Protein AF-A0A7S0NFE3-F1 (afdb_monomer)

Structure (mmCIF, N/CA/C/O backbone):
data_AF-A0A7S0NFE3-F1
#
_entry.id   AF-A0A7S0NFE3-F1
#
loop_
_atom_site.group_PDB
_atom_site.id
_atom_site.type_symbol
_atom_site.label_atom_id
_atom_site.label_alt_id
_atom_site.label_comp_id
_atom_site.label_asym_id
_atom_site.label_entity_id
_atom_site.label_seq_id
_atom_site.pdbx_PDB_ins_code
_atom_site.Cartn_x
_atom_site.Cartn_y
_atom_site.Cartn_z
_atom_site.occupancy
_atom_site.B_iso_or_equiv
_atom_site.auth_seq_id
_atom_site.auth_comp_id
_atom_site.auth_asym_id
_atom_site.auth_atom_id
_atom_site.pdbx_PDB_model_num
ATOM 1 N N . LEU A 1 1 ? -7.585 -5.184 -28.538 1.00 37.84 1 LEU A N 1
ATOM 2 C CA . LEU A 1 1 ? -7.773 -5.172 -27.074 1.00 37.84 1 LEU A CA 1
ATOM 3 C C . LEU A 1 1 ? -7.102 -3.910 -26.572 1.00 37.84 1 LEU A C 1
ATOM 5 O O . LEU A 1 1 ? -5.896 -3.920 -26.364 1.00 37.84 1 LEU A O 1
ATOM 9 N N . THR A 1 2 ? -7.840 -2.806 -26.509 1.00 42.78 2 THR A N 1
ATOM 10 C CA . THR A 1 2 ? -7.392 -1.635 -25.757 1.00 42.78 2 THR A CA 1
ATOM 11 C C . THR A 1 2 ? -7.282 -2.099 -24.308 1.00 42.78 2 THR A C 1
ATOM 13 O O . THR A 1 2 ? -8.281 -2.431 -23.675 1.00 42.78 2 THR A O 1
ATOM 16 N N . ARG A 1 3 ? -6.047 -2.299 -23.838 1.00 48.16 3 ARG A N 1
ATOM 17 C CA . ARG A 1 3 ? -5.763 -2.458 -22.413 1.00 48.16 3 ARG A CA 1
ATOM 18 C C . ARG A 1 3 ? -5.982 -1.076 -21.816 1.00 48.16 3 ARG A C 1
ATOM 20 O O . ARG A 1 3 ? -5.022 -0.332 -21.672 1.00 48.16 3 ARG A O 1
ATOM 27 N N . ASP A 1 4 ? -7.229 -0.733 -21.519 1.00 52.25 4 ASP A N 1
ATOM 28 C CA . ASP A 1 4 ? -7.480 0.269 -20.493 1.00 52.25 4 ASP A CA 1
ATOM 29 C C . ASP A 1 4 ? -6.938 -0.366 -19.214 1.00 52.25 4 ASP A C 1
ATOM 31 O O . ASP A 1 4 ? -7.537 -1.279 -18.640 1.00 52.25 4 ASP A O 1
ATOM 35 N N . ALA A 1 5 ? -5.692 -0.024 -18.880 1.00 54.56 5 ALA A N 1
ATOM 36 C CA . ALA A 1 5 ? -5.099 -0.435 -17.626 1.00 54.56 5 ALA A CA 1
ATOM 37 C C . ALA A 1 5 ? -6.020 0.100 -16.522 1.00 54.56 5 ALA A C 1
ATOM 39 O O . ALA A 1 5 ? -6.394 1.273 -16.589 1.00 54.56 5 ALA A O 1
ATOM 40 N N . PRO A 1 6 ? -6.445 -0.726 -15.551 1.00 57.88 6 PRO A N 1
ATOM 41 C CA . PRO A 1 6 ? -7.205 -0.212 -14.426 1.00 57.88 6 PRO A CA 1
ATOM 42 C C . PRO A 1 6 ? -6.345 0.855 -13.749 1.00 57.88 6 PRO A C 1
ATOM 44 O O . PRO A 1 6 ? -5.284 0.546 -13.209 1.00 57.88 6 PRO A O 1
ATOM 47 N N . THR A 1 7 ? -6.766 2.114 -13.842 1.00 60.34 7 THR A N 1
ATOM 48 C CA . THR A 1 7 ? -6.118 3.220 -13.150 1.00 60.34 7 THR A CA 1
ATOM 49 C C . THR A 1 7 ? -6.381 3.029 -11.664 1.00 60.34 7 THR A C 1
ATOM 51 O O . THR A 1 7 ? -7.494 3.221 -11.174 1.00 60.34 7 THR A O 1
ATOM 54 N N . LEU A 1 8 ? -5.362 2.561 -10.944 1.00 72.38 8 LEU A N 1
ATOM 55 C CA . LEU A 1 8 ? -5.360 2.570 -9.489 1.00 72.38 8 LEU A CA 1
ATOM 56 C C . LEU A 1 8 ? -5.305 4.038 -9.061 1.00 72.38 8 LEU A C 1
ATOM 58 O O . LEU A 1 8 ? -4.272 4.685 -9.186 1.00 72.38 8 LEU A O 1
ATOM 62 N N . ALA A 1 9 ? -6.445 4.582 -8.644 1.00 80.56 9 ALA A N 1
ATOM 63 C CA . ALA A 1 9 ? -6.526 5.957 -8.178 1.00 80.56 9 ALA A CA 1
ATOM 64 C C . ALA A 1 9 ? -6.012 6.033 -6.735 1.00 80.56 9 ALA A C 1
ATOM 66 O O . ALA A 1 9 ? -6.588 5.406 -5.844 1.00 80.56 9 ALA A O 1
ATOM 67 N N . PHE A 1 10 ? -4.946 6.802 -6.530 1.00 87.50 10 PHE A N 1
ATOM 68 C CA . PHE A 1 10 ? -4.470 7.226 -5.217 1.00 87.50 10 PHE A CA 1
ATOM 69 C C . PHE A 1 10 ? -4.757 8.718 -5.035 1.00 87.50 10 PHE A C 1
ATOM 71 O O . PHE A 1 10 ? -4.716 9.489 -5.997 1.00 87.50 10 PHE A O 1
ATOM 78 N N . SER A 1 11 ? -5.064 9.125 -3.807 1.00 88.12 11 SER A N 1
ATOM 79 C CA . SER A 1 11 ? -5.062 10.537 -3.416 1.00 88.12 11 SER A CA 1
ATOM 80 C C . SER A 1 11 ? -3.634 11.087 -3.486 1.00 88.12 11 SER A C 1
ATOM 82 O O . SER A 1 11 ? -2.669 10.350 -3.280 1.00 88.12 11 SER A O 1
ATOM 84 N N . GLY A 1 12 ? -3.487 12.395 -3.716 1.00 84.94 12 GLY A N 1
ATOM 85 C CA . GLY A 1 12 ? -2.175 13.049 -3.665 1.00 84.94 12 GLY A CA 1
ATOM 86 C C . GLY A 1 12 ? -1.484 12.865 -2.308 1.00 84.94 12 GLY A C 1
ATOM 87 O O . GLY A 1 12 ? -0.281 12.632 -2.254 1.00 84.94 12 GLY A O 1
ATOM 88 N N . GLU A 1 13 ? -2.254 12.861 -1.215 1.00 87.25 13 GLU A N 1
ATOM 89 C CA . GLU A 1 13 ? -1.731 12.644 0.143 1.00 87.25 13 GLU A CA 1
ATOM 90 C C . GLU A 1 13 ? -1.296 11.186 0.396 1.00 87.25 13 GLU A C 1
ATOM 92 O O . GLU A 1 13 ? -0.476 10.934 1.276 1.00 87.25 13 GLU A O 1
ATOM 97 N N . GLU A 1 14 ? -1.793 10.214 -0.383 1.00 91.69 14 GLU A N 1
ATOM 98 C CA . GLU A 1 14 ? -1.367 8.809 -0.279 1.00 91.69 14 GLU A CA 1
ATOM 99 C C . GLU A 1 14 ? -0.014 8.552 -0.962 1.00 91.69 14 GLU A C 1
ATOM 101 O O . GLU A 1 14 ? 0.603 7.519 -0.698 1.00 91.69 14 GLU A O 1
ATOM 106 N N . ALA A 1 15 ?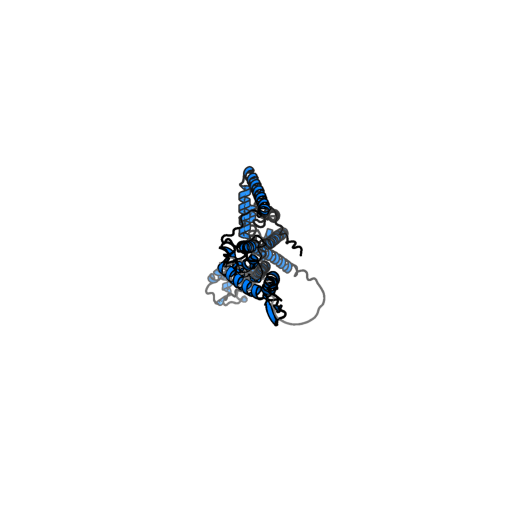 0.446 9.463 -1.833 1.00 89.38 15 ALA A N 1
ATOM 107 C CA . ALA A 1 15 ? 1.704 9.361 -2.579 1.00 89.38 15 ALA A CA 1
ATOM 108 C C . ALA A 1 15 ? 1.923 7.953 -3.176 1.00 89.38 15 ALA A C 1
ATOM 110 O O . ALA A 1 15 ? 2.861 7.246 -2.808 1.00 89.38 15 ALA A O 1
ATOM 111 N N . GLU A 1 16 ? 0.990 7.522 -4.034 1.00 88.94 16 GLU A N 1
ATOM 112 C CA . GLU A 1 16 ? 0.988 6.204 -4.699 1.00 88.94 16 GLU A CA 1
ATOM 113 C C . GLU A 1 16 ? 1.041 4.996 -3.743 1.00 88.94 16 GLU A C 1
ATOM 115 O O . GLU A 1 16 ? 1.573 3.933 -4.066 1.00 88.94 16 GLU A O 1
ATOM 120 N N . GLY A 1 17 ? 0.464 5.140 -2.548 1.00 90.69 17 GLY A N 1
ATOM 121 C CA . GLY A 1 17 ? 0.424 4.074 -1.547 1.00 90.69 17 GLY A CA 1
ATOM 122 C C . GLY A 1 17 ? 1.651 4.029 -0.637 1.00 90.69 17 GLY A C 1
ATOM 123 O O . GLY A 1 17 ? 1.864 3.030 0.045 1.00 90.69 17 GLY A O 1
ATOM 124 N N . LYS A 1 18 ? 2.450 5.100 -0.610 1.00 92.38 18 LYS A N 1
ATOM 125 C CA . LYS A 1 18 ? 3.511 5.295 0.382 1.00 92.38 18 LYS A CA 1
ATOM 126 C C . LYS A 1 18 ? 2.958 5.720 1.742 1.00 92.38 18 LYS A C 1
ATOM 128 O O . LYS A 1 18 ? 3.503 5.344 2.772 1.00 92.38 18 LYS A O 1
ATOM 133 N N . TYR A 1 19 ? 1.889 6.509 1.745 1.00 95.75 19 TYR A N 1
ATOM 134 C CA . TYR A 1 19 ? 1.243 7.009 2.955 1.00 95.75 19 TYR A CA 1
ATOM 135 C C . TYR A 1 19 ? -0.253 6.703 2.934 1.00 95.75 19 TYR A C 1
ATOM 137 O O . TYR A 1 19 ? -0.802 6.292 1.908 1.00 95.75 19 TYR A O 1
ATOM 145 N N . VAL A 1 20 ? -0.923 6.903 4.069 1.00 96.38 20 VAL A N 1
ATOM 146 C CA . VAL A 1 20 ? -2.386 6.822 4.166 1.00 96.38 20 VAL A CA 1
ATOM 147 C C . VAL A 1 20 ? -3.020 8.199 4.344 1.00 96.38 20 VAL A C 1
ATOM 149 O O . VAL A 1 20 ? -2.558 9.023 5.131 1.00 96.38 20 VAL A O 1
ATOM 152 N N . ASP A 1 21 ? -4.147 8.421 3.678 1.00 95.31 21 ASP A N 1
ATOM 153 C CA . ASP A 1 21 ? -5.003 9.581 3.884 1.00 95.31 21 ASP A CA 1
ATOM 154 C C . ASP A 1 21 ? -6.182 9.230 4.805 1.00 95.31 21 ASP A C 1
ATOM 156 O O . ASP A 1 21 ? -7.270 8.838 4.383 1.00 95.31 21 ASP A O 1
ATOM 160 N N . MET A 1 22 ? -5.946 9.355 6.111 1.00 96.38 22 MET A N 1
ATOM 161 C CA . MET A 1 22 ? -6.927 9.074 7.161 1.00 96.38 22 MET A CA 1
ATOM 162 C C . MET A 1 22 ? -7.635 10.332 7.679 1.00 96.38 22 MET A C 1
ATOM 164 O O . MET A 1 22 ? -8.343 10.240 8.685 1.00 96.38 22 MET A O 1
ATOM 168 N N . HIS A 1 23 ? -7.495 11.497 7.031 1.00 95.31 23 HIS A N 1
ATOM 169 C CA . HIS A 1 23 ? -8.097 12.751 7.511 1.00 95.31 23 HIS A CA 1
ATOM 170 C C . HIS A 1 23 ? -9.615 12.639 7.666 1.00 95.31 23 HIS A C 1
ATOM 172 O O . HIS A 1 23 ? -10.156 13.005 8.707 1.00 95.31 23 HIS A O 1
ATOM 178 N N . GLY A 1 24 ? -10.302 12.036 6.691 1.00 95.75 24 GLY A N 1
ATOM 179 C CA . GLY A 1 24 ? -11.749 11.818 6.782 1.00 95.75 24 GLY A CA 1
ATOM 180 C C . GLY A 1 24 ? -12.146 10.952 7.986 1.00 95.75 24 GLY A C 1
ATOM 181 O O . GLY A 1 24 ? -13.131 11.236 8.667 1.00 95.75 24 GLY A O 1
ATOM 182 N N . CYS A 1 25 ? -11.352 9.927 8.309 1.00 96.88 25 CYS A N 1
ATOM 183 C CA . CYS A 1 25 ? -11.579 9.107 9.501 1.00 96.88 25 CYS A CA 1
ATOM 184 C C . CYS A 1 25 ? -11.259 9.877 10.793 1.00 96.88 25 CYS A C 1
ATOM 186 O O . CYS A 1 25 ? -11.993 9.751 11.773 1.00 96.88 25 CYS A O 1
ATOM 188 N N . HIS A 1 26 ? -10.211 10.705 10.796 1.00 97.56 26 HIS A N 1
ATOM 189 C CA . HIS A 1 26 ? -9.845 11.549 11.936 1.00 97.56 26 HIS A CA 1
ATOM 190 C C . HIS A 1 26 ? -10.924 12.588 12.252 1.00 97.56 26 HIS A C 1
ATOM 192 O O . HIS A 1 26 ? -11.317 12.724 13.408 1.00 97.56 26 HIS A O 1
ATOM 198 N N . GLU A 1 27 ? -11.498 13.244 11.243 1.00 97.19 27 GLU A N 1
ATOM 199 C CA . GLU A 1 27 ? -12.633 14.155 11.431 1.00 97.19 27 GLU A CA 1
ATOM 200 C C . GLU A 1 27 ? -13.839 13.437 12.049 1.00 97.19 27 GLU A C 1
ATOM 202 O O . GLU A 1 27 ? -14.482 13.945 12.972 1.00 97.19 27 GLU A O 1
ATOM 207 N N . MET A 1 28 ? -14.148 12.225 11.580 1.00 97.12 28 MET A N 1
ATOM 208 C CA . MET A 1 28 ? -15.206 11.408 12.178 1.00 97.12 28 MET A CA 1
ATOM 209 C C . MET A 1 28 ? -14.897 11.048 13.636 1.00 97.12 28 MET A C 1
ATOM 211 O O . MET A 1 28 ? -15.813 11.069 14.459 1.00 97.12 28 MET A O 1
ATOM 215 N N . TYR A 1 29 ? -13.634 10.757 13.960 1.00 97.06 29 TYR A N 1
ATOM 216 C CA . TYR A 1 29 ? -13.176 10.480 15.320 1.00 97.06 29 TYR A CA 1
ATOM 217 C C . TYR A 1 29 ? -13.327 11.701 16.240 1.00 97.06 29 TYR A C 1
ATOM 219 O O . TYR A 1 29 ? -13.902 11.580 17.319 1.00 97.06 29 TYR A O 1
ATOM 227 N N . LEU A 1 30 ? -12.907 12.891 15.798 1.00 96.38 30 LEU A N 1
ATOM 228 C CA . LEU A 1 30 ? -13.047 14.140 16.561 1.00 96.38 30 LEU A CA 1
ATOM 229 C C . LEU A 1 30 ? -14.512 14.496 16.856 1.00 96.38 30 LEU A C 1
ATOM 231 O O . LEU A 1 30 ? -14.819 15.122 17.870 1.00 96.38 30 LEU A O 1
ATOM 235 N N . ASN A 1 31 ? -15.433 14.066 15.993 1.00 95.88 31 ASN A N 1
ATOM 236 C CA . ASN A 1 31 ? -16.868 14.261 16.178 1.00 95.88 31 ASN A CA 1
ATOM 237 C C . ASN A 1 31 ? -17.508 13.279 17.183 1.00 95.88 31 ASN A C 1
ATOM 239 O O . ASN A 1 31 ? -18.686 13.440 17.531 1.00 95.88 31 ASN A O 1
ATOM 243 N N . LEU A 1 32 ? -16.772 12.274 17.674 1.00 95.19 32 LEU A N 1
ATOM 244 C CA . LEU A 1 32 ? -17.267 11.334 18.679 1.00 95.19 32 LEU A CA 1
ATOM 245 C C . LEU A 1 32 ? -17.353 12.003 20.053 1.00 95.19 32 LEU A C 1
ATOM 247 O O . LEU A 1 32 ? -16.357 12.342 20.690 1.00 95.19 32 LEU A O 1
ATOM 251 N N . LYS A 1 33 ? -18.576 12.141 20.568 1.00 93.38 33 LYS A N 1
ATOM 252 C CA . LYS A 1 33 ? -18.804 12.721 21.896 1.00 93.38 33 LYS A CA 1
ATOM 253 C C . LYS A 1 33 ? -18.232 11.818 22.991 1.00 93.38 33 LYS A C 1
ATOM 255 O O . LYS A 1 33 ? -18.724 10.710 23.183 1.00 93.38 33 LYS A O 1
ATOM 260 N N . GLY A 1 34 ? -17.265 12.336 23.745 1.00 88.88 34 GLY A N 1
ATOM 261 C CA . GLY A 1 34 ? -16.628 11.629 24.861 1.00 88.88 34 GLY A CA 1
ATOM 262 C C . GLY A 1 34 ? -15.387 10.822 24.477 1.00 88.88 34 GLY A C 1
ATOM 263 O O . GLY A 1 34 ? -14.842 10.150 25.346 1.00 88.88 34 GLY A O 1
ATOM 264 N N . ALA A 1 35 ? -14.947 10.881 23.216 1.00 91.75 35 ALA A N 1
ATOM 265 C CA . ALA A 1 35 ? -13.622 10.409 22.828 1.00 91.75 35 ALA A CA 1
ATOM 266 C C . ALA A 1 35 ? -12.550 11.454 23.182 1.00 91.75 35 ALA A C 1
ATOM 268 O O . ALA A 1 35 ? -12.834 12.655 23.236 1.00 91.75 35 ALA A O 1
ATOM 269 N N . ASP A 1 36 ? -11.322 10.991 23.409 1.00 91.69 36 ASP A N 1
ATOM 270 C CA . ASP A 1 36 ? -10.181 11.871 23.652 1.00 91.69 36 ASP A CA 1
ATOM 271 C C . ASP A 1 36 ? -9.848 12.673 22.392 1.00 91.69 36 ASP A C 1
ATOM 273 O O . ASP A 1 36 ? -9.865 12.140 21.282 1.00 91.69 36 ASP A O 1
ATOM 277 N N . HIS A 1 37 ? -9.495 13.946 22.555 1.00 92.81 37 HIS A N 1
ATOM 278 C CA . HIS A 1 37 ? -9.080 14.783 21.435 1.00 92.81 37 HIS A CA 1
ATOM 279 C C . HIS A 1 37 ? -7.613 14.502 21.084 1.00 92.81 37 HIS A C 1
ATOM 281 O O . HIS A 1 37 ? -6.708 14.933 21.797 1.00 92.81 37 HIS A O 1
ATOM 287 N N . LEU A 1 38 ? -7.383 13.804 19.973 1.00 94.25 38 LEU A N 1
ATOM 288 C CA . LEU A 1 38 ? -6.051 13.495 19.447 1.00 94.25 38 LEU A CA 1
ATOM 289 C C . LEU A 1 38 ? -5.743 14.401 18.253 1.00 94.25 38 LEU A C 1
ATOM 291 O O . LEU A 1 38 ? -6.623 14.645 17.424 1.00 94.25 38 LEU A O 1
ATOM 295 N N . ASP A 1 39 ? -4.507 14.889 18.149 1.00 95.44 39 ASP A N 1
ATOM 296 C CA . ASP A 1 39 ? -4.022 15.472 16.896 1.00 95.44 39 ASP A CA 1
ATOM 297 C C . ASP A 1 39 ? -3.871 14.380 15.819 1.00 95.44 39 ASP A C 1
ATOM 299 O O . ASP A 1 39 ? -4.047 13.191 16.089 1.00 95.44 39 ASP A O 1
ATOM 303 N N . TYR A 1 40 ? -3.615 14.774 14.569 1.00 96.50 40 TYR A N 1
ATOM 304 C CA . TYR A 1 40 ? -3.630 13.818 13.458 1.00 96.50 40 TYR A CA 1
ATOM 305 C C . TYR A 1 40 ? -2.515 12.762 13.565 1.00 96.50 40 TYR A C 1
ATOM 307 O O . TYR A 1 40 ? -2.757 11.585 13.307 1.00 96.50 40 TYR A O 1
ATOM 315 N N . ALA A 1 41 ? -1.315 13.153 14.008 1.00 96.00 41 ALA A N 1
ATOM 316 C CA . ALA A 1 41 ? -0.195 12.230 14.180 1.00 96.00 41 ALA A CA 1
ATOM 317 C C . ALA A 1 41 ? -0.453 11.210 15.303 1.00 96.00 41 ALA A C 1
ATOM 319 O O . ALA A 1 41 ? -0.343 10.004 15.069 1.00 96.00 41 ALA A O 1
ATOM 320 N N . ALA A 1 42 ? -0.888 11.657 16.489 1.00 96.19 42 ALA A N 1
ATOM 321 C CA . ALA A 1 42 ? -1.229 10.746 17.582 1.00 96.19 42 ALA A CA 1
ATOM 322 C C . ALA A 1 42 ? -2.458 9.889 17.249 1.00 96.19 42 ALA A C 1
ATOM 324 O O . ALA A 1 42 ? -2.558 8.745 17.697 1.00 96.19 42 ALA A O 1
ATOM 325 N N . TYR A 1 43 ? -3.393 10.419 16.454 1.00 97.44 43 TYR A N 1
ATOM 326 C CA . TYR A 1 43 ? -4.510 9.646 15.929 1.00 97.44 43 TYR A CA 1
ATOM 327 C C . TYR A 1 43 ? -4.020 8.490 15.055 1.00 97.44 43 TYR A C 1
ATOM 329 O O . TYR A 1 43 ? -4.398 7.357 15.324 1.00 97.44 43 TYR A O 1
ATOM 337 N N . LEU A 1 44 ? -3.158 8.735 14.062 1.00 97.00 44 LEU A N 1
ATOM 338 C CA . LEU A 1 44 ? -2.628 7.687 13.180 1.00 97.00 44 LEU A CA 1
ATOM 339 C C . LEU A 1 44 ? -1.948 6.557 13.966 1.00 97.00 44 LEU A C 1
ATOM 341 O O . LEU A 1 44 ? -2.215 5.387 13.697 1.00 97.00 44 LEU A O 1
ATOM 345 N N . GLN A 1 45 ? -1.160 6.903 14.988 1.00 95.69 45 GLN A N 1
ATOM 346 C CA . GLN A 1 45 ? -0.477 5.932 15.853 1.00 95.69 45 GLN A CA 1
ATOM 347 C C . GLN A 1 45 ? -1.444 5.051 16.661 1.00 95.69 45 GLN A C 1
ATOM 349 O O . GLN A 1 45 ? -1.118 3.911 16.975 1.00 95.69 45 GLN A O 1
ATOM 354 N N . ARG A 1 46 ? -2.632 5.563 17.012 1.00 94.81 46 ARG A N 1
ATOM 355 C CA . ARG A 1 46 ? -3.570 4.901 17.941 1.00 94.81 46 ARG A CA 1
ATOM 356 C C . ARG A 1 46 ? -4.903 4.511 17.308 1.00 94.81 46 ARG A C 1
ATOM 358 O O . ARG A 1 46 ? -5.767 3.957 17.985 1.00 94.81 46 ARG A O 1
ATOM 365 N N . CYS A 1 47 ? -5.107 4.788 16.022 1.00 94.81 47 CYS A N 1
ATOM 366 C CA . CYS A 1 47 ? -6.406 4.644 15.364 1.00 94.81 47 CYS A CA 1
ATOM 367 C C . CYS A 1 47 ? -6.922 3.193 15.357 1.00 94.81 47 CYS A C 1
ATOM 369 O O . CYS A 1 47 ? -8.135 2.977 15.382 1.00 94.81 47 CYS A O 1
ATOM 371 N N . SER A 1 48 ? -6.019 2.208 15.393 1.00 92.81 48 SER A N 1
ATOM 372 C CA . SER A 1 48 ? -6.319 0.772 15.473 1.00 92.81 48 SER A CA 1
ATOM 373 C C . SER A 1 48 ? -6.547 0.254 16.906 1.00 92.81 48 SER A C 1
ATOM 375 O O . SER A 1 48 ? -7.088 -0.843 17.082 1.00 92.81 48 SER A O 1
ATOM 377 N N . GLU A 1 49 ? -6.221 1.044 17.940 1.00 92.88 49 GLU A N 1
ATOM 378 C CA . GLU A 1 49 ? -6.364 0.712 19.369 1.00 92.88 49 GLU A CA 1
ATOM 379 C C . GLU A 1 49 ? -7.798 0.947 19.889 1.00 92.88 49 GLU A C 1
ATOM 381 O O . GLU A 1 49 ? -8.038 1.567 20.928 1.00 92.88 49 GLU A O 1
ATOM 386 N N . LEU A 1 50 ? -8.800 0.421 19.185 1.00 92.62 50 LEU A N 1
ATOM 387 C CA . LEU A 1 50 ? -10.224 0.662 19.470 1.00 92.62 50 LEU A CA 1
ATOM 388 C C . LEU A 1 50 ? -10.692 0.173 20.857 1.00 92.62 50 LEU A C 1
ATOM 390 O O . LEU A 1 50 ? -11.742 0.592 21.360 1.00 92.62 50 LEU A O 1
ATOM 394 N N . ALA A 1 51 ? -9.915 -0.705 21.495 1.00 89.62 51 ALA A N 1
ATOM 395 C CA . ALA A 1 51 ? -10.135 -1.164 22.865 1.00 89.62 51 ALA A CA 1
ATOM 396 C C . ALA A 1 51 ? -9.958 -0.053 23.915 1.00 89.62 51 ALA A C 1
ATOM 398 O O . ALA A 1 51 ? -10.574 -0.133 24.978 1.00 89.62 51 ALA A O 1
ATOM 399 N N . ALA A 1 52 ? -9.156 0.978 23.621 1.00 90.06 52 ALA A N 1
ATOM 400 C CA . ALA A 1 52 ? -8.898 2.093 24.531 1.00 90.06 52 ALA A CA 1
ATOM 401 C C . ALA A 1 52 ? -10.080 3.074 24.632 1.00 90.06 52 ALA A C 1
ATOM 403 O O . ALA A 1 52 ? -10.211 3.787 25.625 1.00 90.06 52 ALA A O 1
ATOM 404 N N . ILE A 1 53 ? -10.955 3.104 23.624 1.00 91.94 53 ILE A N 1
ATOM 405 C CA . ILE A 1 53 ? -12.120 3.992 23.589 1.00 91.94 53 ILE A CA 1
ATOM 406 C C . ILE A 1 53 ? -13.155 3.514 24.614 1.00 91.94 53 ILE A C 1
ATOM 408 O O . ILE A 1 53 ? -13.437 2.320 24.732 1.00 91.94 53 ILE A O 1
ATOM 412 N N . ASP A 1 54 ? -13.769 4.431 25.359 1.00 91.25 54 ASP A N 1
ATOM 413 C CA . ASP A 1 54 ? -14.760 4.039 26.359 1.00 91.25 54 ASP A CA 1
ATOM 414 C C . ASP A 1 54 ? -15.970 3.322 25.725 1.00 91.25 54 ASP A C 1
ATOM 416 O O . ASP A 1 54 ? -16.457 3.670 24.643 1.00 91.25 54 ASP A O 1
ATOM 420 N N . LYS A 1 55 ? -16.496 2.305 26.419 1.00 90.31 55 LYS A N 1
ATOM 421 C CA . LYS A 1 55 ? -17.618 1.496 25.919 1.00 90.31 55 LYS A CA 1
ATOM 422 C C . LYS A 1 55 ? -18.878 2.333 25.666 1.00 90.31 55 LYS A C 1
ATOM 424 O O . LYS A 1 55 ? -19.665 1.981 24.784 1.00 90.31 55 LYS A O 1
ATOM 429 N N . SER A 1 56 ? -19.098 3.415 26.416 1.00 90.62 56 SER A N 1
ATOM 430 C CA . SER A 1 56 ? -20.249 4.302 26.211 1.00 90.62 56 SER A CA 1
ATOM 431 C C . SER A 1 56 ? -20.190 4.998 24.850 1.00 90.62 56 SER A C 1
ATOM 433 O O . SER A 1 56 ? -21.203 5.032 24.151 1.00 90.62 56 SER A O 1
ATOM 435 N N . VAL A 1 57 ? -18.999 5.439 24.430 1.00 93.12 57 VAL A N 1
ATOM 436 C CA . VAL A 1 57 ? -18.737 6.019 23.105 1.00 93.12 57 VAL A CA 1
ATOM 437 C C . VAL A 1 57 ? -18.845 4.938 22.033 1.00 93.12 57 VAL A C 1
ATOM 439 O O . VAL A 1 57 ? -19.551 5.120 21.038 1.00 93.12 57 VAL A O 1
ATOM 442 N N . ALA A 1 58 ? -18.229 3.775 22.269 1.00 92.00 58 ALA A N 1
ATOM 443 C CA . ALA A 1 58 ? -18.215 2.665 21.319 1.00 92.00 58 ALA A CA 1
ATOM 444 C C . ALA A 1 58 ? -19.614 2.077 21.040 1.00 92.00 58 ALA A C 1
ATOM 446 O O . ALA A 1 58 ? -19.866 1.472 20.000 1.00 92.00 58 ALA A O 1
ATOM 447 N N . SER A 1 59 ? -20.561 2.275 21.959 1.00 90.94 59 SER A N 1
ATOM 448 C CA . SER A 1 59 ? -21.954 1.840 21.798 1.00 90.94 59 SER A CA 1
ATOM 449 C C . SER A 1 59 ? -22.793 2.779 20.916 1.00 90.94 59 SER A C 1
ATOM 451 O O . SER A 1 59 ? -23.962 2.490 20.654 1.00 90.94 59 SER A O 1
ATOM 453 N N . THR A 1 60 ? -22.243 3.915 20.477 1.00 93.56 60 THR A N 1
ATOM 454 C CA . THR A 1 60 ? -22.968 4.899 19.663 1.00 93.56 60 THR A CA 1
ATOM 455 C C . THR A 1 60 ? -22.994 4.530 18.177 1.00 93.56 60 THR A C 1
ATOM 457 O O . THR A 1 60 ? -22.079 3.913 17.632 1.00 93.56 60 THR A O 1
ATOM 460 N N . THR A 1 61 ? -24.037 4.972 17.470 1.00 94.25 61 THR A N 1
ATOM 461 C CA . THR A 1 61 ? -24.139 4.793 16.011 1.00 94.25 61 THR A CA 1
ATOM 462 C C . THR A 1 61 ? -23.042 5.551 15.256 1.00 94.25 61 THR A C 1
ATOM 464 O O . THR A 1 61 ? -22.563 5.066 14.234 1.00 94.25 61 THR A O 1
ATOM 467 N N . GLN A 1 62 ? -22.622 6.717 15.764 1.00 95.25 62 GLN A N 1
ATOM 468 C CA . GLN A 1 62 ? -21.544 7.520 15.173 1.00 95.25 62 GLN A CA 1
ATOM 469 C C . GLN A 1 62 ? -20.218 6.760 15.189 1.00 95.25 62 GLN A C 1
ATOM 471 O O . GLN A 1 62 ? -19.570 6.652 14.152 1.00 95.25 62 GLN A O 1
ATOM 476 N N . TYR A 1 63 ? -19.880 6.139 16.323 1.00 96.19 63 TYR A N 1
ATOM 477 C CA . TYR A 1 63 ? -18.704 5.282 16.429 1.00 96.19 63 TYR A CA 1
ATOM 478 C C . TYR A 1 63 ? -18.750 4.117 15.442 1.00 96.19 63 TYR A C 1
ATOM 480 O O . TYR A 1 63 ? -17.789 3.864 14.720 1.00 96.19 63 TYR A O 1
ATOM 488 N N . ARG A 1 64 ? -19.899 3.439 15.335 1.00 95.31 64 ARG A N 1
ATOM 489 C CA . ARG A 1 64 ? -20.058 2.352 14.364 1.00 95.31 64 ARG A CA 1
ATOM 490 C C . ARG A 1 64 ? -19.851 2.834 12.925 1.00 95.31 64 ARG A C 1
ATOM 492 O O . ARG A 1 64 ? -19.264 2.103 12.133 1.00 95.31 64 ARG A O 1
ATOM 499 N N . SER A 1 65 ? -20.325 4.030 12.575 1.00 96.75 65 SER A N 1
ATOM 500 C CA . SER A 1 65 ? -20.087 4.624 11.252 1.00 96.75 65 SER A CA 1
ATOM 501 C C . SER A 1 65 ? -18.603 4.906 11.020 1.00 96.75 65 SER A C 1
ATOM 503 O O . SER A 1 65 ? -18.093 4.598 9.949 1.00 96.75 65 SER A O 1
ATOM 505 N N . TYR A 1 66 ? -17.920 5.446 12.029 1.00 97.25 66 TYR A N 1
ATOM 506 C CA . TYR A 1 66 ? -16.485 5.720 12.011 1.00 97.25 66 TYR A CA 1
ATOM 507 C C . TYR A 1 66 ? -15.651 4.448 11.779 1.00 97.25 66 TYR A C 1
ATOM 509 O O . TYR A 1 66 ? -14.884 4.387 10.822 1.00 97.25 66 TYR A O 1
ATOM 517 N N . VAL A 1 67 ? -15.861 3.392 12.575 1.00 97.00 67 VAL A N 1
ATOM 518 C CA . VAL A 1 67 ? -15.101 2.134 12.434 1.00 97.00 67 VAL A CA 1
ATOM 519 C C . VAL A 1 67 ? -15.384 1.451 11.090 1.00 97.00 67 VAL A C 1
ATOM 521 O O . VAL A 1 67 ? -14.478 0.877 10.488 1.00 97.00 67 VAL A O 1
ATOM 524 N N . ASN A 1 68 ? -16.618 1.534 10.575 1.00 96.81 68 ASN A N 1
ATOM 525 C CA . ASN A 1 68 ? -16.925 1.031 9.230 1.00 96.81 68 ASN A CA 1
ATOM 526 C C . ASN A 1 68 ? -16.181 1.805 8.137 1.00 96.81 68 ASN A C 1
ATOM 528 O O . ASN A 1 68 ? -15.659 1.174 7.223 1.00 96.81 68 ASN A O 1
ATOM 532 N N . ALA A 1 69 ? -16.131 3.138 8.223 1.00 97.81 69 ALA A N 1
ATOM 533 C CA . ALA A 1 69 ? -15.406 3.968 7.263 1.00 97.81 69 ALA A CA 1
ATOM 534 C C . ALA A 1 69 ? -13.903 3.646 7.276 1.00 97.81 69 ALA A C 1
ATOM 536 O O . ALA A 1 69 ? -13.324 3.414 6.218 1.00 97.81 69 ALA A O 1
ATOM 537 N N . MET A 1 70 ? -13.314 3.508 8.466 1.00 97.38 70 MET A N 1
ATOM 538 C CA . MET A 1 70 ? -11.926 3.071 8.639 1.00 97.38 70 MET A CA 1
ATOM 539 C C . MET A 1 70 ? -11.670 1.693 8.019 1.00 97.38 70 MET A C 1
ATOM 541 O O . MET A 1 70 ? -10.737 1.536 7.238 1.00 97.38 70 MET A O 1
ATOM 545 N N . CYS A 1 71 ? -12.506 0.691 8.319 1.00 97.12 71 CYS A N 1
ATOM 546 C CA . CYS A 1 71 ? -12.360 -0.642 7.728 1.00 97.12 71 CYS A CA 1
ATOM 547 C C . CYS A 1 71 ? -12.463 -0.599 6.201 1.00 97.12 71 CYS A C 1
ATOM 549 O O . CYS A 1 71 ? -11.686 -1.258 5.515 1.00 97.12 71 CYS A O 1
ATOM 551 N N . ALA A 1 72 ? -13.433 0.152 5.670 1.00 97.12 72 ALA A N 1
ATOM 552 C CA . ALA A 1 72 ? -13.628 0.291 4.233 1.00 97.12 72 ALA A CA 1
ATOM 553 C C . ALA A 1 72 ? -12.389 0.903 3.571 1.00 97.12 72 ALA A C 1
ATOM 555 O O . ALA A 1 72 ? -11.908 0.349 2.586 1.00 97.12 72 ALA A O 1
ATOM 556 N N . TYR A 1 73 ? -11.844 1.970 4.160 1.00 96.81 73 TYR A N 1
ATOM 557 C CA . TYR A 1 73 ? -10.623 2.609 3.690 1.00 96.81 73 TYR A CA 1
ATOM 558 C C . TYR A 1 73 ? -9.424 1.650 3.733 1.00 96.81 73 TYR A C 1
ATOM 560 O O . TYR A 1 73 ? -8.776 1.452 2.711 1.00 96.81 73 TYR A O 1
ATOM 568 N N . PHE A 1 74 ? -9.164 0.975 4.858 1.00 96.94 74 PHE A N 1
ATOM 569 C CA . PHE A 1 74 ? -8.040 0.035 4.965 1.00 96.94 74 PHE A CA 1
ATOM 570 C C . PHE A 1 74 ? -8.136 -1.132 3.978 1.00 96.94 74 PHE A C 1
ATOM 572 O O . PHE A 1 74 ? -7.136 -1.520 3.377 1.00 96.94 74 PHE A O 1
ATOM 579 N N . ILE A 1 75 ? -9.334 -1.691 3.778 1.00 96.31 75 ILE A N 1
ATOM 580 C CA . ILE A 1 75 ? -9.550 -2.771 2.805 1.00 96.31 75 ILE A CA 1
ATOM 581 C C . ILE A 1 75 ? -9.267 -2.283 1.385 1.00 96.31 75 ILE A C 1
ATOM 583 O O . ILE A 1 75 ? -8.644 -2.996 0.602 1.00 96.31 75 ILE A O 1
ATOM 587 N N . ASP A 1 76 ? -9.771 -1.104 1.037 1.00 95.19 76 ASP A N 1
ATOM 588 C CA . ASP A 1 76 ? -9.604 -0.509 -0.284 1.00 95.19 76 ASP A CA 1
ATOM 589 C C . ASP A 1 76 ? -8.129 -0.165 -0.553 1.00 95.19 76 ASP A C 1
ATOM 591 O O . ASP A 1 76 ? -7.577 -0.559 -1.580 1.00 95.19 76 ASP A O 1
ATOM 595 N N . TYR A 1 77 ? -7.454 0.427 0.433 1.00 95.88 77 TYR A N 1
ATOM 596 C CA . TYR A 1 77 ? -6.024 0.717 0.404 1.00 95.88 77 TYR A CA 1
ATOM 597 C C . TYR A 1 77 ? -5.179 -0.544 0.180 1.00 95.88 77 TYR A C 1
ATOM 599 O O . TYR A 1 77 ? -4.391 -0.597 -0.760 1.00 95.88 77 TYR A O 1
ATOM 607 N N . LEU A 1 78 ? -5.392 -1.601 0.976 1.00 95.50 78 LEU A N 1
ATOM 608 C CA . LEU A 1 78 ? -4.662 -2.870 0.841 1.00 95.50 78 LEU A CA 1
ATOM 609 C C . LEU A 1 78 ? -4.912 -3.553 -0.509 1.00 95.50 78 LEU A C 1
ATOM 611 O O . LEU A 1 78 ? -4.003 -4.158 -1.071 1.00 95.50 78 LEU A O 1
ATOM 615 N N . LYS A 1 79 ? -6.125 -3.448 -1.065 1.00 94.12 79 LYS A N 1
ATOM 616 C CA . LYS A 1 79 ? -6.415 -3.969 -2.411 1.00 94.12 79 LYS A CA 1
ATOM 617 C C . LYS A 1 79 ? -5.649 -3.224 -3.499 1.00 94.12 79 LYS A C 1
ATOM 619 O O . LYS A 1 79 ? -5.282 -3.854 -4.490 1.00 94.12 79 LYS A O 1
ATOM 624 N N . ARG A 1 80 ? -5.427 -1.915 -3.330 1.00 93.56 80 ARG A N 1
ATOM 625 C CA . ARG A 1 80 ? -4.636 -1.106 -4.266 1.00 93.56 80 ARG A CA 1
ATOM 626 C C . ARG A 1 80 ? -3.140 -1.381 -4.138 1.00 93.56 80 ARG A C 1
ATOM 628 O O . ARG A 1 80 ? -2.486 -1.592 -5.153 1.00 93.56 80 ARG A O 1
ATOM 635 N N . THR A 1 81 ? -2.607 -1.392 -2.917 1.00 94.25 81 THR A N 1
ATOM 636 C CA . THR A 1 81 ? -1.157 -1.476 -2.667 1.00 94.25 81 THR A CA 1
ATOM 637 C C . THR A 1 81 ? -0.623 -2.906 -2.679 1.00 94.25 81 THR A C 1
ATOM 639 O O . THR A 1 81 ? 0.526 -3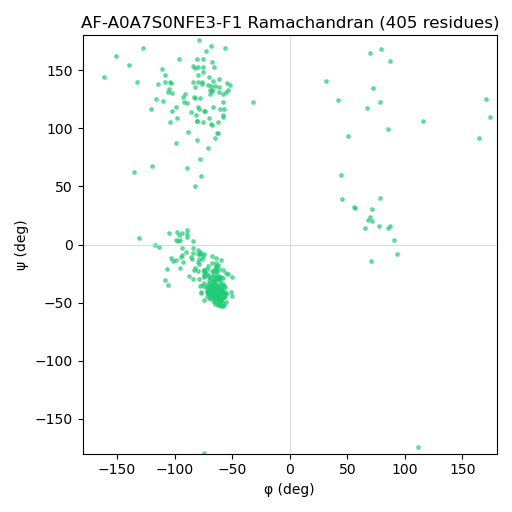.135 -3.052 1.00 94.25 81 THR A O 1
ATOM 642 N N . GLN A 1 82 ? -1.444 -3.892 -2.311 1.00 93.38 82 GLN A N 1
ATOM 643 C CA . GLN A 1 82 ? -1.037 -5.294 -2.186 1.00 93.38 82 GLN A CA 1
ATOM 644 C C . GLN A 1 82 ? -2.061 -6.252 -2.829 1.00 93.38 82 GLN A C 1
ATOM 646 O O . GLN A 1 82 ? -2.613 -7.128 -2.159 1.00 93.38 82 GLN A O 1
ATOM 651 N N . PRO A 1 83 ? -2.299 -6.168 -4.153 1.00 92.00 83 PRO A N 1
ATOM 652 C CA . PRO A 1 83 ? -3.345 -6.941 -4.834 1.00 92.00 83 PRO A CA 1
ATOM 653 C C . PRO A 1 83 ? -3.130 -8.463 -4.806 1.00 92.00 83 PRO A C 1
ATOM 655 O O . PRO A 1 83 ? -4.071 -9.224 -5.023 1.00 92.00 83 PRO A O 1
ATOM 658 N N . LEU A 1 84 ? -1.898 -8.921 -4.559 1.00 93.31 84 LEU A N 1
ATOM 659 C CA . LEU A 1 84 ? -1.560 -10.344 -4.448 1.00 93.31 84 LEU A CA 1
ATOM 660 C C . LEU A 1 84 ? -1.781 -10.910 -3.037 1.00 93.31 84 LEU A C 1
ATOM 662 O O . LEU A 1 84 ? -1.719 -12.126 -2.857 1.00 93.31 84 LEU A O 1
ATOM 666 N N . MET A 1 85 ? -2.025 -10.059 -2.036 1.00 93.50 85 MET A N 1
ATOM 667 C CA . MET A 1 85 ? -2.331 -10.511 -0.684 1.00 93.50 85 MET A CA 1
ATOM 668 C C . MET A 1 85 ? -3.715 -11.186 -0.664 1.00 93.50 85 MET A C 1
ATOM 670 O O . MET A 1 85 ? -4.687 -10.600 -1.149 1.00 93.50 85 MET A O 1
ATOM 674 N N . PRO A 1 86 ? -3.866 -12.374 -0.046 1.00 95.06 86 PRO A N 1
ATOM 675 C CA . PRO A 1 86 ? -5.154 -13.056 0.080 1.00 95.06 86 PRO A CA 1
ATOM 676 C C . PRO A 1 86 ? -6.032 -12.416 1.175 1.00 95.06 86 PRO A C 1
ATOM 678 O O . PRO A 1 86 ? -6.438 -13.061 2.141 1.00 95.06 86 PRO A O 1
ATOM 681 N N . LEU A 1 87 ? -6.342 -11.122 1.039 1.00 94.81 87 LEU A N 1
ATOM 682 C CA . LEU A 1 87 ? -7.026 -10.319 2.060 1.00 94.81 87 LEU A CA 1
ATOM 683 C C . LEU A 1 87 ? -8.389 -10.902 2.461 1.00 94.81 87 LEU A C 1
ATOM 685 O O . LEU A 1 87 ? -8.740 -10.915 3.638 1.00 94.81 87 LEU A O 1
ATOM 689 N N . ALA A 1 88 ? -9.156 -11.415 1.495 1.00 94.44 88 ALA A N 1
ATOM 690 C CA . ALA A 1 88 ? -10.460 -12.019 1.765 1.00 94.44 88 ALA A CA 1
ATOM 691 C C . ALA A 1 88 ? -10.351 -13.265 2.661 1.00 94.44 88 ALA A C 1
ATOM 693 O O . ALA A 1 88 ? -11.173 -13.448 3.556 1.00 94.44 88 ALA A O 1
ATOM 694 N N . GLU A 1 89 ? -9.324 -14.092 2.453 1.00 95.50 89 GLU A N 1
ATOM 695 C CA . GLU A 1 89 ? -9.082 -15.295 3.255 1.00 95.50 89 GLU A CA 1
ATOM 696 C C . GLU A 1 89 ? -8.621 -14.931 4.669 1.00 95.50 89 GLU A C 1
ATOM 698 O O . GLU A 1 89 ? -9.101 -15.513 5.642 1.00 95.50 89 GLU A O 1
ATOM 703 N N . LEU A 1 90 ? -7.748 -13.925 4.796 1.00 94.31 90 LEU A N 1
ATOM 704 C CA . LEU A 1 90 ? -7.295 -13.411 6.091 1.00 94.31 90 LEU A CA 1
ATOM 705 C C . LEU A 1 90 ? -8.461 -12.857 6.919 1.00 94.31 90 LEU A C 1
ATOM 707 O O . LEU A 1 90 ? -8.591 -13.189 8.098 1.00 94.31 90 LEU A O 1
ATOM 711 N N . LEU A 1 91 ? -9.345 -12.068 6.301 1.00 93.88 91 LEU A N 1
ATOM 712 C CA . LEU A 1 91 ? -10.532 -11.533 6.970 1.00 93.88 91 LEU A CA 1
ATOM 713 C C . LEU A 1 91 ? -11.529 -12.636 7.338 1.00 93.88 91 LEU A C 1
ATOM 715 O O . LEU A 1 91 ? -12.054 -12.623 8.448 1.00 93.88 91 LEU A O 1
ATOM 719 N N . ALA A 1 92 ? -11.761 -13.614 6.457 1.00 95.38 92 ALA A N 1
ATOM 720 C CA . ALA A 1 92 ? -12.638 -14.748 6.752 1.00 95.38 92 ALA A CA 1
ATOM 721 C C . ALA A 1 92 ? -12.109 -15.592 7.922 1.00 95.38 92 ALA A C 1
ATOM 723 O O . ALA A 1 92 ? -12.875 -15.994 8.799 1.00 95.38 92 ALA A O 1
ATOM 724 N N . LYS A 1 93 ? -10.791 -15.814 7.977 1.00 95.12 93 LYS A N 1
ATOM 725 C CA . LYS A 1 93 ? -10.143 -16.474 9.112 1.00 95.12 93 LYS A CA 1
ATOM 726 C C . LYS A 1 93 ? -10.322 -15.669 10.401 1.00 95.12 93 LYS A C 1
ATOM 728 O O . LYS A 1 93 ? -10.712 -16.238 11.414 1.00 95.12 93 LYS A O 1
ATOM 733 N N . ALA A 1 94 ? -10.114 -14.352 10.357 1.00 93.12 94 ALA A N 1
ATOM 734 C CA . ALA A 1 94 ? -10.324 -13.487 11.517 1.00 93.12 94 ALA A CA 1
ATOM 735 C C . ALA A 1 94 ? -11.784 -13.511 12.012 1.00 93.12 94 ALA A C 1
ATOM 737 O O . ALA A 1 94 ? -12.021 -13.544 13.219 1.00 93.12 94 ALA A O 1
ATOM 738 N N . GLU A 1 95 ? -12.768 -13.546 11.106 1.00 94.81 95 GLU A N 1
ATOM 739 C CA . GLU A 1 95 ? -14.186 -13.711 11.457 1.00 94.81 95 GLU A CA 1
ATOM 740 C C . GLU A 1 95 ? -14.472 -15.058 12.132 1.00 94.81 95 GLU A C 1
ATOM 742 O O . GLU A 1 95 ? -15.230 -15.109 13.103 1.00 94.81 95 GLU A O 1
ATOM 747 N N . PHE A 1 96 ? -13.867 -16.140 11.635 1.00 94.69 96 PHE A N 1
ATOM 748 C CA . PHE A 1 96 ? -13.997 -17.475 12.217 1.00 94.69 96 PHE A CA 1
ATOM 749 C C . PHE A 1 96 ? -13.393 -17.535 13.628 1.00 94.69 96 PHE A C 1
ATOM 751 O O . PHE A 1 96 ? -14.068 -17.946 14.574 1.00 94.69 96 PHE A O 1
ATOM 758 N N . ASP A 1 97 ? -12.163 -17.043 13.791 1.00 94.12 97 ASP A N 1
ATOM 759 C CA . ASP A 1 97 ? -11.468 -16.994 15.080 1.00 94.12 97 ASP A CA 1
ATOM 760 C C . ASP A 1 97 ? -12.198 -16.072 16.076 1.00 94.12 97 ASP A C 1
ATOM 762 O O . ASP A 1 97 ? -12.249 -16.339 17.278 1.00 94.12 97 ASP A O 1
ATOM 766 N N . PHE A 1 98 ? -12.796 -14.976 15.598 1.00 94.81 98 PHE A N 1
ATOM 767 C CA . PHE A 1 98 ? -13.680 -14.132 16.404 1.00 94.81 98 PHE A CA 1
ATOM 768 C C . PHE A 1 98 ? -14.929 -14.886 16.857 1.00 94.81 98 PHE A C 1
ATOM 770 O O . PHE A 1 98 ? -15.297 -14.790 18.024 1.00 94.81 98 PHE A O 1
ATOM 777 N N . ALA A 1 99 ? -15.596 -15.616 15.958 1.00 92.69 99 ALA A N 1
ATOM 778 C CA . ALA A 1 99 ? -16.811 -16.348 16.297 1.00 92.69 99 ALA A CA 1
ATOM 779 C C . ALA A 1 99 ? -16.539 -17.384 17.396 1.00 92.69 99 ALA A C 1
ATOM 781 O O . ALA A 1 99 ? -17.284 -17.424 18.370 1.00 92.69 99 ALA A O 1
ATOM 782 N N . ALA A 1 100 ? -15.427 -18.119 17.300 1.00 92.38 100 ALA A N 1
ATOM 783 C CA . ALA A 1 100 ? -15.003 -19.060 18.333 1.00 92.38 100 ALA A CA 1
ATOM 784 C C . ALA A 1 100 ? -14.775 -18.376 19.695 1.00 92.38 100 ALA A C 1
ATOM 786 O O . ALA A 1 100 ? -15.320 -18.821 20.703 1.00 92.38 100 ALA A O 1
ATOM 787 N N . ARG A 1 101 ? -14.034 -17.256 19.730 1.00 91.19 101 ARG A N 1
ATOM 788 C CA . ARG A 1 101 ? -13.794 -16.480 20.966 1.00 91.19 101 ARG A CA 1
ATOM 789 C C . ARG A 1 101 ? -15.066 -15.856 21.535 1.00 91.19 101 ARG A C 1
ATOM 791 O O . ARG A 1 101 ? -15.224 -15.749 22.751 1.00 91.19 101 ARG A O 1
ATOM 798 N N . TRP A 1 102 ? -15.979 -15.434 20.663 1.00 90.75 102 TRP A N 1
ATOM 799 C CA . TRP A 1 102 ? -17.288 -14.936 21.059 1.00 90.75 102 TRP A CA 1
ATOM 800 C C . TRP A 1 102 ? -18.102 -16.058 21.709 1.00 90.75 102 TRP A C 1
ATOM 802 O O . TRP A 1 102 ? -18.584 -15.892 22.823 1.00 90.75 102 TRP A O 1
ATOM 812 N N . ASP A 1 103 ? -18.216 -17.221 21.079 1.00 87.94 103 ASP A N 1
ATOM 813 C CA . ASP A 1 103 ? -18.992 -18.334 21.633 1.00 87.94 103 ASP A CA 1
ATOM 814 C C . ASP A 1 103 ? -18.372 -18.882 22.935 1.00 87.94 103 ASP A C 1
ATOM 816 O O . ASP A 1 103 ? -19.099 -19.319 23.825 1.00 87.94 103 ASP A O 1
ATOM 820 N N . ALA A 1 104 ? -17.049 -18.763 23.096 1.00 86.75 104 ALA A N 1
ATOM 821 C CA . ALA A 1 104 ? -16.325 -19.069 24.333 1.00 86.75 104 ALA A CA 1
ATOM 822 C C . ALA A 1 104 ? -16.486 -18.016 25.452 1.00 86.75 104 ALA A C 1
ATOM 824 O O . ALA A 1 104 ? -16.078 -18.260 26.587 1.00 86.75 104 ALA A O 1
ATOM 825 N N . GLY A 1 105 ? -17.073 -16.848 25.171 1.00 85.44 105 GLY A N 1
ATOM 826 C CA . GLY A 1 105 ? -17.271 -15.796 26.173 1.00 85.44 105 GLY A CA 1
ATOM 827 C C . GLY A 1 105 ? -16.016 -14.973 26.502 1.00 85.44 105 GLY A C 1
ATOM 828 O O . GLY A 1 105 ? -15.980 -14.289 27.527 1.00 85.44 105 GLY A O 1
ATOM 829 N N . GLU A 1 106 ? -14.977 -15.028 25.663 1.00 87.44 106 GLU A N 1
ATOM 830 C CA . GLU A 1 106 ? -13.697 -14.345 25.907 1.00 87.44 106 GLU A CA 1
ATOM 831 C C . GLU A 1 106 ? -13.786 -12.823 25.678 1.00 87.44 106 GLU A C 1
ATOM 833 O O . GLU A 1 106 ? -13.009 -12.046 26.240 1.00 87.44 106 GLU A O 1
ATOM 838 N N . ILE A 1 107 ? -14.767 -12.358 24.895 1.00 86.81 107 ILE A N 1
ATOM 839 C CA . ILE A 1 107 ? -14.937 -10.946 24.511 1.00 86.81 107 ILE A CA 1
ATOM 840 C C . ILE A 1 107 ? -15.800 -10.223 25.556 1.00 86.81 107 ILE A C 1
ATOM 842 O O . ILE A 1 107 ? -16.913 -9.733 25.325 1.00 86.81 107 ILE A O 1
ATOM 846 N N . THR A 1 108 ? -15.233 -10.124 26.755 1.00 83.31 108 THR A N 1
ATOM 847 C CA . THR A 1 108 ? -15.906 -9.623 27.963 1.00 83.31 108 THR A CA 1
ATOM 848 C C . THR A 1 108 ? -16.422 -8.186 27.830 1.00 83.31 108 THR A C 1
ATOM 850 O O . THR A 1 108 ? -17.509 -7.876 28.335 1.00 83.31 108 THR A O 1
ATOM 853 N N . ARG A 1 109 ? -15.714 -7.315 27.083 1.00 86.38 109 ARG A N 1
ATOM 854 C CA . ARG A 1 109 ? -16.113 -5.913 26.828 1.00 86.38 109 ARG A CA 1
ATOM 855 C C . ARG A 1 109 ? -17.554 -5.820 26.329 1.00 86.38 109 ARG A C 1
ATOM 857 O O . ARG A 1 109 ? -18.300 -4.950 26.779 1.00 86.38 109 ARG A O 1
ATOM 864 N N . TRP A 1 110 ? -17.977 -6.724 25.447 1.00 88.12 110 TRP A N 1
ATOM 865 C CA . TRP A 1 110 ? -19.263 -6.647 24.746 1.00 88.12 110 TRP A CA 1
ATOM 866 C C . TRP A 1 110 ? -20.314 -7.643 25.247 1.00 88.12 110 TRP A C 1
ATOM 868 O O . TRP A 1 110 ? -21.510 -7.383 25.091 1.00 88.12 110 TRP A O 1
ATOM 878 N N . GLN A 1 111 ? -19.887 -8.722 25.906 1.00 79.88 111 GLN A N 1
ATOM 879 C CA . GLN A 1 111 ? -20.754 -9.823 26.345 1.00 79.88 111 GLN A CA 1
ATOM 880 C C . GLN A 1 111 ? -21.350 -9.637 27.751 1.00 79.88 111 GLN A C 1
ATOM 882 O O . GLN A 1 111 ? -22.250 -10.371 28.153 1.00 79.88 111 GLN A O 1
ATOM 887 N N . GLY A 1 112 ? -20.935 -8.586 28.467 1.00 65.00 112 GLY A N 1
ATOM 888 C CA . GLY A 1 112 ? -21.455 -8.259 29.795 1.00 65.00 112 GLY A CA 1
ATOM 889 C C . GLY A 1 112 ? -21.026 -9.268 30.867 1.00 65.00 112 GLY A C 1
ATOM 890 O O . GLY A 1 112 ? -20.575 -10.370 30.580 1.00 65.00 112 GLY A O 1
ATOM 891 N N . ALA A 1 113 ? -21.187 -8.902 32.140 1.00 50.69 113 ALA A N 1
ATOM 892 C CA . ALA A 1 113 ? -20.785 -9.746 33.273 1.00 50.69 113 ALA A CA 1
ATOM 893 C C . ALA A 1 113 ? -21.558 -11.085 33.379 1.00 50.69 113 ALA A C 1
ATOM 895 O O . ALA A 1 113 ? -21.162 -11.951 34.151 1.00 50.69 113 ALA A O 1
ATOM 896 N N . SER A 1 114 ? -22.645 -11.265 32.615 1.00 51.03 114 SER A N 1
ATOM 897 C CA . SER A 1 114 ? -23.468 -12.485 32.631 1.00 51.03 114 SER A CA 1
ATOM 898 C C . SER A 1 114 ? -22.762 -13.679 31.986 1.00 51.03 114 SER A C 1
ATOM 900 O O . SER A 1 114 ? -22.802 -14.763 32.550 1.00 51.03 114 SER A O 1
ATOM 902 N N . ALA A 1 115 ? -22.053 -13.484 30.868 1.00 46.78 115 ALA A N 1
ATOM 903 C CA . ALA A 1 115 ? -21.377 -14.579 30.166 1.00 46.78 115 ALA A CA 1
ATOM 904 C C . ALA A 1 115 ? -20.145 -15.092 30.933 1.00 46.78 115 ALA A C 1
ATOM 906 O O . ALA A 1 115 ? -19.909 -16.292 30.999 1.00 46.78 115 ALA A O 1
ATOM 907 N N . ALA A 1 116 ? -19.406 -14.201 31.607 1.00 42.09 116 ALA A N 1
ATOM 908 C CA . ALA A 1 116 ? -18.323 -14.594 32.512 1.00 42.09 116 ALA A CA 1
ATOM 909 C C . ALA A 1 116 ? -18.846 -15.340 33.758 1.00 42.09 116 ALA A C 1
ATOM 911 O O . ALA A 1 116 ? -18.181 -16.240 34.260 1.00 42.09 116 ALA A O 1
ATOM 912 N N . ALA A 1 117 ? -20.052 -15.007 34.239 1.00 42.72 117 ALA A N 1
ATOM 913 C CA . ALA A 1 117 ? -20.720 -15.739 35.315 1.00 42.72 117 ALA A CA 1
ATOM 914 C C . ALA A 1 117 ? -21.283 -17.101 34.848 1.00 42.72 117 ALA A C 1
ATOM 916 O O . ALA A 1 117 ? -21.268 -18.058 35.620 1.00 42.72 117 ALA A O 1
ATOM 917 N N . GLU A 1 118 ? -21.729 -17.222 33.594 1.00 46.81 118 GLU A N 1
ATOM 918 C CA . GLU A 1 118 ? -22.143 -18.492 32.969 1.00 46.81 118 GLU A CA 1
ATOM 919 C C . GLU A 1 118 ? -20.946 -19.414 32.668 1.00 46.81 118 GLU A C 1
ATOM 921 O O . GLU A 1 118 ? -20.992 -20.604 32.966 1.00 46.81 118 GLU A O 1
ATOM 926 N N . ALA A 1 119 ? -19.818 -18.868 32.207 1.00 46.50 119 ALA A N 1
ATOM 927 C CA . ALA A 1 119 ? -18.569 -19.619 32.062 1.00 46.50 119 ALA A CA 1
ATOM 928 C C . ALA A 1 119 ? -17.977 -20.034 33.425 1.00 46.50 119 ALA A C 1
ATOM 930 O O . ALA A 1 119 ? -17.460 -21.139 33.571 1.00 46.50 119 ALA A O 1
ATOM 931 N N . ALA A 1 120 ? -18.106 -19.193 34.460 1.00 45.78 120 ALA A N 1
ATOM 932 C CA . ALA A 1 120 ? -17.681 -19.525 35.823 1.00 45.78 120 ALA A CA 1
ATOM 933 C C . ALA A 1 120 ? -18.622 -20.515 36.540 1.00 45.78 120 ALA A C 1
ATOM 935 O O . ALA A 1 120 ? -18.178 -21.232 37.435 1.00 45.78 120 ALA A O 1
ATOM 936 N N . THR A 1 121 ? -19.904 -20.593 36.160 1.00 47.72 121 THR A N 1
ATOM 937 C CA . THR A 1 121 ? -20.842 -21.606 36.692 1.00 47.72 121 THR A CA 1
ATOM 938 C C . THR A 1 121 ? -20.630 -22.995 36.091 1.00 47.72 121 THR A C 1
ATOM 940 O O . THR A 1 121 ? -21.115 -23.966 36.666 1.00 47.72 121 THR A O 1
ATOM 943 N N . ALA A 1 122 ? -19.843 -23.118 35.016 1.00 49.84 122 ALA A N 1
ATOM 944 C CA . ALA A 1 122 ? -19.366 -24.406 34.509 1.00 49.84 122 ALA A CA 1
ATOM 945 C C . ALA A 1 122 ? -18.251 -25.030 35.377 1.00 49.84 122 ALA A C 1
ATOM 947 O O . ALA A 1 122 ? -17.889 -26.188 35.172 1.00 49.84 122 ALA A O 1
ATOM 948 N N . VAL A 1 123 ? -17.714 -24.300 36.366 1.00 53.88 123 VAL A N 1
ATOM 949 C CA . VAL A 1 123 ? -16.797 -24.866 37.362 1.00 53.88 123 VAL A CA 1
ATOM 950 C C . VAL A 1 123 ? -17.622 -25.595 38.427 1.00 53.88 123 VAL A C 1
ATOM 952 O O . VAL A 1 123 ? -18.034 -25.014 39.434 1.00 53.88 123 VAL A O 1
ATOM 955 N N . GLU A 1 124 ? -17.872 -26.888 38.216 1.00 56.38 124 GLU A N 1
ATOM 956 C CA . GLU A 1 124 ? -18.362 -27.781 39.270 1.00 56.38 124 GLU A CA 1
ATOM 957 C C . GLU A 1 124 ? -17.290 -27.914 40.363 1.00 56.38 124 GLU A C 1
ATOM 959 O O . GLU A 1 124 ? -16.386 -28.741 40.293 1.00 56.38 124 GLU A O 1
ATOM 964 N N . VAL A 1 125 ? -17.360 -27.060 41.385 1.00 67.25 125 VAL A N 1
ATOM 965 C CA . VAL A 1 125 ? -16.530 -27.206 42.586 1.00 67.25 125 VAL A CA 1
ATOM 966 C C . VAL A 1 125 ? -17.146 -28.284 43.478 1.00 67.25 125 VAL A C 1
ATOM 968 O O . VAL A 1 125 ? -18.261 -28.106 43.985 1.00 67.25 125 VAL A O 1
ATOM 971 N N . ASP A 1 126 ? -16.416 -29.383 43.684 1.00 69.62 126 ASP A N 1
ATOM 972 C CA . ASP A 1 126 ? -16.756 -30.409 44.672 1.00 69.62 126 ASP A CA 1
ATOM 973 C C . ASP A 1 126 ? -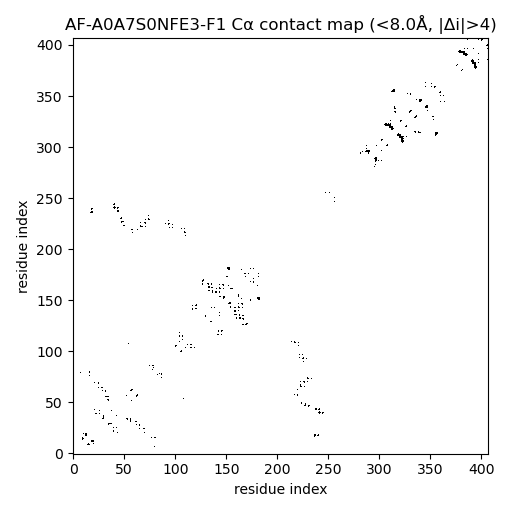16.535 -29.861 46.091 1.00 69.62 126 ASP A C 1
ATOM 975 O O . ASP A 1 126 ? -15.410 -29.624 46.534 1.00 69.62 126 ASP A O 1
ATOM 979 N N . ILE A 1 127 ? -17.637 -29.619 46.803 1.00 70.75 127 ILE A N 1
ATOM 980 C CA . ILE A 1 127 ? -17.627 -29.035 48.150 1.00 70.75 127 ILE A CA 1
ATOM 981 C C . ILE A 1 127 ? -17.107 -30.046 49.186 1.00 70.75 127 ILE A C 1
ATOM 983 O O . ILE A 1 127 ? -16.564 -29.642 50.217 1.00 70.75 127 ILE A O 1
ATOM 987 N N . GLU A 1 128 ? -17.234 -31.351 48.925 1.00 73.31 128 GLU A N 1
ATOM 988 C CA . GLU A 1 128 ? -16.829 -32.399 49.869 1.00 73.31 128 GLU A CA 1
ATOM 989 C C . GLU A 1 128 ? -15.302 -32.555 49.949 1.00 73.31 128 GLU A C 1
ATOM 991 O O . GLU A 1 128 ? -14.768 -32.899 51.010 1.00 73.31 128 GLU A O 1
ATOM 996 N N . ALA A 1 129 ? -14.591 -32.216 48.870 1.00 75.19 129 ALA A N 1
ATOM 997 C CA . ALA A 1 129 ? -13.136 -32.305 48.779 1.00 75.19 129 ALA A CA 1
ATOM 998 C C . ALA A 1 129 ? -12.385 -31.222 49.581 1.00 75.19 129 ALA A C 1
ATOM 1000 O O . ALA A 1 129 ? -11.235 -31.440 49.960 1.00 75.19 129 ALA A O 1
ATOM 1001 N N . ALA A 1 130 ? -13.013 -30.077 49.874 1.00 75.06 130 ALA A N 1
ATOM 1002 C CA . ALA A 1 130 ? -12.335 -28.940 50.506 1.00 75.06 130 ALA A CA 1
ATOM 1003 C C . ALA A 1 130 ? -12.136 -29.138 52.018 1.00 75.06 130 ALA A C 1
ATOM 1005 O O . ALA A 1 130 ? -13.099 -29.389 52.746 1.00 75.06 130 ALA A O 1
ATOM 1006 N N . GLY A 1 131 ? -10.911 -29.007 52.529 1.00 74.12 131 GLY A N 1
ATOM 1007 C CA . GLY A 1 131 ? -10.565 -29.236 53.941 1.00 74.12 131 GLY A CA 1
ATOM 1008 C C . GLY A 1 131 ? -10.905 -28.072 54.876 1.00 74.12 131 GLY A C 1
ATOM 1009 O O . GLY A 1 131 ? -11.091 -28.271 56.080 1.00 74.12 131 GLY A O 1
ATOM 1010 N N . SER A 1 132 ? -11.018 -26.861 54.330 1.00 84.56 132 SER A N 1
ATOM 1011 C CA . SER A 1 132 ? -11.246 -25.626 55.081 1.00 84.56 132 SER A CA 1
ATOM 1012 C C . SER A 1 132 ? -12.016 -24.584 54.262 1.00 84.56 132 SER A C 1
ATOM 1014 O O . SER A 1 132 ? -12.081 -24.652 53.037 1.00 84.56 132 SER A O 1
ATOM 1016 N N . ALA A 1 133 ? -12.591 -23.580 54.933 1.00 83.38 133 ALA A N 1
ATOM 1017 C CA . ALA A 1 133 ? -13.239 -22.457 54.251 1.00 83.38 133 ALA A CA 1
ATOM 1018 C C . ALA A 1 133 ? -12.238 -21.563 53.489 1.00 83.38 133 ALA A C 1
ATOM 1020 O O . ALA A 1 133 ? -12.634 -20.896 52.540 1.00 83.38 133 ALA A O 1
ATOM 1021 N N . GLU A 1 134 ? -10.958 -21.568 53.873 1.00 83.38 134 GLU A N 1
ATOM 1022 C CA . GLU A 1 134 ? -9.908 -20.748 53.253 1.00 83.38 134 GLU A CA 1
ATOM 1023 C C . GLU A 1 134 ? -9.576 -21.210 51.825 1.00 83.38 134 GLU A C 1
ATOM 1025 O O . GLU A 1 134 ? -9.256 -20.394 50.967 1.00 83.38 134 GLU A O 1
ATOM 1030 N N . GLU A 1 135 ? -9.748 -22.497 51.513 1.00 80.69 135 GLU A N 1
ATOM 1031 C CA . GLU A 1 135 ? -9.554 -23.028 50.153 1.00 80.69 135 GLU A CA 1
ATOM 1032 C C . GLU A 1 135 ? -10.548 -22.426 49.146 1.00 80.69 135 GLU A C 1
ATOM 1034 O O . GLU A 1 135 ? -10.221 -22.229 47.976 1.00 80.69 135 GLU A O 1
ATOM 1039 N N . PHE A 1 136 ? -11.743 -22.047 49.608 1.00 81.38 136 PHE A N 1
ATOM 1040 C CA . PHE A 1 136 ? -12.743 -21.377 48.778 1.00 81.38 136 PHE A CA 1
ATOM 1041 C C . PHE A 1 136 ? -12.475 -19.877 48.602 1.00 81.38 136 PHE A C 1
ATOM 1043 O O . PHE A 1 136 ? -13.044 -19.264 47.699 1.00 81.38 136 PHE A O 1
ATOM 1050 N N . GLU A 1 137 ? -11.597 -19.272 49.409 1.00 85.12 137 GLU A N 1
ATOM 1051 C CA . GLU A 1 137 ? -11.196 -17.870 49.245 1.00 85.12 137 GLU A CA 1
ATOM 1052 C C . GLU A 1 137 ? -10.427 -17.654 47.931 1.00 85.12 137 GLU A C 1
ATOM 1054 O O . GLU A 1 137 ? -10.608 -16.627 47.270 1.00 85.12 137 GLU A O 1
ATOM 1059 N N . ALA A 1 138 ? -9.654 -18.660 47.502 1.00 80.44 138 ALA A N 1
ATOM 1060 C CA . ALA A 1 138 ? -8.881 -18.647 46.259 1.00 80.44 138 ALA A CA 1
ATOM 1061 C C . ALA A 1 138 ? -9.752 -18.592 44.989 1.00 80.44 138 ALA A C 1
ATOM 1063 O O . ALA A 1 138 ? -9.280 -18.152 43.943 1.00 80.44 138 ALA A O 1
ATOM 1064 N N . LEU A 1 139 ? -11.031 -18.982 45.076 1.00 78.00 139 LEU A N 1
ATOM 1065 C CA . LEU A 1 139 ? -11.981 -18.905 43.960 1.00 78.00 139 LEU A CA 1
ATOM 1066 C C . LEU A 1 139 ? -12.384 -17.459 43.629 1.00 78.00 139 LEU A C 1
ATOM 1068 O O . LEU A 1 139 ? -12.878 -17.197 42.534 1.00 78.00 139 LEU A O 1
ATOM 1072 N N . GLY A 1 140 ? -12.183 -16.513 44.551 1.00 79.81 140 GLY A N 1
ATOM 1073 C CA . GLY A 1 140 ? -12.500 -15.101 44.347 1.00 79.81 140 GLY A CA 1
ATOM 1074 C C . GLY A 1 140 ? -13.984 -14.740 44.513 1.00 79.81 140 GLY A C 1
ATOM 1075 O O . GLY A 1 140 ? -14.879 -15.582 44.613 1.00 79.81 140 GLY A O 1
ATOM 1076 N N . LEU A 1 141 ? -14.259 -13.431 44.579 1.00 76.56 141 LEU A N 1
ATOM 1077 C CA . LEU A 1 141 ? -15.569 -12.886 44.970 1.00 76.56 141 LEU A CA 1
ATOM 1078 C C . LEU A 1 141 ? -16.715 -13.233 44.009 1.00 76.56 141 LEU A C 1
ATOM 1080 O O . LEU A 1 141 ? -17.829 -13.484 44.482 1.00 76.56 141 LEU A O 1
ATOM 1084 N N . GLU A 1 142 ? -16.468 -13.205 42.699 1.00 76.50 142 GLU A N 1
ATOM 1085 C CA . GLU A 1 142 ? -17.504 -13.417 41.678 1.00 76.50 142 GLU A CA 1
ATOM 1086 C C . GLU A 1 142 ? -17.865 -14.899 41.527 1.00 76.50 142 GLU A C 1
ATOM 1088 O O . GLU A 1 142 ? -19.046 -15.242 41.519 1.00 76.50 142 GLU A O 1
ATOM 1093 N N . THR A 1 143 ? -16.878 -15.795 41.551 1.00 78.81 143 THR A N 1
ATOM 1094 C CA . THR A 1 143 ? -17.090 -17.251 41.510 1.00 78.81 143 THR A CA 1
ATOM 1095 C C . THR A 1 143 ? -17.874 -17.728 42.734 1.00 78.81 143 THR A C 1
ATOM 1097 O O . THR A 1 143 ? -18.871 -18.440 42.609 1.00 78.81 143 THR A O 1
ATOM 1100 N N . LEU A 1 144 ? -17.512 -17.245 43.933 1.00 83.06 144 LEU A N 1
ATOM 1101 C CA . LEU A 1 144 ? -18.254 -17.527 45.168 1.00 83.06 144 LEU A CA 1
ATOM 1102 C C . LEU A 1 144 ? -19.691 -16.999 45.123 1.00 83.06 144 LEU A C 1
ATOM 1104 O O . LEU A 1 144 ? -20.607 -17.647 45.627 1.00 83.06 144 LEU A O 1
ATOM 1108 N N . LYS A 1 145 ? -19.911 -15.824 44.526 1.00 84.88 145 LYS A N 1
ATOM 1109 C CA . LYS A 1 145 ? -21.256 -15.269 44.343 1.00 84.88 145 LYS A CA 1
ATOM 1110 C C . LYS A 1 145 ? -22.091 -16.161 43.424 1.00 84.88 145 LYS A C 1
ATOM 1112 O O . LYS A 1 145 ? -23.233 -16.451 43.780 1.00 84.88 145 LYS A O 1
ATOM 1117 N N . GLY A 1 146 ? -21.529 -16.626 42.307 1.00 77.88 146 GLY A N 1
ATOM 1118 C CA . GLY A 1 146 ? -22.183 -17.568 41.394 1.00 77.88 146 GLY A CA 1
ATOM 1119 C C . GLY A 1 146 ? -22.581 -18.871 42.091 1.00 77.88 146 GLY A C 1
ATOM 1120 O O . GLY A 1 146 ? -23.760 -19.222 42.107 1.00 77.88 146 GLY A O 1
ATOM 1121 N N . LEU A 1 147 ? -21.629 -19.522 42.770 1.00 81.56 147 LEU A N 1
ATOM 1122 C CA . LEU A 1 147 ? -21.846 -20.794 43.474 1.00 81.56 147 LEU A CA 1
ATOM 1123 C C . LEU A 1 147 ? -22.875 -20.692 44.611 1.00 81.56 147 LEU A C 1
ATOM 1125 O O . LEU A 1 147 ? -23.689 -21.601 44.790 1.00 81.56 147 LEU A O 1
ATOM 1129 N N . LEU A 1 148 ? -22.863 -19.593 45.377 1.00 86.19 148 LEU A N 1
ATOM 1130 C CA . LEU A 1 148 ? -23.850 -19.344 46.434 1.00 86.19 148 LEU A CA 1
ATOM 1131 C C . LEU A 1 148 ? -25.247 -19.100 45.857 1.00 86.19 148 LEU A C 1
ATOM 1133 O O . LEU A 1 148 ? -26.219 -19.641 46.380 1.00 86.19 148 LEU A O 1
ATOM 1137 N N . THR A 1 149 ? -25.344 -18.334 44.767 1.00 83.81 149 THR A N 1
ATOM 1138 C CA . THR A 1 149 ? -26.623 -18.033 44.106 1.00 83.81 149 THR A CA 1
ATOM 1139 C C . THR A 1 149 ? -27.233 -19.301 43.505 1.00 83.81 149 THR A C 1
ATOM 1141 O O . THR A 1 149 ? -28.406 -19.582 43.737 1.00 83.81 149 THR A O 1
ATOM 1144 N N . GLN A 1 150 ? -26.422 -20.123 42.828 1.00 80.12 150 GLN A N 1
ATOM 1145 C CA . GLN A 1 150 ? -26.834 -21.417 42.269 1.00 80.12 150 GLN A CA 1
ATOM 1146 C C . GLN A 1 150 ? -27.364 -22.376 43.348 1.00 80.12 150 GLN A C 1
ATOM 1148 O O . GLN A 1 150 ? -28.297 -23.135 43.105 1.00 80.12 150 GLN A O 1
ATOM 1153 N N . ARG A 1 151 ? -26.792 -22.328 44.559 1.00 81.81 151 ARG A N 1
ATOM 1154 C CA . ARG A 1 151 ? -27.187 -23.174 45.699 1.00 81.81 151 ARG A CA 1
ATOM 1155 C C . ARG A 1 151 ? -28.213 -22.519 46.637 1.00 81.81 151 ARG A C 1
ATOM 1157 O O . ARG A 1 151 ? -28.487 -23.057 47.708 1.00 81.81 151 ARG A O 1
ATOM 1164 N N . GLY A 1 152 ? -28.797 -21.380 46.253 1.00 82.50 152 GLY A N 1
ATOM 1165 C CA . GLY A 1 152 ? -29.880 -20.723 46.998 1.00 82.50 152 GLY A CA 1
ATOM 1166 C C . GLY A 1 152 ? -29.454 -20.075 48.323 1.00 82.50 152 GLY A C 1
ATOM 1167 O O . GLY A 1 152 ? -30.239 -20.028 49.277 1.00 82.50 152 GLY A O 1
ATOM 1168 N N . LEU A 1 153 ? -28.212 -19.592 48.417 1.00 85.94 153 LEU A N 1
ATOM 1169 C CA . LEU A 1 153 ? -27.666 -18.902 49.591 1.00 85.94 153 LEU A CA 1
ATOM 1170 C C . LEU A 1 153 ? -27.417 -17.424 49.309 1.00 85.94 153 LEU A C 1
ATOM 1172 O O . LEU A 1 153 ? -27.048 -17.025 48.209 1.00 85.94 153 LEU A O 1
ATOM 1176 N N . LYS A 1 154 ? -27.510 -16.608 50.360 1.00 87.62 154 LYS A N 1
ATOM 1177 C CA . LYS A 1 154 ? -27.240 -15.170 50.273 1.00 87.62 154 LYS A CA 1
ATOM 1178 C C . LYS A 1 154 ? -25.765 -14.879 49.988 1.00 87.62 154 LYS A C 1
ATOM 1180 O O . LYS A 1 154 ? -24.869 -15.337 50.703 1.00 87.62 154 LYS A O 1
ATOM 1185 N N . CYS A 1 155 ? -25.531 -13.985 49.031 1.00 84.88 155 CYS A N 1
ATOM 1186 C CA . CYS A 1 155 ? -24.200 -13.590 48.568 1.00 84.88 155 CYS A CA 1
ATOM 1187 C C . CYS A 1 155 ? -23.622 -12.309 49.220 1.00 84.88 155 CYS A C 1
ATOM 1189 O O . CYS A 1 155 ? -22.546 -11.857 48.837 1.00 84.88 155 CYS A O 1
ATOM 1191 N N . GLY A 1 156 ? -24.293 -11.683 50.195 1.00 79.62 156 GLY A N 1
ATOM 1192 C CA . GLY A 1 156 ? -23.814 -10.436 50.829 1.00 79.62 156 GLY A CA 1
ATOM 1193 C C . GLY A 1 156 ? -22.657 -10.640 51.824 1.00 79.62 156 GLY A C 1
ATOM 1194 O O . GLY A 1 156 ? -22.606 -11.665 52.488 1.00 79.62 156 GLY A O 1
ATOM 1195 N N . GLY A 1 157 ? -21.737 -9.684 51.980 1.00 85.56 157 GLY A N 1
ATOM 1196 C CA . GLY A 1 157 ? -20.616 -9.756 52.943 1.00 85.56 157 GLY A CA 1
ATOM 1197 C C . GLY A 1 157 ? -19.234 -9.900 52.296 1.00 85.56 157 GLY A C 1
ATOM 1198 O O . GLY A 1 157 ? -19.116 -9.815 51.071 1.00 85.56 157 GLY A O 1
ATOM 1199 N N . SER A 1 158 ? -18.204 -10.083 53.130 1.00 87.19 158 SER A N 1
ATOM 1200 C CA . SER A 1 158 ? -16.802 -10.181 52.701 1.00 87.19 158 SER A CA 1
ATOM 1201 C C . SER A 1 158 ? -16.495 -11.510 51.997 1.00 87.19 158 SER A C 1
ATOM 1203 O O . SER A 1 158 ? -17.280 -12.458 52.061 1.00 87.19 158 SER A O 1
ATOM 1205 N N . LEU A 1 159 ? -15.341 -11.594 51.327 1.00 86.56 159 LEU A N 1
ATOM 1206 C CA . LEU A 1 159 ? -14.871 -12.814 50.659 1.00 86.56 159 LEU A CA 1
ATOM 1207 C C . LEU A 1 159 ? -14.820 -14.008 51.636 1.00 86.56 159 LEU A C 1
ATOM 1209 O O . LEU A 1 159 ? -15.340 -15.076 51.313 1.00 86.56 159 LEU A O 1
ATOM 1213 N N . LYS A 1 160 ? -14.342 -13.782 52.868 1.00 87.94 160 LYS A N 1
ATOM 1214 C CA . LYS A 1 160 ? -14.318 -14.785 53.947 1.00 87.94 160 LYS A CA 1
ATOM 1215 C C . LYS A 1 160 ? -15.715 -15.251 54.347 1.00 87.94 160 LYS A C 1
ATOM 1217 O O . LYS A 1 160 ? -15.960 -16.441 54.519 1.00 87.94 160 LYS A O 1
ATOM 1222 N N . ASP A 1 161 ? -16.667 -14.320 54.440 1.00 87.50 161 ASP A N 1
ATOM 1223 C CA . ASP A 1 161 ? -18.051 -14.653 54.794 1.00 87.50 161 ASP A CA 1
ATOM 1224 C C . ASP A 1 161 ? -18.741 -15.493 53.711 1.00 87.50 161 ASP A C 1
ATOM 1226 O O . ASP A 1 161 ? -19.577 -16.347 54.020 1.00 87.50 161 ASP A O 1
ATOM 1230 N N . ARG A 1 162 ? -18.420 -15.236 52.436 1.00 87.94 162 ARG A N 1
ATOM 1231 C CA . ARG A 1 162 ? -18.943 -16.006 51.298 1.00 87.94 162 ARG A CA 1
ATOM 1232 C C . ARG A 1 162 ? -18.348 -17.413 51.272 1.00 87.94 162 ARG A C 1
ATOM 1234 O O . ARG A 1 162 ? -19.106 -18.374 51.160 1.00 87.94 162 ARG A O 1
ATOM 1241 N N . ALA A 1 163 ? -17.035 -17.529 51.455 1.00 87.69 163 ALA A N 1
ATOM 1242 C CA . ALA A 1 163 ? -16.325 -18.802 51.526 1.00 87.69 163 ALA A CA 1
ATOM 1243 C C . ALA A 1 163 ? -16.819 -19.671 52.699 1.00 87.69 163 ALA A C 1
ATOM 1245 O O . ALA A 1 163 ? -17.167 -20.838 52.516 1.00 87.69 163 ALA A O 1
ATOM 1246 N N . ALA A 1 164 ? -16.993 -19.072 53.883 1.00 88.25 164 ALA A N 1
ATOM 1247 C CA . ALA A 1 164 ? -17.554 -19.748 55.050 1.00 88.25 164 ALA A CA 1
ATOM 1248 C C . ALA A 1 164 ? -18.989 -20.247 54.813 1.00 88.25 164 ALA A C 1
ATOM 1250 O O . ALA A 1 164 ? -19.331 -21.349 55.237 1.00 88.25 164 ALA A O 1
ATOM 1251 N N . ARG A 1 165 ? -19.841 -19.472 54.125 1.00 88.44 165 ARG A N 1
ATOM 1252 C CA . ARG A 1 165 ? -21.213 -19.904 53.793 1.00 88.44 165 ARG A CA 1
ATOM 1253 C C . ARG A 1 165 ? -21.255 -21.035 52.779 1.00 88.44 165 ARG A C 1
ATOM 1255 O O . ARG A 1 165 ? -22.119 -21.895 52.913 1.00 88.44 165 ARG A O 1
ATOM 1262 N N . LEU A 1 166 ? -20.348 -21.043 51.806 1.00 85.12 166 LEU A N 1
ATOM 1263 C CA . LEU A 1 166 ? -20.236 -22.148 50.858 1.00 85.12 166 LEU A CA 1
ATOM 1264 C C . LEU A 1 166 ? -19.784 -23.427 51.583 1.00 85.12 166 LEU A C 1
ATOM 1266 O O . LEU A 1 166 ? -20.398 -24.475 51.407 1.00 85.12 166 LEU A O 1
ATOM 1270 N N . TYR A 1 167 ? -18.811 -23.314 52.496 1.00 87.44 167 TYR A N 1
ATOM 1271 C CA . TYR A 1 167 ? -18.343 -24.424 53.333 1.00 87.44 167 TYR A CA 1
ATOM 1272 C C . TYR A 1 167 ? -19.427 -24.980 54.277 1.00 87.44 167 TYR A C 1
ATOM 1274 O O . TYR A 1 167 ? -19.414 -26.166 54.592 1.00 87.44 167 TYR A O 1
ATOM 1282 N N . MET A 1 168 ? -20.417 -24.180 54.705 1.00 85.50 168 MET A N 1
ATOM 1283 C CA . MET 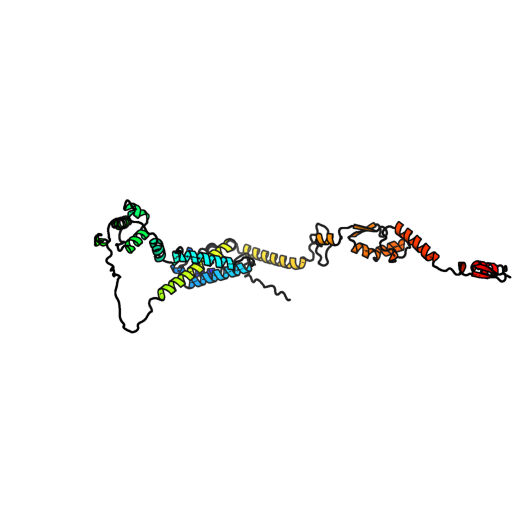A 1 168 ? -21.526 -24.679 55.542 1.00 85.50 168 MET A CA 1
ATOM 1284 C C . MET A 1 168 ? -22.379 -25.759 54.861 1.00 85.50 168 MET A C 1
ATOM 1286 O O . MET A 1 168 ? -23.058 -26.496 55.577 1.00 85.50 168 MET A O 1
ATOM 1290 N N . LEU A 1 169 ? -22.360 -25.855 53.524 1.00 81.88 169 LEU A N 1
ATOM 1291 C CA . LEU A 1 169 ? -23.032 -26.932 52.788 1.00 81.88 169 LEU A CA 1
ATOM 1292 C C . LEU A 1 169 ? -22.266 -28.250 52.767 1.00 81.88 169 LEU A C 1
ATOM 1294 O O . LEU A 1 169 ? -22.834 -29.250 52.340 1.00 81.88 169 LEU A O 1
ATOM 1298 N N . LYS A 1 170 ? -21.019 -28.281 53.241 1.00 82.12 170 LYS A N 1
ATOM 1299 C CA . LYS A 1 170 ? -20.254 -29.521 53.328 1.00 82.12 170 LYS A CA 1
ATOM 1300 C C . LYS A 1 170 ? -20.970 -30.518 54.247 1.00 82.12 170 LYS A C 1
ATOM 1302 O O . LYS A 1 170 ? -21.176 -30.243 55.433 1.00 82.12 170 LYS A O 1
ATOM 1307 N N . GLY A 1 171 ? -21.389 -31.651 53.688 1.00 73.56 171 GLY A N 1
ATOM 1308 C CA . GLY A 1 171 ? -22.126 -32.716 54.365 1.00 73.56 171 GLY A CA 1
ATOM 1309 C C . GLY A 1 171 ? -23.534 -32.340 54.842 1.00 73.56 171 GLY A C 1
ATOM 1310 O O . GLY A 1 171 ? -24.096 -33.057 55.671 1.00 73.56 171 GLY A O 1
ATOM 1311 N N . LYS A 1 172 ? -24.106 -31.214 54.387 1.00 80.62 172 LYS A N 1
ATOM 1312 C CA . LYS A 1 172 ? -25.414 -30.712 54.843 1.00 80.62 172 LYS A CA 1
ATOM 1313 C C . LYS A 1 172 ? -26.302 -30.309 53.680 1.00 80.62 172 LYS A C 1
ATOM 1315 O O . LYS A 1 172 ? -25.868 -29.666 52.729 1.00 80.62 172 LYS A O 1
ATOM 1320 N N . THR A 1 173 ? -27.588 -30.626 53.789 1.00 76.81 173 THR A N 1
ATOM 1321 C CA . THR A 1 173 ? -28.567 -30.195 52.791 1.00 76.81 173 THR A CA 1
ATOM 1322 C C . THR A 1 173 ? -28.975 -28.744 53.041 1.00 76.81 173 THR A C 1
ATOM 1324 O O . THR A 1 173 ? -28.857 -28.226 54.153 1.00 76.81 173 THR A O 1
ATOM 1327 N N . LEU A 1 174 ? -29.518 -28.067 52.025 1.00 74.62 174 LEU A N 1
ATOM 1328 C CA . LEU A 1 174 ? -30.005 -26.687 52.158 1.00 74.62 174 LEU A CA 1
ATOM 1329 C C . LEU A 1 174 ? -31.044 -26.527 53.293 1.00 74.62 174 LEU A C 1
ATOM 1331 O O . LEU A 1 174 ? -31.199 -25.433 53.839 1.00 74.62 174 LEU A O 1
ATOM 1335 N N . ALA A 1 175 ? -31.745 -27.604 53.672 1.00 74.38 175 ALA A N 1
ATOM 1336 C CA . ALA A 1 175 ? -32.699 -27.622 54.779 1.00 74.38 175 ALA A CA 1
ATOM 1337 C C . ALA A 1 175 ? -32.038 -27.399 56.152 1.00 74.38 175 ALA A C 1
ATOM 1339 O O . ALA A 1 175 ? -32.627 -26.718 56.994 1.00 74.38 175 ALA A O 1
ATOM 1340 N N . ASP A 1 176 ? -30.808 -27.888 56.329 1.00 77.88 176 ASP A N 1
ATOM 1341 C CA . ASP A 1 176 ? -30.047 -27.858 57.585 1.00 77.88 176 ASP A CA 1
ATOM 1342 C C . ASP A 1 176 ? -29.304 -26.527 57.804 1.00 77.88 176 ASP A C 1
ATOM 1344 O O . ASP A 1 176 ? -28.733 -26.271 58.869 1.00 77.88 176 ASP A O 1
ATOM 1348 N N . ILE A 1 177 ? -29.314 -25.648 56.796 1.00 83.56 177 ILE A N 1
ATOM 1349 C CA . ILE A 1 177 ? -28.673 -24.333 56.843 1.00 83.56 177 ILE A CA 1
ATOM 1350 C C . ILE A 1 177 ? -29.586 -23.314 57.550 1.00 83.56 177 ILE A C 1
ATOM 1352 O O . ILE A 1 177 ? -30.779 -23.213 57.235 1.00 83.56 177 ILE A O 1
ATOM 1356 N N . PRO A 1 178 ? -29.054 -22.475 58.463 1.00 81.12 178 PRO A N 1
ATOM 1357 C CA . PRO A 1 178 ? -29.832 -21.432 59.123 1.00 81.12 178 PRO A CA 1
ATOM 1358 C C . PRO A 1 178 ? -30.554 -20.508 58.132 1.00 81.12 178 PRO A C 1
ATOM 1360 O O . PRO A 1 178 ? -29.935 -19.951 57.223 1.00 81.12 178 PRO A O 1
ATOM 1363 N N . LYS A 1 179 ? -31.848 -20.242 58.373 1.00 79.44 179 LYS A N 1
ATOM 1364 C CA . LYS A 1 179 ? -32.703 -19.371 57.532 1.00 79.44 179 LYS A CA 1
ATOM 1365 C C . LYS A 1 179 ? -32.087 -17.998 57.221 1.00 79.44 179 LYS A C 1
ATOM 1367 O O . LYS A 1 179 ? -32.361 -17.427 56.174 1.00 79.44 179 LYS A O 1
ATOM 1372 N N . LYS A 1 180 ? -31.222 -17.474 58.098 1.00 81.88 180 LYS A N 1
ATOM 1373 C CA . LYS A 1 180 ? -30.502 -16.205 57.887 1.00 81.88 180 LYS A CA 1
ATOM 1374 C C . LYS A 1 180 ? -29.586 -16.215 56.655 1.00 81.88 180 LYS A C 1
ATOM 1376 O O . LYS A 1 180 ? -29.426 -15.160 56.045 1.00 81.88 180 LYS A O 1
ATOM 1381 N N . HIS A 1 181 ? -29.032 -17.373 56.287 1.00 82.00 181 HIS A N 1
ATOM 1382 C CA . HIS A 1 181 ? -28.092 -17.543 55.172 1.00 82.00 181 HIS A CA 1
ATOM 1383 C C . HIS A 1 181 ? -28.741 -18.064 53.885 1.00 82.00 181 HIS A C 1
ATOM 1385 O O . HIS A 1 181 ? -28.116 -17.982 52.832 1.00 82.00 181 HIS A O 1
ATOM 1391 N N . ARG A 1 182 ? -29.981 -18.555 53.953 1.00 84.31 182 ARG A N 1
ATOM 1392 C CA . ARG A 1 182 ? -30.762 -18.996 52.790 1.00 84.31 182 ARG A CA 1
ATOM 1393 C C . ARG A 1 182 ? -31.369 -17.787 52.094 1.00 84.31 182 ARG A C 1
ATOM 1395 O O . ARG A 1 182 ? -31.815 -16.857 52.774 1.00 84.31 182 ARG A O 1
ATOM 1402 N N . ASP A 1 183 ? -31.367 -17.784 50.769 1.00 77.75 183 ASP A N 1
ATOM 1403 C CA . ASP A 1 183 ? -32.045 -16.738 50.015 1.00 77.75 183 ASP A CA 1
ATOM 1404 C C . ASP A 1 183 ? -33.564 -16.979 50.034 1.00 77.75 183 ASP A C 1
ATOM 1406 O O . ASP A 1 183 ? -34.019 -18.119 49.969 1.00 77.75 183 ASP A O 1
ATOM 1410 N N . MET A 1 184 ? -34.364 -15.923 50.213 1.00 56.00 184 MET A N 1
ATOM 1411 C CA . MET A 1 184 ? -35.831 -16.042 50.365 1.00 56.00 184 MET A CA 1
ATOM 1412 C C . MET A 1 184 ? -36.577 -15.996 49.021 1.00 56.00 184 MET A C 1
ATOM 1414 O O . MET A 1 184 ? -37.808 -15.931 48.996 1.00 56.00 184 MET A O 1
ATOM 1418 N N . VAL A 1 185 ? -35.852 -16.037 47.900 1.00 49.19 185 VAL A N 1
ATOM 1419 C CA . VAL A 1 185 ? -36.442 -16.113 46.562 1.00 49.19 185 VAL A CA 1
ATOM 1420 C C . VAL A 1 185 ? -36.965 -17.537 46.339 1.00 49.19 185 VAL A C 1
ATOM 1422 O O . VAL A 1 185 ? -36.215 -18.506 46.367 1.00 49.19 185 VAL A O 1
ATOM 1425 N N . LYS A 1 186 ? -38.292 -17.632 46.210 1.00 35.69 186 LYS A N 1
ATOM 1426 C CA . LYS A 1 186 ? -39.130 -18.833 46.056 1.00 35.69 186 LYS A CA 1
ATOM 1427 C C . LYS A 1 186 ? -38.458 -19.996 45.308 1.00 35.69 186 LYS A C 1
ATOM 1429 O O . LYS A 1 186 ? -38.156 -19.883 44.126 1.00 35.69 186 LYS A O 1
ATOM 1434 N N . VAL A 1 187 ? -38.385 -21.151 45.970 1.00 32.16 187 VAL A N 1
ATOM 1435 C CA . VAL A 1 187 ? -38.308 -22.459 45.307 1.00 32.16 187 VAL A CA 1
ATOM 1436 C C . VAL A 1 187 ? -39.710 -22.763 44.776 1.00 32.16 187 VAL A C 1
ATOM 1438 O O . VAL A 1 187 ? -40.617 -23.033 45.560 1.00 32.16 187 VAL A O 1
ATOM 1441 N N . SER A 1 188 ? -39.921 -22.650 43.466 1.00 29.72 188 SER A N 1
ATOM 1442 C CA . SER A 1 188 ? -41.059 -23.288 42.802 1.00 29.72 188 SER A CA 1
ATOM 1443 C C . SER A 1 188 ? -40.691 -24.746 42.544 1.00 29.72 188 SER A C 1
ATOM 1445 O O . SER A 1 188 ? -39.793 -25.024 41.750 1.00 29.72 188 SER A O 1
ATOM 1447 N N . GLU A 1 189 ? -41.355 -25.654 43.257 1.00 29.39 189 GLU A N 1
ATOM 1448 C CA . GLU A 1 189 ? -41.304 -27.100 43.040 1.00 29.39 189 GLU A CA 1
ATOM 1449 C C . GLU A 1 189 ? -41.682 -27.460 41.599 1.00 29.39 189 GLU A C 1
ATOM 1451 O O . GLU A 1 189 ? -42.712 -27.031 41.080 1.00 29.39 189 GLU A O 1
ATOM 1456 N N . ALA A 1 190 ? -40.855 -28.297 40.981 1.00 24.62 190 ALA A N 1
ATOM 1457 C CA . ALA A 1 190 ? -41.193 -29.054 39.790 1.00 24.62 190 ALA A CA 1
ATOM 1458 C C . ALA A 1 190 ? -41.500 -30.499 40.209 1.00 24.62 190 ALA A C 1
ATOM 1460 O O . ALA A 1 190 ? -40.596 -31.175 40.694 1.00 24.62 190 ALA A O 1
ATOM 1461 N N . ALA A 1 191 ? -42.748 -30.953 40.026 1.00 25.44 191 ALA A N 1
ATOM 1462 C CA . ALA A 1 191 ? -43.095 -32.202 39.321 1.00 25.44 191 ALA A CA 1
ATOM 1463 C C . ALA A 1 191 ? -44.587 -32.601 39.469 1.00 25.44 191 ALA A C 1
ATOM 1465 O O . ALA A 1 191 ? -45.050 -32.844 40.578 1.00 25.44 191 ALA A O 1
ATOM 1466 N N . ALA A 1 192 ? -45.232 -32.800 38.301 1.00 25.61 192 ALA A N 1
ATOM 1467 C CA . ALA A 1 192 ? -46.394 -33.666 37.985 1.00 25.61 192 ALA A CA 1
ATOM 1468 C C . ALA A 1 192 ? -47.790 -33.220 38.520 1.00 25.61 192 ALA A C 1
ATOM 1470 O O . ALA A 1 192 ? -47.904 -32.825 39.668 1.00 25.61 192 ALA A O 1
ATOM 1471 N N . VAL A 1 193 ? -48.926 -33.223 37.793 1.00 28.19 193 VAL A N 1
ATOM 1472 C CA . VAL A 1 193 ? -49.492 -34.119 36.755 1.00 28.19 193 VAL A CA 1
ATOM 1473 C C . VAL A 1 193 ? -50.602 -33.380 35.944 1.00 28.19 193 VAL A C 1
ATOM 1475 O O . VAL A 1 193 ? -51.343 -32.592 36.518 1.00 28.19 193 VAL A O 1
ATOM 1478 N N . ASP A 1 194 ? -50.680 -33.681 34.638 1.00 24.81 194 ASP A N 1
ATOM 1479 C CA . ASP A 1 194 ? -51.770 -33.659 33.621 1.00 24.81 194 ASP A CA 1
ATOM 1480 C C . ASP A 1 194 ? -52.987 -32.688 33.567 1.00 24.81 194 ASP A C 1
ATOM 1482 O O . ASP A 1 194 ? -53.745 -32.498 34.513 1.00 24.81 194 ASP A O 1
ATOM 1486 N N . ALA A 1 195 ? -53.256 -32.331 32.297 1.00 24.53 195 ALA A N 1
ATOM 1487 C CA . ALA A 1 195 ? -54.531 -32.203 31.568 1.00 24.53 195 ALA A CA 1
ATOM 1488 C C . ALA A 1 195 ? -55.484 -30.984 31.713 1.00 24.53 195 ALA A C 1
ATOM 1490 O O . ALA A 1 195 ? -56.124 -30.759 32.734 1.00 24.53 195 ALA A O 1
ATOM 1491 N N . ALA A 1 196 ? -55.719 -30.379 30.531 1.00 24.89 196 ALA A N 1
ATOM 1492 C CA . ALA A 1 196 ? -56.999 -29.926 29.945 1.00 24.89 196 ALA A CA 1
ATOM 1493 C C . ALA A 1 196 ? -57.216 -28.408 29.711 1.00 24.89 196 ALA A C 1
ATOM 1495 O O . ALA A 1 196 ? -57.535 -27.653 30.618 1.00 24.89 196 ALA A O 1
ATOM 1496 N N . ASN A 1 197 ? -57.138 -28.050 28.418 1.00 25.41 197 ASN A N 1
ATOM 1497 C CA . ASN A 1 197 ? -57.927 -27.083 27.630 1.00 25.41 197 ASN A CA 1
ATOM 1498 C C . ASN A 1 197 ? -58.327 -25.708 28.206 1.00 25.41 197 ASN A C 1
ATOM 1500 O O . ASN A 1 197 ? -59.125 -25.607 29.132 1.00 25.41 197 ASN A O 1
ATOM 1504 N N . GLY A 1 198 ? -57.959 -24.646 27.476 1.00 23.77 198 GLY A N 1
ATOM 1505 C CA . GLY A 1 198 ? -58.569 -23.321 27.601 1.00 23.77 198 GLY A CA 1
ATOM 1506 C C . GLY A 1 198 ? -57.870 -22.256 26.757 1.00 23.77 198 GLY A C 1
ATOM 1507 O O . GLY A 1 198 ? -56.745 -21.880 27.045 1.00 23.77 198 GLY A O 1
ATOM 1508 N N . ASP A 1 199 ? -58.565 -21.824 25.714 1.00 22.28 199 ASP A N 1
ATOM 1509 C CA . ASP A 1 199 ? -58.213 -20.892 24.639 1.00 22.28 199 ASP A CA 1
ATOM 1510 C C . ASP A 1 199 ? -57.746 -19.468 25.050 1.00 22.28 199 ASP A C 1
ATOM 1512 O O . ASP A 1 199 ? -57.990 -19.001 26.160 1.00 22.28 199 ASP A O 1
ATOM 1516 N N . ALA A 1 200 ? -57.228 -18.760 24.036 1.00 24.42 200 ALA A N 1
ATOM 1517 C CA . ALA A 1 200 ? -57.210 -17.304 23.831 1.00 24.42 200 ALA A CA 1
ATOM 1518 C C . ALA A 1 200 ? -56.104 -16.404 24.452 1.00 24.42 200 ALA A C 1
ATOM 1520 O O . ALA A 1 200 ? -56.217 -15.870 25.548 1.00 24.42 200 ALA A O 1
ATOM 1521 N N . ASN A 1 201 ? -55.138 -16.084 23.576 1.00 25.56 201 ASN A N 1
ATOM 1522 C CA . ASN A 1 201 ? -54.759 -14.730 23.121 1.00 25.56 201 ASN A CA 1
ATOM 1523 C C . ASN A 1 201 ? -54.116 -13.725 24.114 1.00 25.56 201 ASN A C 1
ATOM 1525 O O . ASN A 1 201 ? -54.772 -13.210 25.015 1.00 25.56 201 ASN A O 1
ATOM 1529 N N . GLY A 1 202 ? -52.866 -13.311 23.840 1.00 23.75 202 GLY A N 1
ATOM 1530 C CA . GLY A 1 202 ? -52.272 -12.115 24.461 1.00 23.75 202 GLY A CA 1
ATOM 1531 C C . GLY A 1 202 ? -50.749 -11.963 24.344 1.00 23.75 202 GLY A C 1
ATOM 1532 O O . GLY A 1 202 ? -50.016 -12.398 25.223 1.00 23.75 202 GLY A O 1
ATOM 1533 N N . SER A 1 203 ? -50.303 -11.278 23.282 1.00 27.39 203 SER A N 1
ATOM 1534 C CA . SER A 1 203 ? -49.095 -10.423 23.200 1.00 27.39 203 SER A CA 1
ATOM 1535 C C . SER A 1 203 ? -47.740 -10.982 23.677 1.00 27.39 203 SER A C 1
ATOM 1537 O O . SER A 1 203 ? -47.327 -10.795 24.823 1.00 27.39 203 SER A O 1
ATOM 1539 N N . GLY A 1 204 ? -46.975 -11.548 22.738 1.00 27.42 204 GLY A N 1
ATOM 1540 C CA . GLY A 1 204 ? -45.530 -11.733 22.869 1.00 27.42 204 GLY A CA 1
ATOM 1541 C C . GLY A 1 204 ? -44.763 -10.509 22.364 1.00 27.42 204 GLY A C 1
ATOM 1542 O O . GLY A 1 204 ? -44.513 -10.402 21.170 1.00 27.42 204 GLY A O 1
ATOM 1543 N N . GLU A 1 205 ? -44.359 -9.610 23.266 1.00 27.31 205 GLU A N 1
ATOM 1544 C CA . GLU A 1 205 ? -43.523 -8.436 22.931 1.00 27.31 205 GLU A CA 1
ATOM 1545 C C . GLU A 1 205 ? -42.303 -8.238 23.855 1.00 27.31 205 GLU A C 1
ATOM 1547 O O . GLU A 1 205 ? -41.552 -7.280 23.699 1.00 27.31 205 GLU A O 1
ATOM 1552 N N . ALA A 1 206 ? -42.020 -9.163 24.780 1.00 28.45 206 ALA A N 1
ATOM 1553 C CA . ALA A 1 206 ? -40.903 -9.011 25.727 1.00 28.45 206 ALA A CA 1
ATOM 1554 C C . ALA A 1 206 ? -39.628 -9.815 25.379 1.00 28.45 206 ALA A C 1
ATOM 1556 O O . ALA A 1 206 ? -38.566 -9.536 25.931 1.00 28.45 206 ALA A O 1
ATOM 1557 N N . ALA A 1 207 ? -39.688 -10.782 24.453 1.00 28.19 207 ALA A N 1
ATOM 1558 C CA . ALA A 1 207 ? -38.552 -11.667 24.140 1.00 28.19 207 ALA A CA 1
ATOM 1559 C C . ALA A 1 207 ? -37.651 -11.180 22.980 1.00 28.19 207 ALA A C 1
ATOM 1561 O O . ALA A 1 207 ? -36.523 -11.647 22.840 1.00 28.19 207 ALA A O 1
ATOM 1562 N N . ALA A 1 208 ? -38.097 -10.214 22.167 1.00 27.95 208 ALA A N 1
ATOM 1563 C CA . ALA A 1 208 ? -37.347 -9.743 20.993 1.00 27.95 208 ALA A CA 1
ATOM 1564 C C . ALA A 1 208 ? -36.264 -8.686 21.314 1.00 27.95 208 ALA A C 1
ATOM 1566 O O . ALA A 1 208 ? -35.297 -8.535 20.566 1.00 27.95 208 ALA A O 1
ATOM 1567 N N . ALA A 1 209 ? -36.376 -7.970 22.440 1.00 30.86 209 ALA A N 1
ATOM 1568 C CA . ALA A 1 209 ? -35.475 -6.859 22.770 1.00 30.86 209 ALA A CA 1
ATOM 1569 C C . ALA A 1 209 ? -34.067 -7.306 23.228 1.00 30.86 209 ALA A C 1
ATOM 1571 O O . ALA A 1 209 ? -33.091 -6.581 23.026 1.00 30.86 209 ALA A O 1
ATOM 1572 N N . GLY A 1 210 ? -33.940 -8.502 23.819 1.00 30.72 210 GLY A N 1
ATOM 1573 C CA . GLY A 1 210 ? -32.662 -9.043 24.306 1.00 30.72 210 GLY A CA 1
ATOM 1574 C C . GLY A 1 210 ? -31.759 -9.586 23.192 1.00 30.72 210 GLY A C 1
ATOM 1575 O O . GLY A 1 210 ? -30.564 -9.289 23.163 1.00 30.72 210 GLY A O 1
ATOM 1576 N N . ALA A 1 211 ? -32.338 -10.302 22.221 1.00 35.16 211 ALA A N 1
ATOM 1577 C CA . ALA A 1 211 ? -31.604 -10.870 21.086 1.00 35.16 211 ALA A CA 1
ATOM 1578 C C . ALA A 1 211 ? -31.086 -9.789 20.115 1.00 35.16 211 ALA A C 1
ATOM 1580 O O . ALA A 1 211 ? -29.958 -9.876 19.629 1.00 35.16 211 ALA A O 1
ATOM 1581 N N . GLY A 1 212 ? -31.864 -8.720 19.891 1.00 40.03 212 GLY A N 1
ATOM 1582 C CA . GLY A 1 212 ? -31.465 -7.607 19.020 1.00 40.03 212 GLY A CA 1
ATOM 1583 C C . GLY A 1 212 ? -30.267 -6.805 19.548 1.00 40.03 212 GLY A C 1
ATOM 1584 O O . GLY A 1 212 ? -29.406 -6.388 18.772 1.00 40.03 212 GLY A O 1
ATOM 1585 N N . ARG A 1 213 ? -30.160 -6.632 20.874 1.00 49.16 213 ARG A N 1
ATOM 1586 C CA . ARG A 1 213 ? -29.060 -5.887 21.514 1.00 49.16 213 ARG A CA 1
ATOM 1587 C C . ARG A 1 213 ? -27.769 -6.711 21.597 1.00 49.16 213 ARG A C 1
ATOM 1589 O O . ARG A 1 213 ? -26.690 -6.165 21.383 1.00 49.16 213 ARG A O 1
ATOM 1596 N N . GLY A 1 214 ? -27.883 -8.024 21.819 1.00 59.56 214 GLY A N 1
ATOM 1597 C CA . GLY A 1 214 ?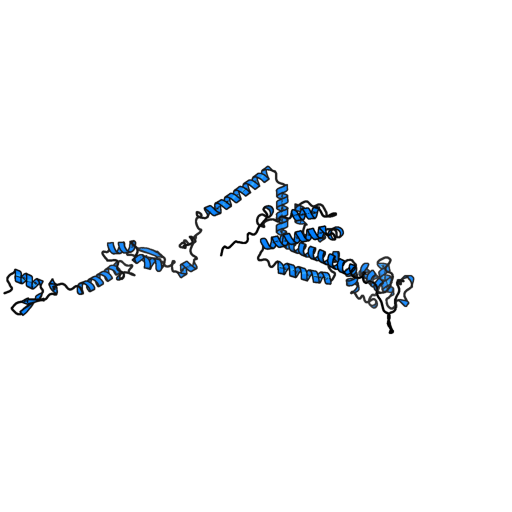 -26.758 -8.962 21.715 1.00 59.56 214 GLY A CA 1
ATOM 1598 C C . GLY A 1 214 ? -26.180 -9.025 20.296 1.00 59.56 214 GLY A C 1
ATOM 1599 O O . GLY A 1 214 ? -24.964 -8.963 20.127 1.00 59.56 214 GLY A O 1
ATOM 1600 N N . GLY A 1 215 ? -27.044 -9.038 19.272 1.00 71.38 215 GLY A N 1
ATOM 1601 C CA . GLY A 1 215 ? -26.629 -8.977 17.867 1.00 71.38 215 GLY A CA 1
ATOM 1602 C C . GLY A 1 215 ? -25.952 -7.656 17.484 1.00 71.38 215 GLY A C 1
ATOM 1603 O O . GLY A 1 215 ? -24.935 -7.664 16.792 1.00 71.38 215 GLY A O 1
ATOM 1604 N N . ALA A 1 216 ? -26.461 -6.521 17.978 1.00 78.75 216 ALA A N 1
ATOM 1605 C CA . ALA A 1 216 ? -25.843 -5.214 17.754 1.00 78.75 216 ALA A CA 1
ATOM 1606 C C . ALA A 1 216 ? -24.443 -5.115 18.388 1.00 78.75 216 ALA A C 1
ATOM 1608 O O . ALA A 1 216 ? -23.504 -4.696 17.714 1.00 78.75 216 ALA A O 1
ATOM 1609 N N . ASN A 1 217 ? -24.284 -5.568 19.638 1.00 87.06 217 ASN A N 1
ATOM 1610 C CA . ASN A 1 217 ? -22.992 -5.589 20.331 1.00 87.06 217 ASN A CA 1
ATOM 1611 C C . ASN A 1 217 ? -21.993 -6.536 19.660 1.00 87.06 217 ASN A C 1
ATOM 1613 O O . ASN A 1 217 ? -20.834 -6.170 19.486 1.00 87.06 217 ASN A O 1
ATOM 1617 N N . ARG A 1 218 ? -22.443 -7.725 19.235 1.00 91.19 218 ARG A N 1
ATOM 1618 C CA . ARG A 1 218 ? -21.616 -8.664 18.465 1.00 91.19 218 ARG A CA 1
ATOM 1619 C C . ARG A 1 218 ? -21.133 -8.038 17.161 1.00 91.19 218 ARG A C 1
ATOM 1621 O O . ARG A 1 218 ? -19.978 -8.205 16.791 1.00 91.19 218 ARG A O 1
ATOM 1628 N N . GLY A 1 219 ? -22.013 -7.305 16.478 1.00 92.06 219 GLY A N 1
ATOM 1629 C CA . GLY A 1 219 ? -21.676 -6.595 15.249 1.00 92.06 219 GLY A CA 1
ATOM 1630 C C . GLY A 1 219 ? -20.596 -5.533 15.455 1.00 92.06 219 GLY A C 1
ATOM 1631 O O . GLY A 1 219 ? -19.675 -5.457 14.651 1.00 92.06 219 GLY A O 1
ATOM 1632 N N . VAL A 1 220 ? -20.681 -4.738 16.527 1.00 92.69 220 VAL A N 1
ATOM 1633 C CA . VAL A 1 220 ? -19.646 -3.739 16.849 1.00 92.69 220 VAL A CA 1
ATOM 1634 C C . VAL A 1 220 ? -18.335 -4.416 17.245 1.00 92.69 220 VAL A C 1
ATOM 1636 O O . VAL A 1 220 ? -17.297 -4.058 16.707 1.00 92.69 220 VAL A O 1
ATOM 1639 N N . ALA A 1 221 ? -18.381 -5.442 18.095 1.00 94.25 221 ALA A N 1
ATOM 1640 C CA . ALA A 1 221 ? -17.196 -6.196 18.500 1.00 94.25 221 ALA A CA 1
ATOM 1641 C C . ALA A 1 221 ? -16.450 -6.816 17.306 1.00 94.25 221 ALA A C 1
ATOM 1643 O O . ALA A 1 221 ? -15.226 -6.761 17.242 1.00 94.25 221 ALA A O 1
ATOM 1644 N N . LEU A 1 222 ? -17.188 -7.371 16.339 1.00 94.50 222 LEU A N 1
ATOM 1645 C CA . LEU A 1 222 ? -16.594 -7.927 15.125 1.00 94.50 222 LEU A CA 1
ATOM 1646 C C . LEU A 1 222 ? -15.957 -6.841 14.249 1.00 94.50 222 LEU A C 1
ATOM 1648 O O . LEU A 1 222 ? -14.912 -7.070 13.647 1.00 94.50 222 LEU A O 1
ATOM 1652 N N . LEU A 1 223 ? -16.591 -5.669 14.154 1.00 94.12 223 LEU A N 1
ATOM 1653 C CA . LEU A 1 223 ? -16.024 -4.533 13.428 1.00 94.12 223 LEU A CA 1
ATOM 1654 C C . LEU A 1 223 ? -14.727 -4.043 14.077 1.00 94.12 223 LEU A C 1
ATOM 1656 O O . LEU A 1 223 ? -13.777 -3.767 13.354 1.00 94.12 223 LEU A O 1
ATOM 1660 N N . GLU A 1 224 ? -14.671 -3.985 15.410 1.00 94.81 224 GLU A N 1
ATOM 1661 C CA . GLU A 1 224 ? -13.444 -3.638 16.132 1.00 94.81 224 GLU A CA 1
ATOM 1662 C C . GLU A 1 224 ? -12.326 -4.647 15.856 1.00 94.81 224 GLU A C 1
ATOM 1664 O O . GLU A 1 224 ? -11.229 -4.238 15.496 1.00 94.81 224 GLU A O 1
ATOM 1669 N N . GLU A 1 225 ? -12.611 -5.952 15.927 1.00 94.12 225 GLU A N 1
ATOM 1670 C CA . GLU A 1 225 ? -11.618 -6.989 15.617 1.00 94.12 225 GLU A CA 1
ATOM 1671 C C . GLU A 1 225 ? -11.087 -6.848 14.184 1.00 94.12 225 GLU A C 1
ATOM 1673 O O . GLU A 1 225 ? -9.879 -6.889 13.962 1.00 94.12 225 GLU A O 1
ATOM 1678 N N . LYS A 1 226 ? -11.972 -6.635 13.201 1.00 95.12 226 LYS A N 1
ATOM 1679 C CA . LYS A 1 226 ? -11.560 -6.422 11.807 1.00 95.12 226 LYS A CA 1
ATOM 1680 C C . LYS A 1 226 ? -10.681 -5.186 11.653 1.00 95.12 226 LYS A C 1
ATOM 1682 O O . LYS A 1 226 ? -9.662 -5.263 10.975 1.00 95.12 226 LYS A O 1
ATOM 1687 N N . ALA A 1 227 ? -11.067 -4.070 12.267 1.00 96.12 227 ALA A N 1
ATOM 1688 C CA . ALA A 1 227 ? -10.300 -2.832 12.213 1.00 96.12 227 ALA A CA 1
ATOM 1689 C C . ALA A 1 227 ? -8.912 -3.005 12.840 1.00 96.12 227 ALA A C 1
ATOM 1691 O O . ALA A 1 227 ? -7.930 -2.568 12.249 1.00 96.12 227 ALA A O 1
ATOM 1692 N N . THR A 1 228 ? -8.812 -3.697 13.978 1.00 95.06 228 THR A N 1
ATOM 1693 C CA . THR A 1 228 ? -7.525 -4.000 14.615 1.00 95.06 228 THR A CA 1
ATOM 1694 C C . THR A 1 228 ? -6.658 -4.886 13.721 1.00 95.06 228 THR A C 1
ATOM 1696 O O . THR A 1 228 ? -5.505 -4.545 13.494 1.00 95.06 228 THR A O 1
ATOM 1699 N N . ARG A 1 229 ? -7.202 -5.953 13.114 1.00 95.00 229 ARG A N 1
ATOM 1700 C CA . ARG A 1 229 ? -6.445 -6.804 12.170 1.00 95.00 229 ARG A CA 1
ATOM 1701 C C . ARG A 1 229 ? -5.972 -6.062 10.924 1.00 95.00 229 ARG A C 1
ATOM 1703 O O . ARG A 1 229 ? -4.852 -6.270 10.475 1.00 95.00 229 ARG A O 1
ATOM 1710 N N . LEU A 1 230 ? -6.815 -5.202 10.359 1.00 96.81 230 LEU A N 1
ATOM 1711 C CA . LEU A 1 230 ? -6.436 -4.358 9.225 1.00 96.81 230 LEU A CA 1
ATOM 1712 C C . LEU A 1 230 ? -5.366 -3.332 9.626 1.00 96.81 230 LEU A C 1
ATOM 1714 O O . LEU A 1 230 ? -4.424 -3.113 8.873 1.00 96.81 230 LEU A O 1
ATOM 1718 N N . GLY A 1 231 ? -5.483 -2.756 10.824 1.00 96.25 231 GLY A N 1
ATOM 1719 C CA . GLY A 1 231 ? -4.487 -1.854 11.395 1.00 96.25 231 GLY A CA 1
ATOM 1720 C C . GLY A 1 231 ? -3.142 -2.534 11.655 1.00 96.25 231 GLY A C 1
ATOM 1721 O O . GLY A 1 231 ? -2.115 -1.933 11.380 1.00 96.25 231 GLY A O 1
ATOM 1722 N N . GLU A 1 232 ? -3.130 -3.794 12.105 1.00 95.69 232 GLU A N 1
ATOM 1723 C CA . GLU A 1 232 ? -1.905 -4.603 12.245 1.00 95.69 232 GLU A CA 1
ATOM 1724 C C . GLU A 1 232 ? -1.187 -4.781 10.897 1.00 95.69 232 GLU A C 1
ATOM 1726 O O . GLU A 1 232 ? 0.033 -4.663 10.832 1.00 95.69 232 GLU A O 1
ATOM 1731 N N . LEU A 1 233 ? -1.933 -5.020 9.809 1.00 96.25 233 LEU A N 1
ATOM 1732 C CA . LEU A 1 233 ? -1.365 -5.142 8.458 1.00 96.25 233 LEU A CA 1
ATOM 1733 C C . LEU A 1 233 ? -0.811 -3.817 7.916 1.00 96.25 233 LEU A C 1
ATOM 1735 O O . LEU A 1 233 ? 0.078 -3.831 7.069 1.00 96.25 233 LEU A O 1
ATOM 1739 N N . LEU A 1 234 ? -1.350 -2.688 8.377 1.00 96.69 234 LEU A N 1
ATOM 1740 C CA . LEU A 1 234 ? -0.972 -1.341 7.946 1.00 96.69 234 LEU A CA 1
ATOM 1741 C C . LEU A 1 234 ? -0.112 -0.598 8.975 1.00 96.69 234 LEU A C 1
ATOM 1743 O O . LEU A 1 234 ? 0.112 0.598 8.811 1.00 96.69 234 LEU A O 1
ATOM 1747 N N . ALA A 1 235 ? 0.370 -1.276 10.020 1.00 96.44 235 ALA A N 1
ATOM 1748 C CA . ALA A 1 235 ? 1.052 -0.642 11.146 1.00 96.44 235 ALA A CA 1
ATOM 1749 C C . ALA A 1 235 ? 2.279 0.169 10.704 1.00 96.44 235 ALA A C 1
ATOM 1751 O O . ALA A 1 235 ? 2.426 1.321 11.104 1.00 96.44 235 ALA A O 1
ATOM 1752 N N . GLU A 1 236 ? 3.099 -0.400 9.817 1.00 95.75 236 GLU A N 1
ATOM 1753 C CA . GLU A 1 236 ? 4.288 0.264 9.269 1.00 95.75 236 GLU A CA 1
ATOM 1754 C C . GLU A 1 236 ? 3.909 1.540 8.502 1.00 95.75 236 GLU A C 1
ATOM 1756 O O . GLU A 1 236 ? 4.433 2.614 8.779 1.00 95.75 236 GLU A O 1
ATOM 1761 N N . VAL A 1 237 ? 2.924 1.457 7.602 1.00 96.81 237 VAL A N 1
ATOM 1762 C CA . VAL A 1 237 ? 2.482 2.601 6.785 1.00 96.81 237 VAL A CA 1
ATOM 1763 C C . VAL A 1 237 ? 1.831 3.691 7.646 1.00 96.81 237 VAL A C 1
ATOM 1765 O O . VAL A 1 237 ? 2.014 4.885 7.398 1.00 96.81 237 VAL A O 1
ATOM 1768 N N . LEU A 1 238 ? 1.079 3.304 8.681 1.00 97.31 238 LEU A N 1
ATOM 1769 C CA . LEU A 1 238 ? 0.481 4.232 9.644 1.00 97.31 238 LEU A CA 1
ATOM 1770 C C . LEU A 1 238 ? 1.556 4.984 10.437 1.00 97.31 238 LEU A C 1
ATOM 1772 O O . LEU A 1 238 ? 1.467 6.205 10.576 1.00 97.31 238 LEU A O 1
ATOM 1776 N N . GLU A 1 239 ? 2.583 4.278 10.912 1.00 96.56 239 GLU A N 1
ATOM 1777 C CA . GLU A 1 239 ? 3.711 4.871 11.633 1.00 96.56 239 GLU A CA 1
ATOM 1778 C C . GLU A 1 239 ? 4.546 5.785 10.724 1.00 96.56 239 GLU A C 1
ATOM 1780 O O . GLU A 1 239 ? 4.884 6.909 11.104 1.00 96.56 239 GLU A O 1
ATOM 1785 N N . GLU A 1 240 ? 4.826 5.364 9.490 1.00 95.81 240 GLU A N 1
ATOM 1786 C CA . GLU A 1 240 ? 5.521 6.186 8.496 1.00 95.81 240 GLU A CA 1
ATOM 1787 C C . GLU A 1 240 ? 4.750 7.465 8.161 1.00 95.81 240 GLU A C 1
ATOM 1789 O O . GLU A 1 240 ? 5.339 8.549 8.101 1.00 95.81 240 GLU A O 1
ATOM 1794 N N . THR A 1 241 ? 3.428 7.362 8.008 1.00 96.31 241 THR A N 1
ATOM 1795 C CA . THR A 1 241 ? 2.557 8.518 7.767 1.00 96.31 241 THR A CA 1
ATOM 1796 C C . THR A 1 241 ? 2.556 9.457 8.973 1.00 96.31 241 THR A C 1
ATOM 1798 O O . THR A 1 241 ? 2.696 10.667 8.799 1.00 96.31 241 THR A O 1
ATOM 1801 N N . ALA A 1 242 ? 2.468 8.933 10.200 1.00 96.25 242 ALA A N 1
ATOM 1802 C CA . ALA A 1 242 ? 2.531 9.747 11.414 1.00 96.25 242 ALA A CA 1
ATOM 1803 C C . ALA A 1 242 ? 3.868 10.503 11.519 1.00 96.25 242 ALA A C 1
ATOM 1805 O O . ALA A 1 242 ? 3.882 11.719 11.706 1.00 96.25 242 ALA A O 1
ATOM 1806 N N . ASN A 1 243 ? 4.986 9.811 11.287 1.00 94.94 243 ASN A N 1
ATOM 1807 C CA . ASN A 1 243 ? 6.322 10.407 11.276 1.00 94.94 243 ASN A CA 1
ATOM 1808 C C . ASN A 1 243 ? 6.473 11.482 10.186 1.00 94.94 243 ASN A C 1
ATOM 1810 O O . ASN A 1 243 ? 7.144 12.496 10.389 1.00 94.94 243 ASN A O 1
ATOM 1814 N N . MET A 1 244 ? 5.876 11.271 9.010 1.00 93.06 244 MET A N 1
ATOM 1815 C CA . MET A 1 244 ? 5.843 12.261 7.930 1.00 93.06 244 MET A CA 1
ATOM 1816 C C . MET A 1 244 ? 5.051 13.508 8.340 1.00 93.06 244 MET A C 1
ATOM 1818 O O . MET A 1 244 ? 5.536 14.622 8.135 1.00 93.06 244 MET A O 1
ATOM 1822 N N . VAL A 1 245 ? 3.890 13.335 8.976 1.00 92.94 245 VAL A N 1
ATOM 1823 C CA . VAL A 1 245 ? 3.060 14.438 9.482 1.00 92.94 245 VAL A CA 1
ATOM 1824 C C . VAL A 1 245 ? 3.807 15.243 10.544 1.00 92.94 245 VAL A C 1
ATOM 1826 O O . VAL A 1 245 ? 3.854 16.467 10.444 1.00 92.94 245 VAL A O 1
ATOM 1829 N N . GLU A 1 246 ? 4.439 14.591 11.521 1.00 92.62 246 GLU A N 1
ATOM 1830 C CA . GLU A 1 246 ? 5.229 15.272 12.557 1.00 92.62 246 GLU A CA 1
ATOM 1831 C C . GLU A 1 246 ? 6.391 16.066 11.948 1.00 92.62 246 GLU A C 1
ATOM 1833 O O . GLU A 1 246 ? 6.592 17.241 12.269 1.00 92.62 246 GLU A O 1
ATOM 1838 N N . LYS A 1 247 ? 7.112 15.469 10.988 1.00 89.50 247 LYS A N 1
ATOM 1839 C CA . LYS A 1 247 ? 8.153 16.179 10.230 1.00 89.50 247 LYS A CA 1
ATOM 1840 C C . LYS A 1 247 ? 7.568 17.389 9.509 1.00 89.50 247 LYS A C 1
ATOM 1842 O O . LYS A 1 247 ? 8.140 18.470 9.618 1.00 89.50 247 LYS A O 1
ATOM 1847 N N . LYS A 1 248 ? 6.429 17.242 8.825 1.00 86.62 248 LYS A N 1
ATOM 1848 C CA . LYS A 1 248 ? 5.746 18.328 8.103 1.00 86.62 248 LYS A CA 1
ATOM 1849 C C . LYS A 1 248 ? 5.320 19.462 9.040 1.00 86.62 248 LYS A C 1
ATOM 1851 O O . LYS A 1 248 ? 5.491 20.621 8.683 1.00 86.62 248 LYS A O 1
ATOM 1856 N N . GLN A 1 249 ? 4.845 19.146 10.244 1.00 84.81 249 GLN A N 1
ATOM 1857 C CA . GLN A 1 249 ? 4.468 20.133 11.263 1.00 84.81 249 GLN A CA 1
ATOM 1858 C C . GLN A 1 249 ? 5.672 20.865 11.871 1.00 84.81 249 GLN A C 1
ATOM 1860 O O . GLN A 1 249 ? 5.546 22.021 12.266 1.00 84.81 249 GLN A O 1
ATOM 1865 N N . SER A 1 250 ? 6.836 20.212 11.947 1.00 83.44 250 SER A N 1
ATOM 1866 C CA . SER A 1 250 ? 8.061 20.821 12.487 1.00 83.44 250 SER A CA 1
ATOM 1867 C C . SER A 1 250 ? 8.783 21.765 11.515 1.00 83.44 250 SER A C 1
ATOM 1869 O O . SER A 1 250 ? 9.680 22.498 11.931 1.00 83.44 250 SER A O 1
ATOM 1871 N N . ARG A 1 251 ? 8.410 21.749 10.229 1.00 81.12 251 ARG A N 1
ATOM 1872 C CA . ARG A 1 251 ? 9.067 22.526 9.170 1.00 81.12 251 ARG A CA 1
ATOM 1873 C C . ARG A 1 251 ? 8.624 23.979 9.153 1.00 81.12 251 ARG A C 1
ATOM 1875 O O . ARG A 1 251 ? 7.462 24.311 9.387 1.00 81.12 251 ARG A O 1
ATOM 1882 N N . THR A 1 252 ? 9.562 24.846 8.799 1.00 80.50 252 THR A N 1
ATOM 1883 C CA . THR A 1 252 ? 9.271 26.241 8.469 1.00 80.50 252 THR A CA 1
ATOM 1884 C C . THR A 1 252 ? 8.628 26.351 7.083 1.00 80.50 252 THR A C 1
ATOM 1886 O O . THR A 1 252 ? 8.751 25.457 6.246 1.00 80.50 252 THR A O 1
ATOM 1889 N N . TYR A 1 253 ? 7.935 27.462 6.826 1.00 76.25 253 TYR A N 1
ATOM 1890 C CA . TYR A 1 253 ? 7.282 27.716 5.538 1.00 76.25 253 TYR A CA 1
ATOM 1891 C C . TYR A 1 253 ? 8.271 27.660 4.357 1.00 76.25 253 TYR A C 1
ATOM 1893 O O . TYR A 1 253 ? 7.978 27.032 3.346 1.00 76.25 253 TYR A O 1
ATOM 1901 N N . GLU A 1 254 ? 9.471 28.229 4.525 1.00 78.50 254 GLU A N 1
ATOM 1902 C CA . GLU A 1 254 ? 10.538 28.208 3.511 1.00 78.50 254 GLU A CA 1
ATOM 1903 C C . GLU A 1 254 ? 11.037 26.783 3.217 1.00 78.50 254 GLU A C 1
ATOM 1905 O O . GLU A 1 254 ? 11.309 26.432 2.071 1.00 78.50 254 GLU A O 1
ATOM 1910 N N . GLU A 1 255 ? 11.126 25.923 4.236 1.00 79.50 255 GLU A N 1
ATOM 1911 C CA . GLU A 1 255 ? 11.501 24.516 4.055 1.00 79.50 255 GLU A CA 1
ATOM 1912 C C . GLU A 1 255 ? 10.402 23.709 3.357 1.00 79.50 255 GLU A C 1
ATOM 1914 O O . GLU A 1 255 ? 10.717 22.786 2.607 1.00 79.50 255 GLU A O 1
ATOM 1919 N N . LEU A 1 256 ? 9.130 24.050 3.589 1.00 76.62 256 LEU A N 1
ATOM 1920 C CA . LEU A 1 256 ? 7.986 23.407 2.946 1.00 76.62 256 LEU A CA 1
ATOM 1921 C C . LEU A 1 256 ? 7.883 23.790 1.462 1.00 76.62 256 LEU A C 1
ATOM 1923 O O . LEU A 1 256 ? 7.682 22.909 0.631 1.00 76.62 256 LEU A O 1
ATOM 1927 N N . GLU A 1 257 ? 8.064 25.073 1.129 1.00 78.56 257 GLU A N 1
ATOM 1928 C CA . GLU A 1 257 ? 8.138 25.538 -0.264 1.00 78.56 257 GLU A CA 1
ATOM 1929 C C . GLU A 1 257 ? 9.316 24.901 -1.005 1.00 78.56 257 GLU A C 1
ATOM 1931 O O . GLU A 1 257 ? 9.149 24.449 -2.135 1.00 78.56 257 GLU A O 1
ATOM 1936 N N . ARG A 1 258 ? 10.488 24.799 -0.363 1.00 79.38 258 ARG A N 1
ATOM 1937 C CA . ARG A 1 258 ? 11.663 24.147 -0.956 1.00 79.38 258 ARG A CA 1
ATOM 1938 C C . ARG A 1 258 ? 11.425 22.661 -1.225 1.00 79.38 258 ARG A C 1
ATOM 1940 O O . ARG A 1 258 ? 11.863 22.161 -2.252 1.00 79.38 258 ARG A O 1
ATOM 1947 N N . ASP A 1 259 ? 10.760 21.946 -0.320 1.00 73.94 259 ASP A N 1
ATOM 1948 C CA . ASP A 1 259 ? 10.450 20.529 -0.530 1.00 73.94 259 ASP A CA 1
ATOM 1949 C C . ASP A 1 259 ? 9.389 20.328 -1.627 1.00 73.94 259 ASP A C 1
ATOM 1951 O O . ASP A 1 259 ? 9.524 19.391 -2.405 1.00 73.94 259 ASP A O 1
ATOM 1955 N N . LEU A 1 260 ? 8.391 21.217 -1.741 1.00 75.56 260 LEU A N 1
ATOM 1956 C CA . LEU A 1 260 ? 7.443 21.217 -2.865 1.00 75.56 260 LEU A CA 1
ATOM 1957 C C . LEU A 1 260 ? 8.147 21.494 -4.198 1.00 75.56 260 LEU A C 1
ATOM 1959 O O . LEU A 1 260 ? 7.903 20.776 -5.158 1.00 75.56 260 LEU A O 1
ATOM 1963 N N . GLN A 1 261 ? 9.059 22.471 -4.240 1.00 78.81 261 GLN A N 1
ATOM 1964 C CA . GLN A 1 261 ? 9.871 22.755 -5.429 1.00 78.81 261 GLN A CA 1
ATOM 1965 C C . GLN A 1 261 ? 10.754 21.572 -5.812 1.00 78.81 261 GLN A C 1
ATOM 1967 O O . GLN A 1 261 ? 10.818 21.223 -6.980 1.00 78.81 261 GLN A O 1
ATOM 1972 N N . LEU A 1 262 ? 11.401 20.925 -4.838 1.00 78.06 262 LEU A N 1
ATOM 1973 C CA . LEU A 1 262 ? 12.188 19.722 -5.100 1.00 78.06 262 LEU A CA 1
ATOM 1974 C C . LEU A 1 262 ? 11.318 18.567 -5.590 1.00 78.06 262 LEU A C 1
ATOM 1976 O O . LEU A 1 262 ? 11.781 17.783 -6.405 1.00 78.06 262 LEU A O 1
ATOM 1980 N N . GLN A 1 263 ? 10.087 18.442 -5.092 1.00 69.94 263 GLN A N 1
ATOM 1981 C CA . GLN A 1 263 ? 9.150 17.415 -5.534 1.00 69.94 263 GLN A CA 1
ATOM 1982 C C . GLN A 1 263 ? 8.656 17.693 -6.962 1.00 69.94 263 GLN A C 1
ATOM 1984 O O . GLN A 1 263 ? 8.671 16.779 -7.773 1.00 69.94 263 GLN A O 1
ATOM 1989 N N . GLU A 1 264 ? 8.338 18.948 -7.299 1.00 70.31 264 GLU A N 1
ATOM 1990 C CA . GLU A 1 264 ? 8.036 19.376 -8.674 1.00 70.31 264 GLU A CA 1
ATOM 1991 C C . GLU A 1 264 ? 9.237 19.183 -9.614 1.00 70.31 264 GLU A C 1
ATOM 1993 O O . GLU A 1 264 ? 9.063 18.716 -10.734 1.00 70.31 264 GLU A O 1
ATOM 1998 N N . GLU A 1 265 ? 10.459 19.505 -9.177 1.00 68.75 265 GLU A N 1
ATOM 1999 C CA . GLU A 1 265 ? 11.687 19.249 -9.943 1.00 68.75 265 GLU A CA 1
ATOM 2000 C C . GLU A 1 265 ? 11.912 17.753 -10.171 1.00 68.75 265 GLU A C 1
ATOM 2002 O O . GLU A 1 265 ? 12.237 17.367 -11.289 1.00 68.75 265 GLU A O 1
ATOM 2007 N N . ASN A 1 266 ? 11.691 16.912 -9.156 1.00 61.34 266 ASN A N 1
ATOM 2008 C CA . ASN A 1 266 ? 11.792 15.457 -9.284 1.00 61.34 266 ASN A CA 1
ATOM 2009 C C . ASN A 1 266 ? 10.721 14.901 -10.231 1.00 61.34 266 ASN A C 1
ATOM 2011 O O . ASN A 1 266 ? 11.029 14.056 -11.062 1.00 61.34 266 ASN A O 1
ATOM 2015 N N . ASP A 1 267 ? 9.474 15.365 -10.118 1.00 60.22 267 ASP A N 1
ATOM 2016 C CA . ASP A 1 267 ? 8.378 14.931 -10.988 1.00 60.22 267 ASP A CA 1
ATOM 2017 C C . ASP A 1 267 ? 8.646 15.363 -12.442 1.00 60.22 267 ASP A C 1
ATOM 2019 O O . ASP A 1 267 ? 8.458 14.570 -13.363 1.00 60.22 267 ASP A O 1
ATOM 2023 N N . MET A 1 268 ? 9.202 16.563 -12.658 1.00 57.25 268 MET A N 1
ATOM 2024 C CA . MET A 1 268 ? 9.688 17.004 -13.972 1.00 57.25 268 MET A CA 1
ATOM 2025 C C . MET A 1 268 ? 10.901 16.193 -14.460 1.00 57.25 268 MET A C 1
ATOM 2027 O O . MET A 1 268 ? 11.001 15.918 -15.651 1.00 57.25 268 MET A O 1
ATOM 2031 N N . GLU A 1 269 ? 11.823 15.790 -13.581 1.00 55.31 269 GLU A N 1
ATOM 2032 C CA . GLU A 1 269 ? 12.972 14.939 -13.932 1.00 55.31 269 GLU A CA 1
ATOM 2033 C C . GLU A 1 269 ? 12.523 13.521 -14.330 1.00 55.31 269 GLU A C 1
ATOM 2035 O O . GLU A 1 269 ? 13.068 12.947 -15.272 1.00 55.31 269 GLU A O 1
ATOM 2040 N N . VAL A 1 270 ? 11.486 12.978 -13.683 1.00 52.81 270 VAL A N 1
ATOM 2041 C CA . VAL A 1 270 ? 10.869 11.689 -14.043 1.00 52.81 270 VAL A CA 1
ATOM 2042 C C . VAL A 1 270 ? 10.092 11.789 -15.362 1.00 52.81 270 VAL A C 1
ATOM 2044 O O . VAL A 1 270 ? 10.208 10.888 -16.192 1.00 52.81 270 VAL A O 1
ATOM 2047 N N . GLU A 1 271 ? 9.360 12.884 -15.608 1.00 50.66 271 GLU A N 1
ATOM 2048 C CA . GLU A 1 271 ? 8.708 13.133 -16.907 1.00 50.66 271 GLU A CA 1
ATOM 2049 C C . GLU A 1 271 ? 9.726 13.295 -18.050 1.00 50.66 271 GLU A C 1
ATOM 2051 O O . GLU A 1 271 ? 9.485 12.832 -19.166 1.00 50.66 271 GLU A O 1
ATOM 2056 N N . LEU A 1 272 ? 10.888 13.898 -17.777 1.00 47.47 272 LEU A N 1
ATOM 2057 C CA . LEU A 1 272 ? 11.994 13.977 -18.733 1.00 47.47 272 LEU A CA 1
ATOM 2058 C C . LEU A 1 272 ? 12.650 12.607 -18.965 1.00 47.47 272 LEU A C 1
ATOM 2060 O O . LEU A 1 272 ? 13.035 12.323 -20.095 1.00 47.47 272 LEU A O 1
ATOM 2064 N N . ASP A 1 273 ? 12.735 11.729 -17.959 1.00 44.00 273 ASP A N 1
ATOM 2065 C CA . ASP A 1 273 ? 13.325 10.389 -18.110 1.00 44.00 273 ASP A CA 1
ATOM 2066 C C . ASP A 1 273 ? 12.511 9.480 -19.058 1.00 44.00 273 ASP A C 1
ATOM 2068 O O . ASP A 1 273 ? 13.081 8.675 -19.797 1.00 44.00 273 ASP A O 1
ATOM 2072 N N . ASP A 1 274 ? 11.188 9.652 -19.133 1.00 45.16 274 ASP A N 1
ATOM 2073 C CA . ASP A 1 274 ? 10.348 8.926 -20.099 1.00 45.16 274 ASP A CA 1
ATOM 2074 C C . ASP A 1 274 ? 10.555 9.397 -21.558 1.00 45.16 274 ASP A C 1
ATOM 2076 O O . ASP A 1 274 ? 10.414 8.595 -22.490 1.00 45.16 274 ASP A O 1
ATOM 2080 N N . GLU A 1 275 ? 10.961 10.654 -21.786 1.00 46.66 275 GLU A N 1
ATOM 2081 C CA . GLU A 1 275 ? 11.374 11.150 -23.112 1.00 46.66 275 GLU A CA 1
ATOM 2082 C C . GLU A 1 275 ? 12.873 10.905 -23.409 1.00 46.66 275 GLU A C 1
ATOM 2084 O O . GLU A 1 275 ? 13.251 10.712 -24.569 1.00 46.66 275 GLU A O 1
ATOM 2089 N N . GLU A 1 276 ? 13.731 10.829 -22.385 1.00 46.47 276 GLU A N 1
ATOM 2090 C CA . GLU A 1 276 ? 15.193 10.679 -22.498 1.00 46.47 276 GLU A CA 1
ATOM 2091 C C . GLU A 1 276 ? 15.677 9.208 -22.436 1.00 46.47 276 GLU A C 1
ATOM 2093 O O . GLU A 1 276 ? 16.822 8.897 -22.787 1.00 46.47 276 GLU A O 1
ATOM 2098 N N . ALA A 1 277 ? 14.798 8.251 -22.102 1.00 49.41 277 ALA A N 1
ATOM 2099 C CA . ALA A 1 277 ? 15.082 6.808 -22.130 1.00 49.41 277 ALA A CA 1
ATOM 2100 C C . ALA A 1 277 ? 15.475 6.264 -23.521 1.00 49.41 277 ALA A C 1
ATOM 2102 O O . ALA A 1 277 ? 15.997 5.148 -23.627 1.00 49.41 277 ALA A O 1
ATOM 2103 N N . ALA A 1 278 ? 15.266 7.034 -24.592 1.00 52.00 278 ALA A N 1
ATOM 2104 C CA . ALA A 1 278 ? 15.741 6.696 -25.931 1.00 52.00 278 ALA A CA 1
ATOM 2105 C C . ALA A 1 278 ? 17.262 6.895 -26.113 1.00 52.00 278 ALA A C 1
ATOM 2107 O O . ALA A 1 278 ? 17.837 6.260 -27.000 1.00 52.00 278 ALA A O 1
ATOM 2108 N N . ASP A 1 279 ? 17.913 7.721 -25.281 1.00 51.16 279 ASP A N 1
ATOM 2109 C CA . ASP A 1 279 ? 19.318 8.136 -25.455 1.00 51.16 279 ASP A CA 1
ATOM 2110 C C . ASP A 1 279 ? 20.273 7.619 -24.356 1.00 51.16 279 ASP A C 1
ATOM 2112 O O . ASP A 1 279 ? 21.494 7.794 -24.435 1.00 51.16 279 ASP A O 1
ATOM 2116 N N . LYS A 1 280 ? 19.764 6.900 -23.343 1.00 56.16 280 LYS A N 1
ATOM 2117 C CA . LYS A 1 280 ? 20.615 6.243 -22.335 1.00 56.16 280 LYS A CA 1
ATOM 2118 C C . LYS A 1 280 ? 21.389 5.063 -22.959 1.00 56.16 280 LYS A C 1
ATOM 2120 O O . LYS A 1 280 ? 20.777 4.176 -23.561 1.00 56.16 280 LYS A O 1
ATOM 2125 N N . PRO A 1 281 ? 22.727 4.964 -22.783 1.00 62.72 281 PRO A N 1
ATOM 2126 C CA . PRO A 1 281 ? 23.509 3.833 -23.278 1.00 62.72 281 PRO A CA 1
ATOM 2127 C C . PRO A 1 281 ? 22.994 2.508 -22.703 1.00 62.72 281 PRO A C 1
ATOM 2129 O O . PRO A 1 281 ? 23.158 2.216 -21.518 1.00 62.72 281 PRO A O 1
ATOM 2132 N N . ILE A 1 282 ? 22.369 1.693 -23.554 1.00 62.53 282 ILE A N 1
ATOM 2133 C CA . ILE A 1 282 ? 21.810 0.393 -23.179 1.00 62.53 282 ILE A CA 1
ATOM 2134 C C . ILE A 1 282 ? 22.919 -0.475 -22.569 1.00 62.53 282 ILE A C 1
ATOM 2136 O O . ILE A 1 282 ? 23.895 -0.818 -23.241 1.00 62.53 282 ILE A O 1
ATOM 2140 N N . TYR A 1 283 ? 22.767 -0.840 -21.290 1.00 68.38 283 TYR A N 1
ATOM 2141 C CA . TYR A 1 283 ? 23.735 -1.649 -20.545 1.00 68.38 283 TYR A CA 1
ATOM 2142 C C . TYR A 1 283 ? 23.887 -3.038 -21.189 1.00 68.38 283 TYR A C 1
ATOM 2144 O O . TYR A 1 283 ? 23.098 -3.954 -20.954 1.00 68.38 283 TYR A O 1
ATOM 2152 N N . ASN A 1 284 ? 24.914 -3.183 -22.031 1.00 74.12 284 ASN A N 1
ATOM 2153 C CA . ASN A 1 284 ? 25.239 -4.398 -22.777 1.00 74.12 284 ASN A CA 1
ATOM 2154 C C . ASN A 1 284 ? 26.642 -4.912 -22.405 1.00 74.12 284 ASN A C 1
ATOM 2156 O O . ASN A 1 284 ? 27.562 -4.887 -23.224 1.00 74.12 284 ASN A O 1
ATOM 2160 N N . PRO A 1 285 ? 26.840 -5.393 -21.167 1.00 74.69 285 PRO A N 1
ATOM 2161 C CA . PRO A 1 285 ? 28.157 -5.779 -20.654 1.00 74.69 285 PRO A CA 1
ATOM 2162 C C . PRO A 1 285 ? 28.786 -6.965 -21.402 1.00 74.69 285 PRO A C 1
ATOM 2164 O O . PRO A 1 285 ? 29.992 -7.178 -21.324 1.00 74.69 285 PRO A O 1
ATOM 2167 N N . LEU A 1 286 ? 27.981 -7.742 -22.134 1.00 72.00 286 LEU A N 1
ATOM 2168 C CA . LEU A 1 286 ? 28.427 -8.872 -22.951 1.00 72.00 286 LEU A CA 1
ATOM 2169 C C . LEU A 1 286 ? 28.577 -8.514 -24.439 1.00 72.00 286 LEU A C 1
ATOM 2171 O O . LEU A 1 286 ? 28.866 -9.406 -25.236 1.00 72.00 286 LEU A O 1
ATOM 2175 N N . ASN A 1 287 ? 28.372 -7.243 -24.817 1.00 70.06 287 ASN A N 1
ATOM 2176 C CA . ASN A 1 287 ? 28.385 -6.757 -26.202 1.00 70.06 287 ASN A CA 1
ATOM 2177 C C . ASN A 1 287 ? 27.588 -7.659 -27.162 1.00 70.06 287 ASN A C 1
ATOM 2179 O O . ASN A 1 287 ? 27.998 -7.925 -28.294 1.00 70.06 287 ASN A O 1
ATOM 2183 N N . LEU A 1 288 ? 26.444 -8.167 -26.696 1.00 81.25 288 LEU A N 1
ATOM 2184 C CA . LEU A 1 288 ? 25.579 -9.025 -27.494 1.00 81.25 288 LEU A CA 1
ATOM 2185 C C . LEU A 1 288 ? 24.924 -8.197 -28.608 1.00 81.25 288 LEU A C 1
ATOM 2187 O O . LEU A 1 288 ? 24.579 -7.036 -28.374 1.00 81.25 288 LEU A O 1
ATOM 2191 N N . PRO A 1 289 ? 24.719 -8.764 -29.809 1.00 76.25 289 PRO A N 1
ATOM 2192 C CA . PRO A 1 289 ? 24.007 -8.075 -30.878 1.00 76.25 289 PRO A CA 1
ATOM 2193 C C . PRO A 1 289 ? 22.631 -7.603 -30.396 1.00 76.25 289 PRO A C 1
ATOM 2195 O O . PRO A 1 289 ? 21.945 -8.329 -29.671 1.00 76.25 289 PRO A O 1
ATOM 2198 N N . LEU A 1 290 ? 22.239 -6.390 -30.784 1.00 81.25 290 LEU A N 1
ATOM 2199 C CA . LEU A 1 290 ? 20.941 -5.825 -30.425 1.00 81.25 290 LEU A CA 1
ATOM 2200 C C . LEU A 1 290 ? 19.844 -6.462 -31.281 1.00 81.25 290 LEU A C 1
ATOM 2202 O O . LEU A 1 290 ? 20.029 -6.727 -32.472 1.00 81.25 290 LEU A O 1
ATOM 2206 N N . GLY A 1 291 ? 18.709 -6.752 -30.654 1.00 74.94 291 GLY A N 1
ATOM 2207 C CA . GLY A 1 291 ? 17.533 -7.265 -31.342 1.00 74.94 291 GLY A CA 1
ATOM 2208 C C . GLY A 1 291 ? 16.821 -6.173 -32.139 1.00 74.94 291 GLY A C 1
ATOM 2209 O O . GLY A 1 291 ? 17.197 -5.005 -32.122 1.00 74.94 291 GLY A O 1
ATOM 2210 N N . TRP A 1 292 ? 15.725 -6.552 -32.795 1.00 70.56 292 TRP A N 1
ATOM 2211 C CA . TRP A 1 292 ? 14.811 -5.603 -33.447 1.00 70.56 292 TRP A CA 1
ATOM 2212 C C . TRP A 1 292 ? 14.118 -4.649 -32.452 1.00 70.56 292 TRP A C 1
ATOM 2214 O O . TRP A 1 292 ? 13.599 -3.622 -32.864 1.00 70.56 292 TRP A O 1
ATOM 2224 N N . ASP A 1 293 ? 14.151 -4.983 -31.158 1.00 71.75 293 ASP A N 1
ATOM 2225 C CA . ASP A 1 293 ? 13.653 -4.195 -30.019 1.00 71.75 293 ASP A CA 1
ATOM 2226 C C . ASP A 1 293 ? 14.721 -3.234 -29.446 1.00 71.75 293 ASP A C 1
ATOM 2228 O O . ASP A 1 293 ? 14.559 -2.678 -28.367 1.00 71.75 293 ASP A O 1
ATOM 2232 N N . GLY A 1 294 ? 15.893 -3.114 -30.088 1.00 72.06 294 GLY A N 1
ATOM 2233 C CA . GLY A 1 294 ? 17.004 -2.271 -29.616 1.00 72.06 294 GLY A CA 1
ATOM 2234 C C . GLY A 1 294 ? 17.723 -2.782 -28.358 1.00 72.06 294 GLY A C 1
ATOM 2235 O O . GLY A 1 294 ? 18.835 -2.350 -28.079 1.00 72.06 294 GLY A O 1
ATOM 2236 N N . LYS A 1 295 ? 17.152 -3.749 -27.630 1.00 82.50 295 LYS A N 1
ATOM 2237 C CA . LYS A 1 295 ? 17.741 -4.380 -26.434 1.00 82.50 295 LYS A CA 1
ATOM 2238 C C . LYS A 1 295 ? 18.715 -5.517 -26.792 1.00 82.50 295 LYS A C 1
ATOM 2240 O O . LYS A 1 295 ? 18.546 -6.152 -27.841 1.00 82.50 295 LYS A O 1
ATOM 2245 N N . PRO A 1 296 ? 19.717 -5.833 -25.943 1.00 83.38 296 PRO A N 1
ATOM 2246 C CA . PRO A 1 296 ? 20.646 -6.931 -26.192 1.00 83.38 296 PRO A CA 1
ATOM 2247 C C . PRO A 1 296 ? 19.895 -8.260 -26.256 1.00 83.38 296 PRO A C 1
ATOM 2249 O O . PRO A 1 296 ? 19.081 -8.572 -25.384 1.00 83.38 296 PRO A O 1
ATOM 2252 N N . ILE A 1 297 ? 20.157 -9.051 -27.297 1.00 80.75 297 ILE A N 1
ATOM 2253 C CA . ILE A 1 297 ? 19.491 -10.343 -27.478 1.00 80.75 297 ILE A CA 1
ATOM 2254 C C . ILE A 1 297 ? 19.833 -11.258 -26.289 1.00 80.75 297 ILE A C 1
ATOM 2256 O O . ILE A 1 297 ? 21.007 -11.360 -25.926 1.00 80.75 297 ILE A O 1
ATOM 2260 N N . PRO A 1 298 ? 18.857 -11.978 -25.702 1.00 85.56 298 PRO A N 1
ATOM 2261 C CA . PRO A 1 298 ? 19.128 -12.917 -24.620 1.00 85.56 298 PRO A CA 1
ATOM 2262 C C . PRO A 1 298 ? 20.244 -13.915 -24.964 1.00 85.56 298 PRO A C 1
ATOM 2264 O O . PRO A 1 298 ? 20.273 -14.494 -26.051 1.00 85.56 298 PRO A O 1
ATOM 2267 N N . TYR A 1 299 ? 21.141 -14.178 -24.011 1.00 79.69 299 TYR A N 1
ATOM 2268 C CA . TYR A 1 299 ? 22.342 -14.995 -24.231 1.00 79.69 299 TYR A CA 1
ATOM 2269 C C . TYR A 1 299 ? 22.055 -16.422 -24.738 1.00 79.69 299 TYR A C 1
ATOM 2271 O O . TYR A 1 299 ? 22.808 -16.975 -25.541 1.00 79.69 299 TYR A O 1
ATOM 2279 N N . TRP A 1 300 ? 20.944 -17.027 -24.312 1.00 84.56 300 TRP A N 1
ATOM 2280 C CA . TRP A 1 300 ? 20.523 -18.341 -24.805 1.00 84.56 300 TRP A CA 1
ATOM 2281 C C . TRP A 1 300 ? 20.102 -18.295 -26.278 1.00 84.56 300 TRP A C 1
ATOM 2283 O O . TRP A 1 300 ? 20.390 -19.229 -27.018 1.00 84.56 300 TRP A O 1
ATOM 2293 N N . LEU A 1 301 ? 19.479 -17.200 -26.721 1.00 82.12 301 LEU A N 1
ATOM 2294 C CA . LEU A 1 301 ? 19.047 -17.002 -28.101 1.00 82.12 301 LEU A CA 1
ATOM 2295 C C . LEU A 1 301 ? 20.251 -16.711 -29.009 1.00 82.12 301 LEU A C 1
ATOM 2297 O O . LEU A 1 301 ? 20.336 -17.235 -30.119 1.00 82.12 301 LEU A O 1
ATOM 2301 N N . TYR A 1 302 ? 21.230 -15.966 -28.487 1.00 81.12 302 TYR A N 1
ATOM 2302 C CA . TYR A 1 302 ? 22.545 -15.771 -29.103 1.00 81.12 302 TYR A CA 1
ATOM 2303 C C . TYR A 1 302 ? 23.270 -17.108 -29.348 1.00 81.12 302 TYR A C 1
ATOM 2305 O O . TYR A 1 302 ? 23.757 -17.351 -30.454 1.00 81.12 302 TYR A O 1
ATOM 2313 N N . LYS A 1 303 ? 23.265 -18.014 -28.357 1.00 81.81 303 LYS A N 1
ATOM 2314 C CA . LYS A 1 303 ? 23.802 -19.380 -28.497 1.00 81.81 303 LYS A CA 1
ATOM 2315 C C . LYS A 1 303 ? 22.977 -20.266 -29.431 1.00 81.81 303 LYS A C 1
ATOM 2317 O O . LYS A 1 303 ? 23.552 -20.980 -30.243 1.00 81.81 303 LYS A O 1
ATOM 2322 N N . LEU A 1 304 ? 21.649 -20.224 -29.331 1.00 83.94 304 LEU A N 1
ATOM 2323 C CA . LEU A 1 304 ? 20.745 -21.065 -30.122 1.00 83.94 304 LEU A CA 1
ATOM 2324 C C . LEU A 1 304 ? 20.872 -20.783 -31.622 1.00 83.94 304 LEU A C 1
ATOM 2326 O O . LEU A 1 304 ? 20.912 -21.706 -32.429 1.00 83.94 304 LEU A O 1
ATOM 2330 N N . HIS A 1 305 ? 20.957 -19.507 -31.997 1.00 80.50 305 HIS A N 1
ATOM 2331 C CA . HIS A 1 305 ? 21.130 -19.102 -33.391 1.00 80.50 305 HIS A CA 1
ATOM 2332 C C . HIS A 1 305 ? 22.594 -19.121 -33.861 1.00 80.50 305 HIS A C 1
ATOM 2334 O O . HIS A 1 305 ? 22.870 -18.755 -35.004 1.00 80.50 305 HIS A O 1
ATOM 2340 N N . GLY A 1 306 ? 23.530 -19.545 -33.006 1.00 84.00 306 GLY A N 1
ATOM 2341 C CA . GLY A 1 306 ? 24.943 -19.683 -33.348 1.00 84.00 306 GLY A CA 1
ATOM 2342 C C . GLY A 1 306 ? 25.658 -18.360 -33.616 1.00 84.00 306 GLY A C 1
ATOM 2343 O O . GLY A 1 306 ? 26.698 -18.367 -34.265 1.00 84.00 306 GLY A O 1
ATOM 2344 N N . LEU A 1 307 ? 25.141 -17.222 -33.133 1.00 84.56 307 LEU A N 1
ATOM 2345 C CA . LEU A 1 307 ? 25.793 -15.913 -33.305 1.00 84.56 307 LEU A CA 1
ATOM 2346 C C . LEU A 1 307 ? 27.119 -15.812 -32.529 1.00 84.56 307 LEU A C 1
ATOM 2348 O O . LEU A 1 307 ? 27.869 -14.863 -32.725 1.00 84.56 307 LEU A O 1
ATOM 2352 N N . ASN A 1 308 ? 27.418 -16.784 -31.666 1.00 80.31 308 ASN A N 1
ATOM 2353 C CA . ASN A 1 308 ? 28.686 -16.933 -30.953 1.00 80.31 308 ASN A CA 1
ATOM 2354 C C . ASN A 1 308 ? 29.777 -17.660 -31.752 1.00 80.31 308 ASN A C 1
ATOM 2356 O O . ASN A 1 308 ? 30.879 -17.836 -31.237 1.00 80.31 308 ASN A O 1
ATOM 2360 N N . ILE A 1 309 ? 29.467 -18.131 -32.960 1.00 85.38 309 ILE A N 1
ATOM 2361 C CA . ILE A 1 309 ? 30.405 -18.866 -33.806 1.00 85.38 309 ILE A CA 1
ATOM 2362 C C . ILE A 1 309 ? 30.987 -17.894 -34.832 1.00 85.38 309 ILE A C 1
ATOM 2364 O O . ILE A 1 309 ? 30.258 -17.319 -35.643 1.00 85.38 309 ILE A O 1
ATOM 2368 N N . GLU A 1 310 ? 32.302 -17.705 -34.777 1.00 89.69 310 GLU A N 1
ATOM 2369 C CA . GLU A 1 310 ? 33.044 -16.859 -35.709 1.00 89.69 310 GLU A CA 1
ATOM 2370 C C . GLU A 1 310 ? 33.370 -17.638 -36.994 1.00 89.69 310 GLU A C 1
ATOM 2372 O O . GLU A 1 310 ? 33.979 -18.706 -36.948 1.00 89.69 310 GLU A O 1
ATOM 2377 N N . TYR A 1 311 ? 33.010 -17.074 -38.147 1.00 92.88 311 TYR A N 1
ATOM 2378 C CA . TYR A 1 311 ? 33.378 -17.570 -39.472 1.00 92.88 311 TYR A CA 1
ATOM 2379 C C . TYR A 1 311 ? 34.245 -16.537 -40.188 1.00 92.88 311 TYR A C 1
ATOM 2381 O O . TYR A 1 311 ? 33.836 -15.390 -40.354 1.00 92.88 311 TYR A O 1
ATOM 2389 N N . LYS A 1 312 ? 35.432 -16.931 -40.651 1.00 93.00 312 LYS A N 1
ATOM 2390 C CA . LYS A 1 312 ? 36.360 -16.036 -41.359 1.00 93.00 312 LYS A CA 1
ATOM 2391 C C . LYS A 1 312 ? 36.330 -16.299 -42.859 1.00 93.00 312 LYS A C 1
ATOM 2393 O O . LYS A 1 312 ? 36.302 -17.452 -43.283 1.00 93.00 312 LYS A O 1
ATOM 2398 N N . CYS A 1 313 ? 36.356 -15.231 -43.655 1.00 95.75 313 CYS A N 1
ATOM 2399 C CA . CYS A 1 313 ? 36.451 -15.315 -45.113 1.00 95.75 313 CYS A CA 1
ATOM 2400 C C . CYS A 1 313 ? 37.708 -14.596 -45.619 1.00 95.75 313 CYS A C 1
ATOM 2402 O O . CYS A 1 313 ? 37.824 -13.375 -45.475 1.00 95.75 313 CYS A O 1
ATOM 2404 N N . GLU A 1 314 ? 38.633 -15.346 -46.225 1.00 95.62 314 GLU A N 1
ATOM 2405 C CA . GLU A 1 314 ? 39.915 -14.834 -46.731 1.00 95.62 314 GLU A CA 1
ATOM 2406 C C . GLU A 1 314 ? 39.708 -13.918 -47.943 1.00 95.62 314 GLU A C 1
ATOM 2408 O O . GLU A 1 314 ? 40.273 -12.827 -47.996 1.00 95.62 314 GLU A O 1
ATOM 2413 N N . ILE A 1 315 ? 38.796 -14.289 -48.850 1.00 93.88 315 ILE A N 1
ATOM 2414 C CA . ILE A 1 315 ? 38.410 -13.488 -50.028 1.00 93.88 315 ILE A CA 1
ATOM 2415 C C . 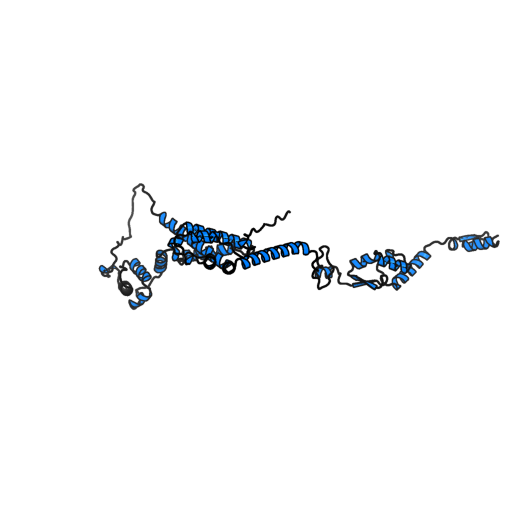ILE A 1 315 ? 37.888 -12.092 -49.627 1.00 93.88 315 ILE A C 1
ATOM 2417 O O . ILE A 1 315 ? 38.061 -11.119 -50.361 1.00 93.88 315 ILE A O 1
ATOM 2421 N N . CYS A 1 316 ? 37.292 -11.965 -48.436 1.00 94.00 316 CYS A N 1
ATOM 2422 C CA . CYS A 1 316 ? 36.809 -10.701 -47.870 1.00 94.00 316 CYS A CA 1
ATOM 2423 C C . CYS A 1 316 ? 37.864 -9.940 -47.039 1.00 94.00 316 CYS A C 1
ATOM 2425 O O . CYS A 1 316 ? 37.499 -9.011 -46.310 1.00 94.00 316 CYS A O 1
ATOM 2427 N N . GLY A 1 317 ? 39.141 -10.332 -47.104 1.00 91.88 317 GLY A N 1
ATOM 2428 C CA . GLY A 1 317 ? 40.226 -9.748 -46.312 1.00 91.88 317 GLY A CA 1
ATOM 2429 C C . GLY A 1 317 ? 40.265 -10.251 -44.867 1.00 91.88 317 GLY A C 1
ATOM 2430 O O . GLY A 1 317 ? 40.476 -9.456 -43.955 1.00 91.88 317 GLY A O 1
ATOM 2431 N N . ASN A 1 318 ? 40.012 -11.547 -44.649 1.00 92.25 318 ASN A N 1
ATOM 2432 C CA . ASN A 1 318 ? 39.899 -12.177 -43.323 1.00 92.25 318 ASN A CA 1
ATOM 2433 C C . ASN A 1 318 ? 38.849 -11.528 -42.408 1.00 92.25 318 ASN A C 1
ATOM 2435 O O . ASN A 1 318 ? 38.992 -11.511 -41.186 1.00 92.25 318 ASN A O 1
ATOM 2439 N N . TYR A 1 319 ? 37.771 -11.007 -42.998 1.00 91.88 319 TYR A N 1
ATOM 2440 C CA . TYR A 1 319 ? 36.665 -10.446 -42.232 1.00 91.88 319 TYR A CA 1
ATOM 2441 C C . TYR A 1 319 ? 35.906 -11.547 -41.480 1.00 91.88 319 TYR A C 1
ATOM 2443 O O . TYR A 1 319 ? 35.611 -12.607 -42.044 1.00 91.88 319 TYR A O 1
ATOM 2451 N N . SER A 1 320 ? 35.587 -11.270 -40.216 1.00 92.25 320 SER A N 1
ATOM 2452 C CA . SER A 1 320 ? 34.872 -12.177 -39.321 1.00 92.25 320 SER A CA 1
ATOM 2453 C C . SER A 1 320 ? 33.366 -11.934 -39.372 1.00 92.25 320 SER A C 1
ATOM 2455 O O . SER A 1 320 ? 32.886 -10.841 -39.074 1.00 92.25 320 SER A O 1
ATOM 2457 N N . TYR A 1 321 ? 32.617 -12.977 -39.706 1.00 90.88 321 TYR A N 1
ATOM 2458 C CA . TYR A 1 321 ? 31.162 -13.015 -39.688 1.00 90.88 321 TYR A CA 1
ATOM 2459 C C . TYR A 1 321 ? 30.681 -13.820 -38.482 1.00 90.88 321 TYR A C 1
ATOM 2461 O O . TYR A 1 321 ? 31.175 -14.915 -38.215 1.00 90.88 321 TYR A O 1
ATOM 2469 N N . TRP A 1 322 ? 29.697 -13.287 -37.762 1.00 89.00 322 TRP A N 1
ATOM 2470 C CA . TRP A 1 322 ? 29.152 -13.913 -36.560 1.00 89.00 322 TRP A CA 1
ATOM 2471 C C . TRP A 1 322 ? 27.870 -14.677 -36.883 1.00 89.00 322 TRP A C 1
ATOM 2473 O O . TRP A 1 322 ? 26.818 -14.096 -37.161 1.00 89.00 322 TRP A O 1
ATOM 2483 N N . GLY A 1 323 ? 27.983 -15.998 -36.836 1.00 90.56 323 GLY A N 1
ATOM 2484 C CA . GLY A 1 323 ? 26.902 -16.948 -37.023 1.00 90.56 323 GLY A CA 1
ATOM 2485 C C . GLY A 1 323 ? 26.603 -17.363 -38.470 1.00 90.56 323 GLY A C 1
ATOM 2486 O O . GLY A 1 323 ? 26.905 -16.638 -39.425 1.00 90.56 323 GLY A O 1
ATOM 2487 N N . PRO A 1 324 ? 25.958 -18.535 -38.646 1.00 90.00 324 PRO A N 1
ATOM 2488 C CA . PRO A 1 324 ? 25.815 -19.177 -39.954 1.00 90.00 324 PRO A CA 1
ATOM 2489 C C . PRO A 1 324 ? 25.017 -18.348 -40.960 1.00 90.00 324 PRO A C 1
ATOM 2491 O O . PRO A 1 324 ? 25.400 -18.246 -42.116 1.00 90.00 324 PRO A O 1
ATOM 2494 N N . ARG A 1 325 ? 23.931 -17.693 -40.525 1.00 89.06 325 ARG A N 1
ATOM 2495 C CA . ARG A 1 325 ? 23.073 -16.889 -41.416 1.00 89.06 325 ARG A CA 1
ATOM 2496 C C . ARG A 1 325 ? 23.771 -15.648 -41.966 1.00 89.06 325 ARG A C 1
ATOM 2498 O O . ARG A 1 325 ? 23.590 -15.312 -43.133 1.00 89.06 325 ARG A O 1
ATOM 2505 N N . ALA A 1 326 ? 24.533 -14.947 -41.124 1.00 89.88 326 ALA A N 1
ATOM 2506 C CA . ALA A 1 326 ? 25.294 -13.778 -41.557 1.00 89.88 326 ALA A CA 1
ATOM 2507 C C . ALA A 1 326 ? 26.387 -14.199 -42.544 1.00 89.88 326 ALA A C 1
ATOM 2509 O O . ALA A 1 326 ? 26.578 -13.553 -43.571 1.00 89.88 326 ALA A O 1
ATOM 2510 N N . PHE A 1 327 ? 27.035 -15.330 -42.265 1.00 93.94 327 PHE A N 1
ATOM 2511 C CA . PHE A 1 327 ? 28.005 -15.922 -43.164 1.00 93.94 327 PHE A CA 1
ATOM 2512 C C . PHE A 1 327 ? 27.360 -16.400 -44.480 1.00 93.94 327 PHE A C 1
ATOM 2514 O O . PHE A 1 327 ? 27.824 -16.042 -45.544 1.00 93.94 327 PHE A O 1
ATOM 2521 N N . GLU A 1 328 ? 26.238 -17.103 -44.517 1.00 92.75 328 GLU A N 1
ATOM 2522 C CA . GLU A 1 328 ? 25.640 -17.497 -45.808 1.00 92.75 328 GLU A CA 1
ATOM 2523 C C . GLU A 1 328 ? 25.220 -16.299 -46.675 1.00 92.75 328 GLU A C 1
ATOM 2525 O O . GLU A 1 328 ? 25.384 -16.313 -47.898 1.00 92.75 328 GLU A O 1
ATOM 2530 N N . ARG A 1 329 ? 24.722 -15.230 -46.044 1.00 93.12 329 ARG A N 1
ATOM 2531 C CA . ARG A 1 329 ? 24.342 -14.002 -46.748 1.00 93.12 329 ARG A CA 1
ATOM 2532 C C . ARG A 1 329 ? 25.550 -13.280 -47.351 1.00 93.12 329 ARG A C 1
ATOM 2534 O O . ARG A 1 329 ? 25.412 -12.697 -48.427 1.00 93.12 329 ARG A O 1
ATOM 2541 N N . HIS A 1 330 ? 26.725 -13.358 -46.720 1.00 95.19 330 HIS A N 1
ATOM 2542 C CA . HIS A 1 330 ? 27.900 -12.595 -47.147 1.00 95.19 330 HIS A CA 1
ATOM 2543 C C . HIS A 1 330 ? 28.359 -12.906 -48.577 1.00 95.19 330 HIS A C 1
ATOM 2545 O O . HIS A 1 330 ? 28.879 -12.013 -49.243 1.00 95.19 330 HIS A O 1
ATOM 2551 N N . PHE A 1 331 ? 28.112 -14.118 -49.090 1.00 95.25 331 PHE A N 1
ATOM 2552 C CA . PHE A 1 331 ? 28.459 -14.502 -50.468 1.00 95.25 331 PHE A CA 1
ATOM 2553 C C . PHE A 1 331 ? 27.749 -13.648 -51.534 1.00 95.25 331 PHE A C 1
ATOM 2555 O O . PHE A 1 331 ? 28.274 -13.435 -52.629 1.00 95.25 331 PHE A O 1
ATOM 2562 N N . GLN A 1 332 ? 26.567 -13.121 -51.207 1.00 92.50 332 GLN A N 1
ATOM 2563 C CA . GLN A 1 332 ? 25.790 -12.234 -52.078 1.00 92.50 332 GLN A CA 1
ATOM 2564 C C . GLN A 1 332 ? 26.056 -10.750 -51.794 1.00 92.50 332 GLN A C 1
ATOM 2566 O O . GLN A 1 332 ? 25.626 -9.885 -52.558 1.00 92.50 332 GLN A O 1
ATOM 2571 N N . GLU A 1 333 ? 26.755 -10.436 -50.702 1.00 93.19 333 GLU A N 1
ATOM 2572 C CA . GLU A 1 333 ? 27.064 -9.065 -50.324 1.00 93.19 333 GLU A CA 1
ATOM 2573 C C . GLU A 1 333 ? 28.175 -8.487 -51.211 1.00 93.19 333 GLU A C 1
ATOM 2575 O O . GLU A 1 333 ? 29.059 -9.179 -51.726 1.00 93.19 333 GLU A O 1
ATOM 2580 N N . TRP A 1 334 ? 28.150 -7.163 -51.364 1.00 92.94 334 TRP A N 1
ATOM 2581 C CA . TRP A 1 334 ? 29.060 -6.440 -52.251 1.00 92.94 334 TRP A CA 1
ATOM 2582 C C . TRP A 1 334 ? 30.541 -6.704 -51.946 1.00 92.94 334 TRP A C 1
ATOM 2584 O O . TRP A 1 334 ? 31.337 -6.810 -52.874 1.00 92.94 334 TRP A O 1
ATOM 2594 N N . ARG A 1 335 ? 30.914 -6.853 -50.665 1.00 92.56 335 ARG A N 1
ATOM 2595 C CA . ARG A 1 335 ? 32.308 -7.085 -50.248 1.00 92.56 335 ARG A CA 1
ATOM 2596 C C . ARG A 1 335 ? 32.866 -8.378 -50.842 1.00 92.56 335 ARG A C 1
ATOM 2598 O O . ARG A 1 335 ? 33.957 -8.363 -51.404 1.00 92.56 335 ARG A O 1
ATOM 2605 N N . HIS A 1 336 ? 32.107 -9.468 -50.757 1.00 94.69 336 HIS A N 1
ATOM 2606 C CA . HIS A 1 336 ? 32.527 -10.753 -51.306 1.00 94.69 336 HIS A CA 1
ATOM 2607 C C . HIS A 1 336 ? 32.531 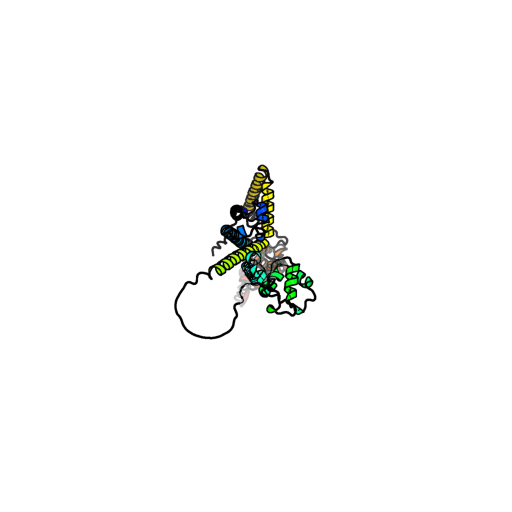-10.721 -52.836 1.00 94.69 336 HIS A C 1
ATOM 2609 O O . HIS A 1 336 ? 33.503 -11.130 -53.466 1.00 94.69 336 HIS A O 1
ATOM 2615 N N . ALA A 1 337 ? 31.497 -10.129 -53.445 1.00 93.38 337 ALA A N 1
ATOM 2616 C CA . ALA A 1 337 ? 31.433 -9.953 -54.894 1.00 93.38 337 ALA A CA 1
ATOM 2617 C C . ALA A 1 337 ? 32.610 -9.122 -55.441 1.00 93.38 337 ALA A C 1
ATOM 2619 O O . ALA A 1 337 ? 33.143 -9.421 -56.510 1.00 93.38 337 ALA A O 1
ATOM 2620 N N . HIS A 1 338 ? 33.033 -8.090 -54.709 1.00 93.88 338 HIS A N 1
ATOM 2621 C CA . HIS A 1 338 ? 34.211 -7.299 -55.039 1.00 93.88 338 HIS A CA 1
ATOM 2622 C C . HIS A 1 338 ? 35.499 -8.109 -54.862 1.00 93.88 338 HIS A C 1
ATOM 2624 O O . HIS A 1 338 ? 36.364 -8.042 -55.732 1.00 93.88 338 HIS A O 1
ATOM 2630 N N . GLY A 1 339 ? 35.633 -8.884 -53.781 1.00 94.25 339 GLY A N 1
ATOM 2631 C CA . GLY A 1 339 ? 36.772 -9.786 -53.581 1.00 94.25 339 GLY A CA 1
ATOM 2632 C C . GLY A 1 339 ? 36.934 -10.753 -54.756 1.00 94.25 339 GLY A C 1
ATOM 2633 O O . GLY A 1 339 ? 37.987 -10.795 -55.387 1.00 94.25 339 GLY A O 1
ATOM 2634 N N . MET A 1 340 ? 35.845 -11.415 -55.151 1.00 94.25 340 MET A N 1
ATOM 2635 C CA . MET A 1 340 ? 35.802 -12.292 -56.326 1.00 94.25 340 MET A CA 1
ATOM 2636 C C . MET A 1 340 ? 36.169 -11.556 -57.624 1.00 94.25 340 MET A C 1
ATOM 2638 O O . MET A 1 340 ? 36.957 -12.057 -58.427 1.00 94.25 340 MET A O 1
ATOM 2642 N N . ARG A 1 341 ? 35.681 -10.320 -57.808 1.00 93.56 341 ARG A N 1
ATOM 2643 C CA . ARG A 1 341 ? 36.036 -9.477 -58.962 1.00 93.56 341 ARG A CA 1
ATOM 2644 C C . ARG A 1 341 ? 37.529 -9.134 -58.999 1.00 93.56 341 ARG A C 1
ATOM 2646 O O . ARG A 1 341 ? 38.107 -9.149 -60.081 1.00 93.56 341 ARG A O 1
ATOM 2653 N N . CYS A 1 342 ? 38.156 -8.855 -57.856 1.00 93.88 342 CYS A N 1
ATOM 2654 C CA . CYS A 1 342 ? 39.600 -8.606 -57.767 1.00 93.88 342 CYS A CA 1
ATOM 2655 C C . CYS A 1 342 ? 40.438 -9.839 -58.114 1.00 93.88 342 CYS A C 1
ATOM 2657 O O . CYS A 1 342 ? 41.519 -9.694 -58.675 1.00 93.88 342 CYS A O 1
ATOM 2659 N N . LEU A 1 343 ? 39.927 -11.037 -57.823 1.00 92.50 343 LEU A N 1
ATOM 2660 C CA . LEU A 1 343 ? 40.544 -12.307 -58.216 1.00 92.50 343 LEU A CA 1
ATOM 2661 C C . LEU A 1 343 ? 40.296 -12.655 -59.698 1.00 92.50 343 LEU A C 1
ATOM 2663 O O . LEU A 1 343 ? 40.857 -13.619 -60.211 1.00 92.50 343 LEU A O 1
ATOM 2667 N N . GLY A 1 344 ? 39.448 -11.894 -60.399 1.00 91.44 344 GLY A N 1
ATOM 2668 C CA . GLY A 1 344 ? 39.057 -12.180 -61.781 1.00 91.44 344 GLY A CA 1
ATOM 2669 C C . GLY A 1 344 ? 38.127 -13.391 -61.922 1.00 91.44 344 GLY A C 1
ATOM 2670 O O . GLY A 1 344 ? 38.035 -13.965 -63.009 1.00 91.44 344 GLY A O 1
ATOM 2671 N N . ILE A 1 345 ? 37.444 -13.788 -60.844 1.00 92.31 345 ILE A N 1
ATOM 2672 C CA . ILE A 1 345 ? 36.528 -14.934 -60.809 1.00 92.31 345 ILE A CA 1
ATOM 2673 C C . ILE A 1 345 ? 35.081 -14.409 -60.775 1.00 92.31 345 ILE A C 1
ATOM 2675 O O . ILE A 1 345 ? 34.766 -13.525 -59.973 1.00 92.31 345 ILE A O 1
ATOM 2679 N N . PRO A 1 346 ? 34.167 -14.906 -61.629 1.00 89.69 346 PRO A N 1
ATOM 2680 C CA . PRO A 1 346 ? 32.768 -14.493 -61.576 1.00 89.69 346 PRO A CA 1
ATOM 2681 C C . PRO A 1 346 ? 32.097 -14.991 -60.283 1.00 89.69 346 PRO A C 1
ATOM 2683 O O . PRO A 1 346 ? 32.184 -16.169 -59.946 1.00 89.69 346 PRO A O 1
ATOM 2686 N N . ASN A 1 347 ? 31.383 -14.109 -59.573 1.00 89.94 347 ASN A N 1
ATOM 2687 C CA . ASN A 1 347 ? 30.655 -14.464 -58.347 1.00 89.94 347 ASN A CA 1
ATOM 2688 C C . ASN A 1 347 ? 29.333 -15.193 -58.667 1.00 89.94 347 ASN A C 1
ATOM 2690 O O . ASN A 1 347 ? 28.250 -14.607 -58.610 1.00 89.94 347 ASN A O 1
ATOM 2694 N N . THR A 1 348 ? 29.425 -16.455 -59.083 1.00 90.25 348 THR A N 1
ATOM 2695 C CA . THR A 1 348 ? 28.273 -17.339 -59.319 1.00 90.25 348 THR A CA 1
ATOM 2696 C C . THR A 1 348 ? 27.992 -18.228 -58.109 1.00 90.25 348 THR A C 1
ATOM 2698 O O . THR A 1 348 ? 28.889 -18.510 -57.319 1.00 90.25 348 THR A O 1
ATOM 2701 N N . LYS A 1 349 ? 26.767 -18.770 -58.011 1.00 89.75 349 LYS A N 1
ATOM 2702 C CA . LYS A 1 349 ? 26.360 -19.690 -56.926 1.00 89.75 349 LYS A CA 1
ATOM 2703 C C . LYS A 1 349 ? 27.282 -20.902 -56.749 1.00 89.75 349 LYS A C 1
ATOM 2705 O O . LYS A 1 349 ? 27.361 -21.444 -55.659 1.00 89.75 349 LYS A O 1
ATOM 2710 N N . GLU A 1 350 ? 27.982 -21.311 -57.804 1.00 88.75 350 GLU A N 1
ATOM 2711 C CA . GLU A 1 350 ? 28.953 -22.413 -57.778 1.00 88.75 350 GLU A CA 1
ATOM 2712 C C . GLU A 1 350 ? 30.158 -22.160 -56.863 1.00 88.75 350 GLU A C 1
ATOM 2714 O O . GLU A 1 350 ? 30.778 -23.116 -56.414 1.00 88.75 350 GLU A O 1
ATOM 2719 N N . PHE A 1 351 ? 30.471 -20.893 -56.580 1.00 91.06 351 PHE A N 1
ATOM 2720 C CA . PHE A 1 351 ? 31.557 -20.499 -55.681 1.00 91.06 351 PHE A CA 1
ATOM 2721 C C . PHE A 1 351 ? 31.065 -20.199 -54.254 1.00 91.06 351 PHE A C 1
ATOM 2723 O O . PHE A 1 351 ? 31.860 -19.820 -53.397 1.00 91.06 351 PHE A O 1
ATOM 2730 N N . HIS A 1 352 ? 29.767 -20.373 -53.963 1.00 91.25 352 HIS A N 1
ATOM 2731 C CA . HIS A 1 352 ? 29.262 -20.231 -52.597 1.00 91.25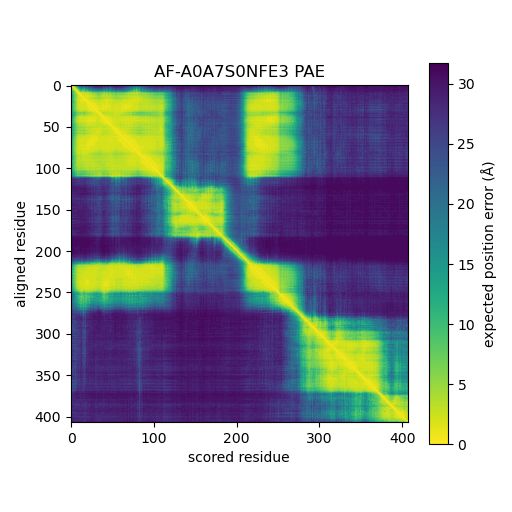 352 HIS A CA 1
ATOM 2732 C C . HIS A 1 352 ? 29.852 -21.320 -51.695 1.00 91.25 352 HIS A C 1
ATOM 2734 O O . HIS A 1 352 ? 29.885 -22.493 -52.059 1.00 91.25 352 HIS A O 1
ATOM 2740 N N . GLY A 1 353 ? 30.275 -20.929 -50.494 1.00 89.19 353 GLY A N 1
ATOM 2741 C CA . GLY A 1 353 ? 30.924 -21.824 -49.533 1.00 89.19 353 GLY A CA 1
ATOM 2742 C C . GLY A 1 353 ? 32.451 -21.828 -49.612 1.00 89.19 353 GLY A C 1
ATOM 2743 O O . GLY A 1 353 ? 33.085 -22.382 -48.719 1.00 89.19 353 GLY A O 1
ATOM 2744 N N . ILE A 1 354 ? 33.050 -21.173 -50.612 1.00 92.38 354 ILE A N 1
ATOM 2745 C CA . ILE A 1 354 ? 34.505 -21.029 -50.713 1.00 92.38 354 ILE A CA 1
ATOM 2746 C C . ILE A 1 354 ? 34.952 -19.772 -49.978 1.00 92.38 354 ILE A C 1
ATOM 2748 O O . ILE A 1 354 ? 34.531 -18.664 -50.300 1.00 92.38 354 ILE A O 1
ATOM 2752 N N . THR A 1 355 ? 35.829 -19.943 -48.995 1.00 93.00 355 THR A N 1
ATOM 2753 C CA . THR A 1 355 ? 36.404 -18.834 -48.224 1.00 93.00 355 THR A CA 1
ATOM 2754 C C . THR A 1 355 ? 37.861 -18.574 -48.535 1.00 93.00 355 THR A C 1
ATOM 2756 O O . THR A 1 355 ? 38.278 -17.422 -48.410 1.00 93.00 355 THR A O 1
ATOM 2759 N N . LEU A 1 356 ? 38.610 -19.618 -48.898 1.00 95.44 356 LEU A N 1
ATOM 2760 C CA . LEU A 1 356 ? 40.037 -19.554 -49.177 1.00 95.44 356 LEU A CA 1
ATOM 2761 C C . LEU A 1 356 ? 40.285 -19.121 -50.619 1.00 95.44 356 LEU A C 1
ATOM 2763 O O . LEU A 1 356 ? 39.595 -19.549 -51.549 1.00 95.44 356 LEU A O 1
ATOM 2767 N N . ILE A 1 357 ? 41.295 -18.277 -50.807 1.00 93.50 357 ILE A N 1
ATOM 2768 C CA . ILE A 1 357 ? 41.641 -17.753 -52.134 1.00 93.50 357 ILE A CA 1
ATOM 2769 C C . ILE A 1 357 ? 42.193 -18.875 -53.026 1.00 93.50 357 ILE A C 1
ATOM 2771 O O . ILE A 1 357 ? 41.865 -18.945 -54.212 1.00 93.50 357 ILE A O 1
ATOM 2775 N N . GLU A 1 358 ? 42.991 -19.781 -52.458 1.00 95.38 358 GLU A N 1
ATOM 2776 C CA . GLU A 1 358 ? 43.546 -20.939 -53.168 1.00 95.38 358 GLU A CA 1
ATOM 2777 C C . GLU A 1 358 ? 42.439 -21.868 -53.695 1.00 95.38 358 GLU A C 1
ATOM 2779 O O . GLU A 1 358 ? 42.427 -22.220 -54.878 1.00 95.38 358 GLU A O 1
ATOM 2784 N N . ASP A 1 359 ? 41.448 -22.179 -52.859 1.00 95.06 359 ASP A N 1
ATOM 2785 C CA . ASP A 1 359 ? 40.296 -23.008 -53.229 1.00 95.06 359 ASP A CA 1
ATOM 2786 C C . ASP A 1 359 ? 39.459 -22.370 -54.348 1.00 95.06 359 ASP A C 1
ATOM 2788 O O . ASP A 1 359 ? 38.978 -23.055 -55.254 1.00 95.06 359 ASP A O 1
ATOM 2792 N N . ALA A 1 360 ? 39.323 -21.041 -54.338 1.00 94.06 360 ALA A N 1
ATOM 2793 C CA . ALA A 1 360 ? 38.626 -20.323 -55.400 1.00 94.06 360 ALA A CA 1
ATOM 2794 C C . ALA A 1 360 ? 39.350 -20.473 -56.747 1.00 94.06 360 ALA A C 1
ATOM 2796 O O . ALA A 1 360 ? 38.709 -20.741 -57.768 1.00 94.06 360 ALA A O 1
ATOM 2797 N N . TYR A 1 361 ? 40.684 -20.362 -56.758 1.00 93.50 361 TYR A N 1
ATOM 2798 C CA . TYR A 1 361 ? 41.482 -20.561 -57.969 1.00 93.50 361 TYR A CA 1
ATOM 2799 C C . TYR A 1 361 ? 41.461 -22.006 -58.461 1.00 93.50 361 TYR A C 1
ATOM 2801 O O . TYR A 1 361 ? 41.349 -22.223 -59.669 1.00 93.50 361 TYR A O 1
ATOM 2809 N N . THR A 1 362 ? 41.541 -22.993 -57.567 1.00 94.50 362 THR A N 1
ATOM 2810 C CA . THR A 1 362 ? 41.502 -24.410 -57.961 1.00 94.50 362 THR A CA 1
ATOM 2811 C C . THR A 1 362 ? 40.146 -24.785 -58.555 1.00 94.50 362 THR A C 1
ATOM 2813 O O . THR A 1 362 ? 40.100 -25.393 -59.631 1.00 94.50 362 THR A O 1
ATOM 2816 N N . LEU A 1 363 ? 39.038 -24.357 -57.932 1.00 92.06 363 LEU A N 1
ATOM 2817 C CA . LEU A 1 363 ? 37.707 -24.580 -58.491 1.00 92.06 363 LEU A CA 1
ATOM 2818 C C . LEU A 1 363 ? 37.547 -23.849 -59.826 1.00 92.06 363 LEU A C 1
ATOM 2820 O O . LEU A 1 363 ? 37.018 -24.424 -60.780 1.00 92.06 363 LEU A O 1
ATOM 2824 N N . TRP A 1 364 ? 38.032 -22.609 -59.927 1.00 91.75 364 TRP A N 1
ATOM 2825 C CA . TRP A 1 364 ? 37.924 -21.850 -61.167 1.00 91.75 364 TRP A CA 1
ATOM 2826 C C . TRP A 1 364 ? 38.734 -22.477 -62.306 1.00 91.75 364 TRP A C 1
ATOM 2828 O O . TRP A 1 364 ? 38.226 -22.611 -63.419 1.00 91.75 364 TRP A O 1
ATOM 2838 N N . ALA A 1 365 ? 39.954 -22.941 -62.033 1.00 91.12 365 ALA A N 1
ATOM 2839 C CA . ALA A 1 365 ? 40.775 -23.653 -63.007 1.00 91.12 365 ALA A CA 1
ATOM 2840 C C . ALA A 1 365 ? 40.079 -24.928 -63.505 1.00 91.12 365 ALA A C 1
ATOM 2842 O O . ALA A 1 365 ? 40.014 -25.160 -64.714 1.00 91.12 365 ALA A O 1
ATOM 2843 N N . LYS A 1 366 ? 39.486 -25.707 -62.591 1.00 90.44 366 LYS A N 1
ATOM 2844 C CA . LYS A 1 366 ? 38.711 -26.905 -62.936 1.00 90.44 366 LYS A CA 1
ATOM 2845 C C . LYS A 1 366 ? 37.503 -26.567 -63.813 1.00 90.44 366 LYS A C 1
ATOM 2847 O O . LYS A 1 366 ? 37.316 -27.183 -64.857 1.00 90.44 366 LYS A O 1
ATOM 2852 N N . ARG A 1 367 ? 36.722 -25.546 -63.446 1.00 87.44 367 ARG A N 1
ATOM 2853 C CA . ARG A 1 367 ? 35.555 -25.094 -64.221 1.00 87.44 367 ARG A CA 1
ATOM 2854 C C . ARG A 1 367 ? 35.918 -24.545 -65.591 1.00 87.44 367 ARG A C 1
ATOM 2856 O O . ARG A 1 367 ? 35.208 -24.797 -66.560 1.00 87.44 367 ARG A O 1
ATOM 2863 N N . LYS A 1 368 ? 37.022 -23.810 -65.690 1.00 86.06 368 LYS A N 1
ATOM 2864 C CA . LYS A 1 368 ? 37.527 -23.299 -66.964 1.00 86.06 368 LYS A CA 1
ATOM 2865 C C . LYS A 1 368 ? 37.986 -24.436 -67.877 1.00 86.06 368 LYS A C 1
ATOM 2867 O O . LYS A 1 368 ? 37.731 -24.361 -69.073 1.00 86.06 368 LYS A O 1
ATOM 2872 N N . ALA A 1 369 ? 38.606 -25.482 -67.328 1.00 84.81 369 ALA A N 1
ATOM 2873 C CA . ALA A 1 369 ? 38.956 -26.683 -68.082 1.00 84.81 369 ALA A CA 1
ATOM 2874 C C . ALA A 1 369 ? 37.703 -27.442 -68.554 1.00 84.81 369 ALA A C 1
ATOM 2876 O O . ALA A 1 369 ? 37.603 -27.765 -69.731 1.00 84.81 369 ALA A O 1
ATOM 2877 N N . GLU A 1 370 ? 36.714 -27.650 -67.679 1.00 81.56 370 GLU A N 1
ATOM 2878 C CA . GLU A 1 370 ? 35.435 -28.287 -68.037 1.00 81.56 370 GLU A CA 1
ATOM 2879 C C . GLU A 1 370 ? 34.676 -27.499 -69.119 1.00 81.56 370 GLU A C 1
ATOM 2881 O O . GLU A 1 370 ? 34.189 -28.089 -70.080 1.00 81.56 370 GLU A O 1
ATOM 2886 N N . ARG A 1 371 ? 34.606 -26.164 -69.004 1.00 75.00 371 ARG A N 1
ATOM 2887 C CA . ARG A 1 371 ? 33.938 -25.309 -69.998 1.00 75.00 371 ARG A CA 1
ATOM 2888 C C . ARG A 1 371 ? 34.725 -25.220 -71.308 1.00 75.00 371 ARG A C 1
ATOM 2890 O O . ARG A 1 371 ? 34.122 -25.284 -72.368 1.00 75.00 371 ARG A O 1
ATOM 2897 N N . GLY A 1 372 ? 36.052 -25.110 -71.247 1.00 64.44 372 GLY A N 1
ATOM 2898 C CA . GLY A 1 372 ? 36.907 -25.045 -72.436 1.00 64.44 372 GLY A CA 1
ATOM 2899 C C . GLY A 1 372 ? 36.924 -26.335 -73.261 1.00 64.44 372 GLY A C 1
ATOM 2900 O O . GLY A 1 372 ? 37.202 -26.277 -74.449 1.00 64.44 372 GLY A O 1
ATOM 2901 N N . VAL A 1 373 ? 36.599 -27.480 -72.654 1.00 60.00 373 VAL A N 1
ATOM 2902 C CA . VAL A 1 373 ? 36.391 -28.757 -73.361 1.00 60.00 373 VAL A CA 1
ATOM 2903 C C . VAL A 1 373 ? 34.976 -28.859 -73.957 1.00 60.00 373 VAL A C 1
ATOM 2905 O O . VAL A 1 373 ? 34.751 -29.653 -74.864 1.00 60.00 373 VAL A O 1
ATOM 2908 N N . ALA A 1 374 ? 34.017 -28.067 -73.466 1.00 59.31 374 ALA A N 1
ATOM 2909 C CA . ALA A 1 374 ? 32.623 -28.097 -73.910 1.00 59.31 374 ALA A CA 1
ATOM 2910 C C . ALA A 1 374 ? 32.282 -27.060 -75.000 1.00 59.31 374 ALA A C 1
ATOM 2912 O O . ALA A 1 374 ? 31.275 -27.228 -75.689 1.00 59.31 374 ALA A O 1
ATOM 2913 N N . ASP A 1 375 ? 33.082 -26.002 -75.161 1.00 70.62 375 ASP A N 1
ATOM 2914 C CA . ASP A 1 375 ? 32.878 -25.003 -76.215 1.00 70.62 375 ASP A CA 1
ATOM 2915 C C . ASP A 1 375 ? 33.444 -25.517 -77.552 1.00 70.62 375 ASP A C 1
ATOM 2917 O O . ASP A 1 375 ? 34.656 -25.553 -77.751 1.00 70.62 375 ASP A O 1
ATOM 2921 N N . TRP A 1 376 ? 32.552 -25.902 -78.473 1.00 71.44 376 TRP A N 1
ATOM 2922 C CA . TRP A 1 376 ? 32.895 -26.274 -79.852 1.00 71.44 376 TRP A CA 1
ATOM 2923 C C . TRP A 1 376 ? 33.618 -25.118 -80.553 1.00 71.44 376 TRP A C 1
ATOM 2925 O O . TRP A 1 376 ? 33.078 -24.010 -80.653 1.00 71.44 376 TRP A O 1
ATOM 2935 N N . ASN A 1 377 ? 34.831 -25.368 -81.045 1.00 73.31 377 ASN A N 1
ATOM 2936 C CA . ASN A 1 377 ? 35.649 -24.387 -81.741 1.00 73.31 377 ASN A CA 1
ATOM 2937 C C . ASN A 1 377 ? 35.633 -24.646 -83.261 1.00 73.31 377 ASN A C 1
ATOM 2939 O O . ASN A 1 377 ? 36.357 -25.525 -83.728 1.00 73.31 377 ASN A O 1
ATOM 2943 N N . PRO A 1 378 ? 34.912 -23.839 -84.066 1.00 75.75 378 PRO A N 1
ATOM 2944 C CA . PRO A 1 378 ? 34.824 -24.035 -85.514 1.00 75.75 378 PRO A CA 1
ATOM 2945 C C . PRO A 1 378 ? 36.170 -24.028 -86.257 1.00 75.75 378 PRO A C 1
ATOM 2947 O O . PRO A 1 378 ? 36.249 -24.517 -87.376 1.00 75.75 378 PRO A O 1
ATOM 2950 N N . GLU A 1 379 ? 37.237 -23.443 -85.708 1.00 73.81 379 GLU A N 1
ATOM 2951 C CA . GLU A 1 379 ? 38.548 -23.469 -86.376 1.00 73.81 379 GLU A CA 1
ATOM 2952 C C . GLU A 1 379 ? 39.294 -24.797 -86.197 1.00 73.81 379 GLU A C 1
ATOM 2954 O O . GLU A 1 379 ? 40.098 -25.162 -87.060 1.00 73.81 379 GLU A O 1
ATOM 2959 N N . LEU A 1 380 ? 39.055 -25.489 -85.079 1.00 74.06 380 LEU A N 1
ATOM 2960 C CA . LEU A 1 380 ? 39.763 -26.712 -84.693 1.00 74.06 380 LEU A CA 1
ATOM 2961 C C . LEU A 1 380 ? 38.912 -27.971 -84.885 1.00 74.06 380 LEU A C 1
ATOM 2963 O O . LEU A 1 380 ? 39.467 -28.995 -85.273 1.00 74.06 380 LEU A O 1
ATOM 2967 N N . ASP A 1 381 ? 37.600 -27.873 -84.660 1.00 77.19 381 ASP A N 1
ATOM 2968 C CA . ASP A 1 381 ? 36.666 -29.003 -84.606 1.00 77.19 381 ASP A CA 1
ATOM 2969 C C . ASP A 1 381 ? 35.803 -29.146 -85.876 1.00 77.19 381 ASP A C 1
ATOM 2971 O O . ASP A 1 381 ? 35.112 -30.149 -86.040 1.00 77.19 381 ASP A O 1
ATOM 2975 N N . GLU A 1 382 ? 35.792 -28.147 -86.772 1.00 81.69 382 GLU A N 1
ATOM 2976 C CA . GLU A 1 382 ? 35.117 -28.245 -88.076 1.00 81.69 382 GLU A CA 1
ATOM 2977 C C . GLU A 1 382 ? 36.064 -28.890 -89.098 1.00 81.69 382 GLU A C 1
ATOM 2979 O O . GLU A 1 382 ? 37.108 -28.326 -89.446 1.00 81.69 382 GLU A O 1
ATOM 2984 N N . GLU A 1 383 ? 35.699 -30.082 -89.566 1.00 86.81 383 GLU A N 1
ATOM 2985 C CA . GLU A 1 383 ? 36.478 -30.880 -90.511 1.00 86.81 383 GLU A CA 1
ATOM 2986 C C . GLU A 1 383 ? 36.074 -30.570 -91.964 1.00 86.81 383 GLU A C 1
ATOM 2988 O O . GLU A 1 383 ? 34.895 -30.579 -92.319 1.00 86.81 383 GLU A O 1
ATOM 2993 N N . PHE A 1 384 ? 37.066 -30.296 -92.812 1.00 82.12 384 PHE A N 1
ATOM 2994 C CA . PHE A 1 384 ? 36.936 -30.113 -94.256 1.00 82.12 384 PHE A CA 1
ATOM 2995 C C . PHE A 1 384 ? 37.688 -31.232 -94.979 1.00 82.12 384 PHE A C 1
ATOM 2997 O O . PHE A 1 384 ? 38.807 -31.581 -94.602 1.00 82.12 384 PHE A O 1
ATOM 3004 N N . GLU A 1 385 ? 37.082 -31.766 -96.036 1.00 84.75 385 GLU A N 1
ATOM 3005 C CA . GLU A 1 385 ? 37.684 -32.778 -96.905 1.00 84.75 385 GLU A CA 1
ATOM 3006 C C . GLU A 1 385 ? 38.164 -32.117 -98.204 1.00 84.75 385 GLU A C 1
ATOM 3008 O O . GLU A 1 385 ? 37.428 -31.349 -98.833 1.00 84.75 385 GLU A O 1
ATOM 3013 N N . ASP A 1 386 ? 39.413 -32.375 -98.592 1.00 84.81 386 ASP A N 1
ATOM 3014 C CA . ASP A 1 386 ? 39.933 -31.958 -99.895 1.00 84.81 386 ASP A CA 1
ATOM 3015 C C . ASP A 1 386 ? 39.459 -32.895 -101.029 1.00 84.81 386 ASP A C 1
ATOM 3017 O O . ASP A 1 386 ? 38.794 -33.907 -100.815 1.00 84.81 386 ASP A O 1
ATOM 3021 N N . ARG A 1 387 ? 39.804 -32.581 -102.283 1.00 81.88 387 ARG A N 1
ATOM 3022 C CA . ARG A 1 387 ? 39.431 -33.425 -103.436 1.00 81.88 387 ARG A CA 1
ATOM 3023 C C . ARG A 1 387 ? 40.119 -34.794 -103.462 1.00 81.88 387 ARG A C 1
ATOM 3025 O O . ARG A 1 387 ? 39.707 -35.654 -104.239 1.00 81.88 387 ARG A O 1
ATOM 3032 N N . GLN A 1 388 ? 41.179 -34.975 -102.679 1.00 80.69 388 GLN A N 1
ATOM 3033 C CA . GLN A 1 388 ? 41.939 -36.219 -102.568 1.00 80.69 388 GLN A CA 1
ATOM 3034 C C . GLN A 1 388 ? 41.425 -37.094 -101.410 1.00 80.69 388 GLN A C 1
ATOM 3036 O O . GLN A 1 388 ? 41.884 -38.226 -101.257 1.00 80.69 388 GLN A O 1
ATOM 3041 N N . GLY A 1 389 ? 40.443 -36.603 -100.647 1.00 82.38 389 GLY A N 1
ATOM 3042 C CA . GLY A 1 389 ? 39.827 -37.294 -99.521 1.00 82.38 389 GLY A CA 1
ATOM 3043 C C . GLY A 1 389 ? 40.569 -37.121 -98.195 1.00 82.38 389 GLY A C 1
ATOM 3044 O O . GLY A 1 389 ? 40.321 -37.872 -97.251 1.00 82.38 389 GLY A O 1
ATOM 3045 N N . ASN A 1 390 ? 41.503 -36.170 -98.096 1.00 85.00 390 ASN A N 1
ATOM 3046 C CA . ASN A 1 390 ? 42.197 -35.888 -96.843 1.00 85.00 390 ASN A CA 1
ATOM 3047 C C . ASN A 1 390 ? 41.336 -34.974 -95.968 1.00 85.00 390 ASN A C 1
ATOM 3049 O O . ASN A 1 390 ? 40.932 -33.886 -96.388 1.00 85.00 390 ASN A O 1
ATOM 3053 N N . VAL A 1 391 ? 41.098 -35.404 -94.730 1.00 87.25 391 VAL A N 1
ATOM 3054 C CA . VAL A 1 391 ? 40.315 -34.655 -93.743 1.00 87.25 391 VAL A CA 1
ATOM 3055 C C . VAL A 1 391 ? 41.241 -33.787 -92.902 1.00 87.25 391 VAL A C 1
ATOM 3057 O O . VAL A 1 391 ? 42.222 -34.268 -92.330 1.00 87.25 391 VAL A O 1
ATOM 3060 N N . MET A 1 392 ? 40.934 -32.496 -92.828 1.00 86.50 392 MET A N 1
ATOM 3061 C CA . MET A 1 392 ? 41.722 -31.507 -92.098 1.00 86.50 392 MET A CA 1
ATOM 3062 C C . MET A 1 392 ? 40.802 -30.536 -91.365 1.00 86.50 392 MET A C 1
ATOM 3064 O O . MET A 1 392 ? 39.679 -30.296 -91.800 1.00 86.50 392 MET A O 1
ATOM 3068 N N . ASN A 1 393 ? 41.274 -29.918 -90.282 1.00 87.81 393 ASN A N 1
ATOM 3069 C CA . ASN A 1 393 ? 40.492 -28.858 -89.649 1.00 87.81 393 ASN A CA 1
ATOM 3070 C C . ASN A 1 393 ? 40.388 -27.622 -90.562 1.00 87.81 393 ASN A C 1
ATOM 3072 O O . ASN A 1 393 ? 41.227 -27.386 -91.444 1.00 87.81 393 ASN A O 1
ATOM 3076 N N . ARG A 1 394 ? 39.359 -26.805 -90.328 1.00 86.12 394 ARG A N 1
ATOM 3077 C CA . ARG A 1 394 ? 39.085 -25.587 -91.096 1.00 86.12 394 ARG A CA 1
ATOM 3078 C C . ARG A 1 394 ? 40.304 -24.689 -91.237 1.00 86.12 394 ARG A C 1
ATOM 3080 O O . ARG A 1 394 ? 40.553 -24.178 -92.326 1.00 86.12 394 ARG A O 1
ATOM 3087 N N . LYS A 1 395 ? 41.065 -24.478 -90.161 1.00 86.75 395 LYS A N 1
ATOM 3088 C CA . LYS A 1 395 ? 42.227 -23.587 -90.193 1.00 86.75 395 LYS A CA 1
ATOM 3089 C C . LYS A 1 395 ? 43.285 -24.089 -91.173 1.00 86.75 395 LYS A C 1
ATOM 3091 O O . LYS A 1 395 ? 43.671 -23.344 -92.073 1.00 86.75 395 LYS A O 1
ATOM 3096 N N . THR A 1 396 ? 43.684 -25.354 -91.057 1.00 86.38 396 THR A N 1
ATOM 3097 C CA . THR A 1 396 ? 44.653 -25.994 -91.954 1.00 86.38 396 THR A CA 1
ATOM 3098 C C . THR A 1 396 ? 44.149 -25.981 -93.394 1.00 86.38 396 THR A C 1
ATOM 3100 O O . THR A 1 396 ? 44.905 -25.609 -94.288 1.00 86.38 396 THR A O 1
ATOM 3103 N N . TYR A 1 397 ? 42.864 -26.270 -93.624 1.00 86.88 397 TYR A N 1
ATOM 3104 C CA . TYR A 1 397 ? 42.266 -26.177 -94.955 1.00 86.88 397 TYR A CA 1
ATOM 3105 C C . TYR A 1 397 ? 42.350 -24.750 -95.521 1.00 86.88 397 TYR A C 1
ATOM 3107 O O . TYR A 1 397 ? 42.817 -24.546 -96.638 1.00 86.88 397 TYR A O 1
ATOM 3115 N N . THR A 1 398 ? 41.966 -23.727 -94.750 1.00 86.19 398 THR A N 1
ATOM 3116 C CA . THR A 1 398 ? 42.014 -22.330 -95.217 1.00 86.19 398 THR A CA 1
ATOM 3117 C C . THR A 1 398 ? 43.433 -21.817 -95.449 1.00 86.19 398 THR A C 1
ATOM 3119 O O . THR A 1 398 ? 43.652 -21.046 -96.385 1.00 86.19 398 THR A O 1
ATOM 3122 N N . ASP A 1 399 ? 44.403 -22.245 -94.641 1.00 88.25 399 ASP A N 1
ATOM 3123 C CA . ASP A 1 399 ? 45.803 -21.858 -94.804 1.00 88.25 399 ASP A CA 1
ATOM 3124 C C . ASP A 1 399 ? 46.431 -22.545 -96.026 1.00 88.25 399 ASP A C 1
ATOM 3126 O O . ASP A 1 399 ? 47.118 -21.881 -96.804 1.00 88.25 399 ASP A O 1
ATOM 3130 N N . LEU A 1 400 ? 46.133 -23.828 -96.264 1.00 87.69 400 LEU A N 1
ATOM 3131 C CA . LEU A 1 400 ? 46.565 -24.547 -97.468 1.00 87.69 400 LEU A CA 1
ATOM 3132 C C . LEU A 1 400 ? 45.889 -23.997 -98.732 1.00 87.69 400 LEU A C 1
ATOM 3134 O O . LEU A 1 400 ? 46.560 -23.819 -99.749 1.00 87.69 400 LEU A O 1
ATOM 3138 N N . ALA A 1 401 ? 44.605 -23.624 -98.653 1.00 84.88 401 ALA A N 1
ATOM 3139 C CA . ALA A 1 401 ? 43.893 -22.937 -99.733 1.00 84.88 401 ALA A CA 1
ATOM 3140 C C . ALA A 1 401 ? 44.575 -21.611 -100.096 1.00 84.88 401 ALA A C 1
ATOM 3142 O O . ALA A 1 401 ? 44.803 -21.321 -101.269 1.00 84.88 401 ALA A O 1
ATOM 3143 N N . ARG A 1 402 ? 44.937 -20.803 -99.089 1.00 88.12 402 ARG A N 1
ATOM 3144 C CA . ARG A 1 402 ? 45.633 -19.520 -99.290 1.00 88.12 402 ARG A CA 1
ATOM 3145 C C . ARG A 1 402 ? 47.036 -19.689 -99.858 1.00 88.12 402 ARG A C 1
ATOM 3147 O O . ARG A 1 402 ? 47.476 -18.832 -100.616 1.00 88.12 402 ARG A O 1
ATOM 3154 N N . GLN A 1 403 ? 47.733 -20.762 -99.492 1.00 89.56 403 GLN A N 1
ATOM 3155 C CA . GLN A 1 403 ? 49.053 -21.088 -100.034 1.00 89.56 403 GLN A CA 1
ATOM 3156 C C . GLN A 1 403 ? 48.985 -21.705 -101.439 1.00 89.56 403 GLN A C 1
ATOM 3158 O O . GLN A 1 403 ? 50.027 -21.892 -102.062 1.00 89.56 403 GLN A O 1
ATOM 3163 N N . GLY A 1 404 ? 47.781 -21.994 -101.950 1.00 84.88 404 GLY A N 1
ATOM 3164 C CA . GLY A 1 404 ? 47.579 -22.637 -103.248 1.00 84.88 404 GLY A CA 1
ATOM 3165 C C . GLY A 1 404 ? 48.010 -24.105 -103.266 1.00 84.88 404 GLY A C 1
ATOM 3166 O O . GLY A 1 404 ? 48.344 -24.623 -104.323 1.00 84.88 404 GLY A O 1
ATOM 3167 N N . LEU A 1 405 ? 48.047 -24.749 -102.097 1.00 79.12 405 LEU A N 1
ATOM 3168 C CA . LEU A 1 405 ? 48.454 -26.147 -101.901 1.00 79.12 405 LEU A CA 1
ATOM 3169 C C . LEU A 1 405 ? 47.256 -27.111 -101.865 1.00 79.12 405 LEU A C 1
ATOM 3171 O O . LEU A 1 405 ? 47.417 -28.279 -101.527 1.00 79.12 405 LEU A O 1
ATOM 3175 N N . LEU A 1 406 ? 46.060 -26.610 -102.178 1.00 75.69 406 LEU A N 1
ATOM 3176 C CA . LEU A 1 406 ? 44.859 -27.407 -102.408 1.00 75.69 406 LEU A CA 1
ATOM 3177 C C . LEU A 1 406 ? 44.520 -27.339 -103.897 1.00 75.69 406 LEU A C 1
ATOM 3179 O O . LEU A 1 406 ? 44.363 -26.239 -104.428 1.00 75.69 406 LEU A O 1
ATOM 3183 N N . ASP A 1 407 ? 44.432 -28.504 -104.539 1.00 64.75 407 ASP A N 1
ATOM 3184 C CA . ASP A 1 407 ? 44.194 -28.661 -105.984 1.00 64.75 407 ASP A CA 1
ATOM 3185 C C . ASP A 1 407 ? 42.736 -28.410 -106.421 1.00 64.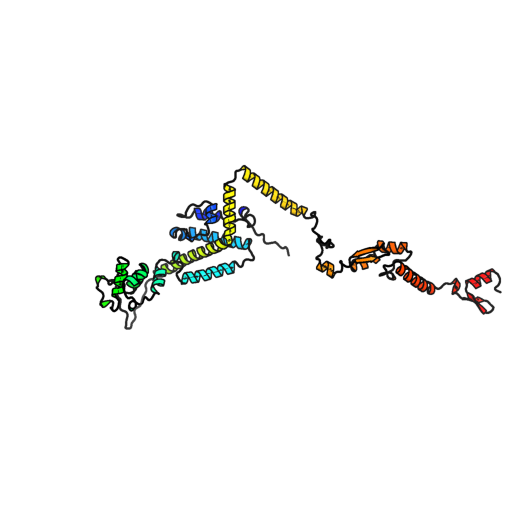75 407 ASP A C 1
ATOM 3187 O O . ASP A 1 407 ? 41.779 -28.944 -105.804 1.00 64.75 407 ASP A O 1
#

Sequence (407 aa):
LTRDAPTLAFSGEEAEGKYVDMHGCHEMYLNLKGADHLDYAAYLQRCSELAAIDKSVASTTQYRSYVNAMCAYFIDYLKRTQPLMPLAELLAKAEFDFAARWDAGEITRWQGASAAAEAATAVEVDIEAAGSAEEFEALGLETLKGLLTQRGLKCGGSLKDRAARLYMLKGKTLADIPKKHRDMVKVSEAAAVDAANGDANGSGEAAAAGAGRGGANRGVALLEEKATRLGELLAEVLEETANMVEKKQSRTYEELERDLQLQEENDMEVELDDEEAADKPIYNPLNLPLGWDGKPIPYWLYKLHGLNIEYKCEICGNYSYWGPRAFERHFQEWRHAHGMRCLGIPNTKEFHGITLIEDAYTLWAKRKAERGVADWNPELDEEFEDRQGNVMNRKTYTDLARQGLLD

Organism: NCBI:txid33657

Mean predicted aligned error: 20.78 Å

Nearest PDB structures (foldseek):
  8i0u-assembly1_w  TM=9.283E-01  e=4.581E-11  Homo sapiens
  7q4p-assembly1_9  TM=9.531E-01  e=3.329E-10  Homo sapiens
  7q4o-assembly1_9  TM=9.512E-01  e=2.100E-09  Homo sapiens
  8i0t-assembly1_w  TM=3.952E-01  e=2.573E-16  Homo sapiens
  6y5q-assembly1_9  TM=4.257E-01  e=4.027E-14  Homo sapiens

InterPro domains:
  IPR000690 Matrin/U1-C, C2H2-type zinc finger [PS50171] (311-342)
  IPR024598 Splicing factor SF3a60 /Prp9 subunit, C-terminal [PF11931] (287-406)
  IPR025086 SDE2/SF3A3, SAP domain [PF13297] (109-181)
  IPR031774 SF3A3 domain [PF16837] (10-54)
  IPR051421 RNA Processing and DNA Damage Response Regulator [PTHR12786] (186-396)

pLDDT: mean 79.88, std 19.15, range [22.28, 97.81]

Radius of gyration: 51.7 Å; Cα contacts (8 Å, |Δi|>4): 322; chains: 1; bounding box: 108×66×165 Å

Foldseek 3Di:
DPCPPPPLDDDPLCVQVLADDCVVLLVLQCPQPQFDNDDPLVCLLCVLVCVPGDLVSLLDPSVVVSLVVLLVRLVSSCCRPPVVDPVVVVLVVLLVVLVVCVVLCVPPSLSDPVSVLVNLLVPPDDLQPDPDLVVQLVSDLSSLQSQCVVLQWDSDDDSSVSSVLSNVCHVHHPVPDPPVGGHPPDDDDDDDDDDDDDDDDDDDDPPPPVVVSSVSSSSSVSSSSSSNVSCVVCVVNSNSNSVVVVVVVPDDPVVVVVVVVVVVVVVVVVVVCVVCVVPPDAPDVVPADADVVRHHDPPVVCVVQQQVDWDFAVLLVRDTHGGDVRLQCVLVDPSNCVSCVVLVHHSDPVCRPDRDSVVSVVVRVVVCVVVVVVDDDQQQNPWDAAPVGDIDGNVVVVVCVVVVVGD

Solvent-accessible surface area (backbone atoms only — not comparable to full-atom values): 24227 Å² total; per-residue (Å²): 130,86,77,76,68,84,78,80,84,62,56,82,73,13,55,83,65,66,30,67,75,54,60,72,50,48,55,49,51,70,68,39,74,87,57,82,89,63,56,73,41,63,34,46,70,45,66,47,52,62,83,76,55,55,67,76,44,62,71,34,71,67,44,52,51,37,54,50,52,46,40,52,50,52,55,53,50,44,51,68,71,41,68,86,55,66,58,70,58,55,51,52,49,50,52,52,57,46,50,54,38,50,77,71,42,70,52,49,92,66,58,44,76,62,41,55,47,55,61,49,61,69,60,81,73,67,60,78,78,57,92,51,40,67,70,48,46,76,60,38,67,67,46,47,36,45,57,26,52,78,68,46,28,58,65,76,76,53,59,65,55,42,18,44,57,56,49,62,46,48,96,42,57,82,84,78,50,62,72,89,50,43,46,87,74,78,84,78,86,85,81,90,82,87,90,82,89,82,86,82,90,82,85,93,76,78,75,62,67,62,58,55,53,53,51,51,38,50,52,52,54,51,48,49,52,51,32,30,56,51,34,64,77,39,42,66,41,32,46,51,33,20,54,50,47,52,52,61,71,73,50,52,72,70,58,50,53,50,50,52,51,51,48,52,50,49,53,52,50,52,58,44,45,73,70,46,62,82,74,57,82,75,91,51,94,78,70,48,65,60,40,99,81,71,44,60,44,55,70,69,57,38,54,72,65,32,46,79,41,80,43,68,26,51,50,54,72,58,43,75,28,56,12,63,69,52,45,65,50,40,65,79,33,69,63,34,41,48,29,31,51,75,72,73,42,82,80,46,79,88,58,61,92,63,33,49,60,67,59,49,51,54,53,47,53,52,49,50,51,57,48,62,74,65,57,85,44,67,55,70,72,34,74,42,69,51,92,87,68,54,76,34,30,37,48,62,48,53,52,34,49,73,70,64,74,56,129

Secondary structure (DSSP, 8-state):
-----------GGGGGGTS---HHHHHHHHTSTTS----HHHHHHHTT-GGGS-HHHHTSHHHHHHHHHHHHHHHHHHHHH-TTS-HHHHHHHHHHHHHHHHHTT--HHHHHHHHHHHHHHT----SSS-SSGGGGGGGHHHHHHHHHHHTTB---S-HHHHHHHHHTTTT--GGGS-TTTB--S--------------------SSHHHHHHHHHHHHHHHHHHHHHHHHHHTHHHHHHHHHHHHHHHHS-HHHHHHHHHHHHHHHHHHHHHHHHTTTS----TT-PPB-TTSSBPPHHHHHHTTTT-EEEETTTTSEEEESHHHHHHHTTSHHHHHHHHHTT----GGGTT---HHHHHHHHHHHHHHHHHHS--TTTT-EEE-TT--EEEHHHHHHHHHHT---